Protein AF-A0A3C0QP33-F1 (afdb_monomer)

Solvent-accessible surface area (backbone atoms only — not comparable to full-atom values): 21274 Å² total; per-residue (Å²): 133,62,68,69,59,57,52,52,51,53,53,50,50,52,51,49,50,52,51,51,52,51,50,51,51,52,48,51,53,49,49,68,72,61,53,78,78,79,64,78,66,72,86,69,70,81,45,87,79,69,56,47,97,87,50,65,39,50,79,87,62,43,58,95,64,81,62,77,62,37,28,74,35,44,88,25,32,47,33,42,36,40,34,36,90,90,43,81,46,76,37,38,54,70,31,78,37,81,40,77,44,42,85,51,76,60,31,58,37,41,39,37,44,32,32,45,34,89,30,53,76,68,38,47,36,35,73,73,52,40,23,33,29,38,76,49,41,78,67,48,39,53,55,86,79,40,36,24,90,80,30,48,24,40,23,73,91,82,32,89,85,54,65,38,22,20,34,25,38,22,89,74,22,35,33,41,37,32,47,26,70,74,41,52,59,49,50,74,78,37,58,46,51,54,44,36,41,72,53,48,30,32,36,61,60,42,92,41,33,48,18,49,38,77,49,50,61,57,51,18,41,36,36,35,44,35,50,64,58,70,67,48,62,44,46,46,66,44,81,46,70,81,88,84,53,37,30,32,48,34,39,37,41,35,37,29,68,90,35,35,52,71,42,50,64,33,40,34,41,42,24,53,76,82,42,76,40,61,53,91,80,44,69,64,47,56,38,65,73,83,68,46,57,48,77,46,97,86,33,37,34,40,34,46,67,57,100,76,45,61,44,53,44,36,41,32,38,60,46,74,82,56,53,73,81,39,75,48,44,37,41,37,38,43,33,42,90,93,48,73,50,69,30,56,38,74,43,70,34,68,68,62,62,44,78,45,78,49,66,55,52,32,62,81,42,103,82,40,86,78,79,47,65,57,72,46,76,50,76,43,68,56,90,82,87,127

Nearest PDB structures (foldseek):
  3u82-assembly1_B  TM=3.230E-01  e=1.764E-03  Homo sapiens
  6arq-assembly1_D  TM=2.516E-01  e=4.995E-03  Homo sapiens
  3j8f-assembly1_7  TM=2.588E-01  e=1.762E-02  Homo sapiens
  5lgj-assembly2_B  TM=3.485E-01  e=1.016E+00  Homo sapiens
  7tv9-assembly1_B  TM=4.625E-01  e=6.199E+00  Homo sapiens

Sequence (386 aa):
MNVDKKIQEKLNERKWYHRVTAITLVFSLLCAFFVPLDLVIPGFALTNSDLGNGVPYMEEAPLASAPPGAADLTSHINSVTIVAGGQTYSGTSGSELTIEGGAADPLALSIAMTYEFSSKAALADVLNSGFSYYQMDEAIKPNNGYYGSTMVVTDAAWSTTKAAGYYSISETGLIVIHYTDDYIAYLNNSNGMVGTLNFQGRVARNQDEGGDKEFTFGTTEVTIEFDDTKPTISKSGTAQYDGTNRYIDWSITIKNPNGYVDMSQYTLTDTMNGDALDWSTINPTITPSEAVASYNSDGTITFTNPQNPPEYITITYRQNGVSIGNEYDNQVSLTKGDITIPASKKVEIENALDIKKSGTPDYELSEGINGKVQWTIEVSHKSGDS

pLDDT: mean 83.18, std 17.08, range [25.62, 97.94]

Secondary structure (DSSP, 8-state):
--HHHHHHHHHHHHHHHHHHHHHHHHHHHHHHH-S------------TTTS-TT--S--S---SSPPTTPEE-TTTEEEEEEEETTEEEEEETT-EEEEEEET-SSEEEEEEEEEEE-STTTTHHHHHHSEEEEE--TTEEEPS---STT-EEB-TTT-SSS-SEEEEE-TT-EEEEEE-HHHHHHHTT-S-EEEEEEEEEEEPPPSSSS--EEEEETTEEEEEEEPPP--EEEEEEEEEE-SS-EEEEEEEEEE-GGG-S-GGG-EEEEEETTEEP-HHHH--EEESTTTSEEE-TTSEEEE---SS--SEEEEEEEEE---TT-EEEEEEEEEETTEEEEEEEEEE---SEEEEEEEEEGGGSTT--S--EEEEEEEEE-TT--

Radius of gyration: 36.86 Å; Cα contacts (8 Å, |Δi|>4): 784; chains: 1; bounding box: 73×67×117 Å

Mean predicted aligned error: 13.82 Å

Structure (mmCIF, N/CA/C/O backbone):
data_AF-A0A3C0QP33-F1
#
_entry.id   AF-A0A3C0QP33-F1
#
loop_
_atom_site.group_PDB
_atom_site.id
_atom_site.type_symbol
_atom_site.label_atom_id
_atom_site.label_alt_id
_atom_site.label_comp_id
_atom_site.label_asym_id
_atom_site.label_entity_id
_atom_site.label_seq_id
_atom_site.pdbx_PDB_ins_code
_atom_site.Cartn_x
_atom_site.Cartn_y
_atom_site.Cartn_z
_atom_site.occupancy
_atom_site.B_iso_or_equiv
_atom_site.auth_seq_id
_atom_site.auth_comp_id
_atom_site.auth_asym_id
_atom_site.auth_atom_id
_atom_site.pdbx_PDB_model_num
ATOM 1 N N . MET A 1 1 ? -23.237 36.155 -50.251 1.00 54.28 1 MET A N 1
ATOM 2 C CA . MET A 1 1 ? -23.335 35.168 -49.151 1.00 54.28 1 MET A CA 1
ATOM 3 C C . MET A 1 1 ? -24.810 34.837 -48.960 1.00 54.28 1 MET A C 1
ATOM 5 O O . MET A 1 1 ? -25.588 35.764 -48.781 1.00 54.28 1 MET A O 1
ATOM 9 N N . ASN A 1 2 ? -25.196 33.572 -49.148 1.00 68.12 2 ASN A N 1
ATOM 10 C CA . ASN A 1 2 ? -26.582 33.148 -49.388 1.00 68.12 2 ASN A CA 1
ATOM 11 C C . ASN A 1 2 ? -27.461 33.297 -48.127 1.00 68.12 2 ASN A C 1
ATOM 13 O O . ASN A 1 2 ? -27.061 32.850 -47.050 1.00 68.12 2 ASN A O 1
ATOM 17 N N . VAL A 1 3 ? -28.628 33.937 -48.253 1.00 63.97 3 VAL A N 1
ATOM 18 C CA . VAL A 1 3 ? -29.559 34.225 -47.141 1.00 63.97 3 VAL A CA 1
ATOM 19 C C . VAL A 1 3 ? -30.013 32.931 -46.460 1.00 63.97 3 VAL A C 1
ATOM 21 O O . VAL A 1 3 ? -30.077 32.879 -45.232 1.00 63.97 3 VAL A O 1
ATOM 24 N N . ASP A 1 4 ? -30.171 31.855 -47.230 1.00 67.25 4 ASP A N 1
ATOM 25 C CA . ASP A 1 4 ? -30.518 30.528 -46.713 1.00 67.25 4 ASP A CA 1
ATOM 26 C C . ASP A 1 4 ? -29.454 29.966 -45.764 1.00 67.25 4 ASP A C 1
ATOM 28 O O . ASP A 1 4 ? -29.781 29.330 -44.763 1.00 67.25 4 ASP A O 1
ATOM 32 N N . LYS A 1 5 ? -28.171 30.265 -46.010 1.00 64.50 5 LYS A N 1
ATOM 33 C CA . LYS A 1 5 ? -27.072 29.820 -45.142 1.00 64.50 5 LYS A CA 1
ATOM 34 C C . LYS A 1 5 ? -27.115 30.527 -43.782 1.00 64.50 5 LYS A C 1
ATOM 36 O O . LYS A 1 5 ? -26.968 29.873 -42.756 1.00 64.50 5 LYS A O 1
ATOM 41 N N . LYS A 1 6 ? -27.433 31.829 -43.767 1.00 66.31 6 LYS A N 1
ATOM 42 C CA . LYS A 1 6 ? -27.636 32.602 -42.525 1.00 66.31 6 LYS A CA 1
ATOM 43 C C . LYS A 1 6 ? -28.853 32.126 -41.727 1.00 66.31 6 LYS A C 1
ATOM 45 O O . LYS A 1 6 ? -28.811 32.131 -40.499 1.00 66.31 6 LYS A O 1
ATOM 50 N N . ILE A 1 7 ? -29.931 31.719 -42.400 1.00 69.38 7 ILE A N 1
ATOM 51 C CA . ILE A 1 7 ? -31.134 31.191 -41.736 1.00 69.38 7 ILE A CA 1
ATOM 52 C C . ILE A 1 7 ? -30.839 29.828 -41.093 1.00 69.38 7 ILE A C 1
ATOM 54 O O . ILE A 1 7 ? -31.234 29.596 -39.950 1.00 69.38 7 ILE A O 1
ATOM 58 N N . GLN A 1 8 ? -30.097 28.952 -41.777 1.00 69.38 8 GLN A N 1
ATOM 59 C CA . GLN A 1 8 ? -29.698 27.650 -41.231 1.00 69.38 8 GLN A CA 1
ATOM 60 C C . GLN A 1 8 ? -28.713 27.778 -40.058 1.00 69.38 8 GLN A C 1
ATOM 62 O O . GLN A 1 8 ? -28.875 27.085 -39.054 1.00 69.38 8 GLN A O 1
ATOM 67 N N . GLU A 1 9 ? -27.754 28.707 -40.124 1.00 72.12 9 GLU A N 1
ATOM 68 C CA . GLU A 1 9 ? -26.852 29.016 -39.001 1.00 72.12 9 GLU A CA 1
ATOM 69 C C . GLU A 1 9 ? -27.635 29.520 -37.776 1.00 72.12 9 GLU A C 1
ATOM 71 O O . GLU A 1 9 ? -27.481 28.975 -36.683 1.00 72.12 9 GLU A O 1
ATOM 76 N N . LYS A 1 10 ? -28.578 30.456 -37.965 1.00 64.06 10 LYS A N 1
ATOM 77 C CA . LYS A 1 10 ? -29.458 30.960 -36.891 1.00 64.06 10 LYS A CA 1
ATOM 78 C C . LYS A 1 10 ? -30.344 29.871 -36.274 1.00 64.06 10 LYS A C 1
ATOM 80 O O . LYS A 1 10 ? -30.587 29.879 -35.067 1.00 64.06 10 LYS A O 1
ATOM 85 N N . LEU A 1 11 ? -30.847 28.935 -37.081 1.00 66.38 11 LEU A N 1
ATOM 86 C CA . LEU A 1 11 ? -31.654 27.809 -36.599 1.00 66.38 11 LEU A CA 1
ATOM 87 C C . LEU A 1 11 ? -30.816 26.802 -35.801 1.00 66.38 11 LEU A C 1
ATOM 89 O O . LEU A 1 11 ? -31.296 26.287 -34.789 1.00 66.38 11 LEU A O 1
ATOM 93 N N . ASN A 1 12 ? -29.574 26.544 -36.218 1.00 67.12 12 ASN A N 1
ATOM 94 C CA . ASN A 1 12 ? -28.663 25.663 -35.490 1.00 67.12 12 ASN A CA 1
ATOM 95 C C . ASN A 1 12 ? -28.180 26.284 -34.176 1.00 67.12 12 ASN A C 1
ATOM 97 O O . ASN A 1 12 ? -28.198 25.590 -33.161 1.00 67.12 12 ASN A O 1
ATOM 101 N N . GLU A 1 13 ? -27.865 27.583 -34.148 1.00 67.00 13 GLU A N 1
ATOM 102 C CA . GLU A 1 13 ? -27.586 28.307 -32.899 1.00 67.00 13 GLU A CA 1
ATOM 103 C C . GLU A 1 13 ? -28.772 28.206 -31.934 1.00 67.00 13 GLU A C 1
ATOM 105 O O . GLU A 1 13 ? -28.604 27.846 -30.771 1.00 67.00 13 GLU A O 1
ATOM 110 N N . ARG A 1 14 ? -30.004 28.426 -32.414 1.00 64.50 14 ARG A N 1
ATOM 111 C CA . ARG A 1 14 ? -31.208 28.344 -31.571 1.00 64.50 14 ARG A CA 1
ATOM 112 C C . ARG A 1 14 ? -31.441 26.941 -31.002 1.00 64.50 14 ARG A C 1
ATOM 114 O O . ARG A 1 14 ? -31.873 26.822 -29.853 1.00 64.50 14 ARG A O 1
ATOM 121 N N . LYS A 1 15 ? -31.160 25.888 -31.779 1.00 63.28 15 LYS A N 1
ATOM 122 C CA . LYS A 1 15 ? -31.228 24.488 -31.321 1.00 63.28 15 LYS A CA 1
ATOM 123 C C . LYS A 1 15 ? -30.132 24.168 -30.306 1.00 63.28 15 LYS A C 1
ATOM 125 O O . LYS A 1 15 ? -30.405 23.456 -29.343 1.00 63.28 15 LYS A O 1
ATOM 130 N N . TRP A 1 16 ? -28.925 24.699 -30.496 1.00 63.91 16 TRP A N 1
ATOM 131 C CA . TRP A 1 16 ? -27.828 24.553 -29.543 1.00 63.91 16 TRP A CA 1
ATOM 132 C C . TRP A 1 16 ? -28.153 25.248 -28.217 1.00 63.91 16 TRP A C 1
ATOM 134 O O . TRP A 1 16 ? -28.090 24.604 -27.175 1.00 63.91 16 TRP A O 1
ATOM 144 N N . TYR A 1 17 ? -28.655 26.488 -28.256 1.00 62.44 17 TYR A N 1
ATOM 145 C CA . TYR A 1 17 ? -29.122 27.194 -27.060 1.00 62.44 17 TYR A CA 1
ATOM 146 C C . TYR A 1 17 ? -30.247 26.446 -26.340 1.00 62.44 17 TYR A C 1
ATOM 148 O O . TYR A 1 17 ? -30.179 26.305 -25.129 1.00 62.44 17 TYR A O 1
ATOM 156 N N . HIS A 1 18 ? -31.233 25.881 -27.050 1.00 59.41 18 HIS A N 1
ATOM 157 C CA . HIS A 1 18 ? -32.276 25.072 -26.397 1.00 59.41 18 HIS A CA 1
ATOM 158 C C . HIS A 1 18 ? -31.714 23.819 -25.713 1.00 59.41 18 HIS A C 1
ATOM 160 O O . HIS A 1 18 ? -32.178 23.461 -24.634 1.00 59.41 18 HIS A O 1
ATOM 166 N N . ARG A 1 19 ? -30.714 23.158 -26.310 1.00 58.12 19 ARG A N 1
ATOM 167 C CA . ARG A 1 19 ? -30.055 21.993 -25.698 1.00 58.12 19 ARG A CA 1
ATOM 168 C C . ARG A 1 19 ? -29.242 22.388 -24.470 1.00 58.12 19 ARG A C 1
ATOM 170 O O . ARG A 1 19 ? -29.346 21.714 -23.455 1.00 58.12 19 ARG A O 1
ATOM 177 N N . VAL A 1 20 ? -28.499 23.492 -24.538 1.00 59.44 20 VAL A N 1
ATOM 178 C CA . VAL A 1 20 ? -27.739 24.015 -23.395 1.00 59.44 20 VAL A CA 1
ATOM 179 C C . VAL A 1 20 ? -28.685 24.443 -22.277 1.00 59.44 20 VAL A C 1
ATOM 181 O O . VAL A 1 20 ? -28.500 24.004 -21.155 1.00 59.44 20 VAL A O 1
ATOM 184 N N . THR A 1 21 ? -29.758 25.184 -22.567 1.00 58.41 21 THR A N 1
ATOM 185 C CA . THR A 1 21 ? -30.750 25.580 -21.554 1.00 58.41 21 THR A CA 1
ATOM 186 C C . THR A 1 21 ? -31.463 24.377 -20.935 1.00 58.41 21 THR A C 1
ATOM 188 O O . THR A 1 21 ? -31.689 24.375 -19.729 1.00 58.41 21 THR A O 1
ATOM 191 N N . ALA A 1 22 ? -31.776 23.333 -21.711 1.00 54.19 22 ALA A N 1
ATOM 192 C CA . ALA A 1 22 ? -32.343 22.096 -21.172 1.00 54.19 22 ALA A CA 1
ATOM 193 C C . ALA A 1 22 ? -31.350 21.361 -20.254 1.00 54.19 22 ALA A C 1
ATOM 195 O O . ALA A 1 22 ? -31.735 20.923 -19.174 1.00 54.19 22 ALA A O 1
ATOM 196 N N . ILE A 1 23 ? -30.069 21.285 -20.635 1.00 58.47 23 ILE A N 1
ATOM 197 C CA . ILE A 1 23 ? -29.010 20.697 -19.801 1.00 58.47 23 ILE A CA 1
ATOM 198 C C . ILE A 1 23 ? -28.800 21.526 -18.530 1.00 58.47 23 ILE A C 1
ATOM 200 O O . ILE A 1 23 ? -28.703 20.948 -17.455 1.00 58.47 23 ILE A O 1
ATOM 204 N N . THR A 1 24 ? -28.799 22.860 -18.611 1.00 56.72 24 THR A N 1
ATOM 205 C CA . THR A 1 24 ? -28.685 23.747 -17.444 1.00 56.72 24 THR A CA 1
ATOM 206 C C . THR A 1 24 ? -29.897 23.638 -16.520 1.00 56.72 24 THR A C 1
ATOM 208 O O . THR A 1 24 ? -29.725 23.658 -15.309 1.00 56.72 24 THR A O 1
ATOM 211 N N . LEU A 1 25 ? -31.111 23.465 -17.054 1.00 51.62 25 LEU A N 1
ATOM 212 C CA . LEU A 1 25 ? -32.311 23.223 -16.246 1.00 51.62 25 LEU A CA 1
ATOM 213 C C . LEU A 1 25 ? -32.243 21.876 -15.522 1.00 51.62 25 LEU A C 1
ATOM 215 O O . LEU A 1 25 ? -32.537 21.827 -14.331 1.00 51.62 25 LEU A O 1
ATOM 219 N N . VAL A 1 26 ? -31.794 20.816 -16.201 1.00 55.84 26 VAL A N 1
ATOM 220 C CA . VAL A 1 26 ? -31.575 19.494 -15.589 1.00 55.84 26 VAL A CA 1
ATOM 221 C C . VAL A 1 26 ? -30.461 19.555 -14.542 1.00 55.84 26 VAL A C 1
ATOM 223 O O . VAL A 1 26 ? -30.636 19.018 -13.453 1.00 55.84 26 VAL A O 1
ATOM 226 N N . PHE A 1 27 ? -29.367 20.277 -14.806 1.00 48.81 27 PHE A N 1
ATOM 227 C CA . PHE A 1 27 ? -28.312 20.521 -13.819 1.00 48.81 27 PHE A CA 1
ATOM 228 C C . PHE A 1 27 ? -28.804 21.366 -12.640 1.00 48.81 27 PHE A C 1
ATOM 230 O O . PHE A 1 27 ? -28.438 21.068 -11.515 1.00 48.81 27 PHE A O 1
ATOM 237 N N . SER A 1 28 ? -29.678 22.359 -12.842 1.00 53.59 28 SER A N 1
ATOM 238 C CA . SER A 1 28 ? -30.261 23.127 -11.729 1.00 53.59 28 SER A CA 1
ATOM 239 C C . SER A 1 28 ? -31.235 22.296 -10.891 1.00 53.59 28 SER A C 1
ATOM 241 O O . SER A 1 28 ? -31.303 22.482 -9.681 1.00 53.59 28 SER A O 1
ATOM 243 N N . LEU A 1 29 ? -31.939 21.342 -11.513 1.00 45.81 29 LEU A N 1
ATOM 244 C CA . LEU A 1 29 ? -32.794 20.380 -10.817 1.00 45.81 29 LEU A CA 1
ATOM 245 C C . LEU A 1 29 ? -31.950 19.370 -10.032 1.00 45.81 29 LEU A C 1
ATOM 247 O O . LEU A 1 29 ? -32.278 19.076 -8.891 1.00 45.81 29 LEU A O 1
ATOM 251 N N . LEU A 1 30 ? -30.826 18.908 -10.590 1.00 43.84 30 LEU A N 1
ATOM 252 C CA . LEU A 1 30 ? -29.861 18.058 -9.886 1.00 43.84 30 LEU A CA 1
ATOM 253 C C . LEU A 1 30 ? -29.164 18.810 -8.744 1.00 43.84 30 LEU A C 1
ATOM 255 O O . LEU A 1 30 ? -29.058 18.268 -7.654 1.00 43.84 30 LEU A O 1
ATOM 259 N N . CYS A 1 31 ? -28.781 20.074 -8.933 1.00 46.66 31 CYS A N 1
ATOM 260 C CA . CYS A 1 31 ? -28.235 20.915 -7.866 1.00 46.66 31 CYS A CA 1
ATOM 261 C C . CYS A 1 31 ? -29.270 21.232 -6.776 1.00 46.66 31 CYS A C 1
ATOM 263 O O . CYS A 1 31 ? -28.882 21.387 -5.628 1.00 46.66 31 CYS A O 1
ATOM 265 N N . ALA A 1 32 ? -30.572 21.268 -7.086 1.00 43.44 32 ALA A N 1
ATOM 266 C CA . ALA A 1 32 ? -31.629 21.391 -6.077 1.00 43.44 32 ALA A CA 1
ATOM 267 C C . ALA A 1 32 ? -31.853 20.094 -5.267 1.00 43.44 32 ALA A C 1
ATOM 269 O O . ALA A 1 32 ? -32.363 20.167 -4.154 1.00 43.44 32 ALA A O 1
ATOM 270 N N . PHE A 1 33 ? -31.428 18.933 -5.785 1.00 42.25 33 PHE A N 1
ATOM 271 C CA . PHE A 1 33 ? -31.332 17.667 -5.038 1.00 42.25 33 PHE A CA 1
ATOM 272 C C . PHE A 1 33 ? -29.954 17.448 -4.373 1.00 42.25 33 PHE A C 1
ATOM 274 O O . PHE A 1 33 ? -29.816 16.534 -3.568 1.00 42.25 33 PHE A O 1
ATOM 281 N N . PHE A 1 34 ? -28.961 18.292 -4.680 1.00 36.47 34 PHE A N 1
ATOM 282 C CA . PHE A 1 34 ? -27.593 18.278 -4.133 1.00 36.47 34 PHE A CA 1
ATOM 283 C C . PHE A 1 34 ? -27.249 19.544 -3.329 1.00 36.47 34 PHE A C 1
ATOM 285 O O . PHE A 1 34 ? -26.078 19.819 -3.069 1.00 36.47 34 PHE A O 1
ATOM 292 N N . VAL A 1 35 ? -28.250 20.315 -2.892 1.00 37.41 35 VAL A N 1
ATOM 293 C CA . VAL A 1 35 ? -28.062 21.116 -1.680 1.00 37.41 35 VAL A CA 1
ATOM 294 C C . VAL A 1 35 ? -27.921 20.080 -0.570 1.00 37.41 35 VAL A C 1
ATOM 296 O O . VAL A 1 35 ? -28.860 19.294 -0.405 1.00 37.41 35 VAL A O 1
ATOM 299 N N . PRO A 1 36 ? -26.789 20.006 0.156 1.00 36.72 36 PRO A N 1
ATOM 300 C CA . PRO A 1 36 ? -26.782 19.246 1.386 1.00 36.72 36 PRO A CA 1
ATOM 301 C C . PRO A 1 36 ? -27.918 19.844 2.201 1.00 36.72 36 PRO A C 1
ATOM 303 O O . PRO A 1 36 ? -27.917 21.029 2.536 1.00 36.72 36 PRO A O 1
ATOM 306 N N . LEU A 1 37 ? -28.940 19.037 2.460 1.00 32.34 37 LEU A N 1
ATOM 307 C CA . LEU A 1 37 ? -29.685 19.194 3.683 1.00 32.34 37 LEU A CA 1
ATOM 308 C C . LEU A 1 37 ? -28.629 19.071 4.792 1.00 32.34 37 LEU A C 1
ATOM 310 O O . LEU A 1 37 ? -28.486 18.019 5.401 1.00 32.34 37 LEU A O 1
ATOM 314 N N . ASP A 1 38 ? -27.954 20.183 5.096 1.00 32.84 38 ASP A N 1
ATOM 315 C CA . ASP A 1 38 ? -27.710 20.620 6.461 1.00 32.84 38 ASP A CA 1
ATOM 316 C C . ASP A 1 38 ? -29.098 20.817 7.086 1.00 32.84 38 ASP A C 1
ATOM 318 O O . ASP A 1 38 ? -29.536 21.907 7.457 1.00 32.84 38 ASP A O 1
ATOM 322 N N . LEU A 1 39 ? -29.842 19.712 7.168 1.00 31.17 39 LEU A N 1
ATOM 323 C CA . LEU A 1 39 ? -30.764 19.503 8.237 1.00 31.17 39 LEU A CA 1
ATOM 324 C C . LEU A 1 39 ? -29.822 19.480 9.434 1.00 31.17 39 LEU A C 1
ATOM 326 O O . LEU A 1 39 ? -29.194 18.473 9.748 1.00 31.17 39 LEU A O 1
ATOM 330 N N . VAL A 1 40 ? -29.684 20.644 10.065 1.00 32.31 40 VAL A N 1
ATOM 331 C CA . VAL A 1 40 ? -29.474 20.716 11.500 1.00 32.31 40 VAL A CA 1
ATOM 332 C C . VAL A 1 40 ? -30.618 19.890 12.074 1.00 32.31 40 VAL A C 1
ATOM 334 O O . VAL A 1 40 ? -31.697 20.408 12.348 1.00 32.31 40 VAL A O 1
ATOM 337 N N . ILE A 1 41 ? -30.425 18.572 12.131 1.00 33.56 41 ILE A N 1
ATOM 338 C CA . ILE A 1 41 ? -31.198 17.697 12.983 1.00 33.56 41 ILE A CA 1
ATOM 339 C C . ILE A 1 41 ? -30.823 18.238 14.359 1.00 33.56 41 ILE A C 1
ATOM 341 O O . ILE A 1 41 ? -29.646 18.170 14.727 1.00 33.56 41 ILE A O 1
ATOM 345 N N . PRO A 1 42 ? -31.744 18.886 15.096 1.00 25.62 42 PRO A N 1
ATOM 346 C CA . PRO A 1 42 ? -31.460 19.158 16.491 1.00 25.62 42 PRO A CA 1
ATOM 347 C C . PRO A 1 42 ? -31.091 17.807 17.089 1.00 25.62 42 PRO A C 1
ATOM 349 O O . PRO A 1 42 ? -31.808 16.848 16.831 1.00 25.62 42 PRO A O 1
ATOM 352 N N . GLY A 1 43 ? -29.951 17.716 17.778 1.00 28.83 43 GLY A N 1
ATOM 353 C CA . GLY A 1 43 ? -29.486 16.474 18.385 1.00 28.83 43 GLY A CA 1
ATOM 354 C C . GLY A 1 43 ? -30.589 15.884 19.254 1.00 28.83 43 GLY A C 1
ATOM 355 O O . GLY A 1 43 ? -30.746 16.263 20.413 1.00 28.83 43 GLY A O 1
ATOM 356 N N . PHE A 1 44 ? -31.392 15.001 18.671 1.00 34.28 44 PHE A N 1
ATOM 357 C CA . PHE A 1 44 ? -32.339 14.190 19.392 1.00 34.28 44 PHE A CA 1
ATOM 358 C C . PHE A 1 44 ? -31.475 13.116 20.026 1.00 34.28 44 PHE A C 1
ATOM 360 O O . PHE A 1 44 ? -30.844 12.313 19.339 1.00 34.28 44 PHE A O 1
ATOM 367 N N . ALA A 1 45 ? -31.360 13.187 21.348 1.00 34.44 45 ALA A N 1
ATOM 368 C CA . ALA A 1 45 ? -30.828 12.091 22.1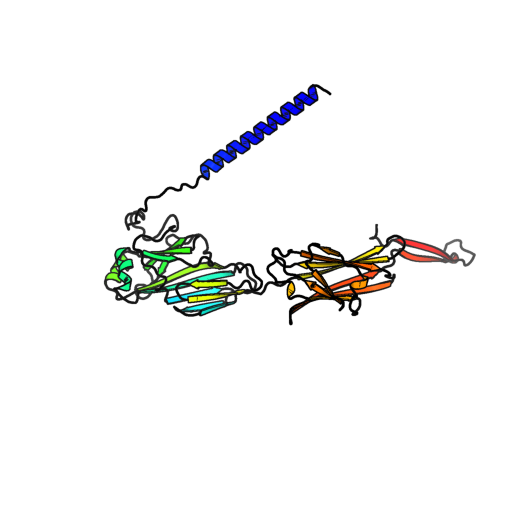26 1.00 34.44 45 ALA A CA 1
ATOM 369 C C . ALA A 1 45 ? -31.657 10.856 21.770 1.00 34.44 45 ALA A C 1
ATOM 371 O O . ALA A 1 45 ? -32.851 10.842 22.051 1.00 34.44 45 ALA A O 1
ATOM 372 N N . LEU A 1 46 ? -31.041 9.863 21.125 1.00 42.41 46 LEU A N 1
ATOM 373 C CA . LEU A 1 46 ? -31.657 8.552 20.985 1.00 42.41 46 LEU A CA 1
ATOM 374 C C . LEU A 1 46 ? -31.834 8.004 22.396 1.00 42.41 46 LEU A C 1
ATOM 376 O O . LEU A 1 46 ? -30.873 7.649 23.076 1.00 42.41 46 LEU A O 1
ATOM 380 N N . THR A 1 47 ? -33.074 8.009 22.853 1.00 43.12 47 THR A N 1
ATOM 381 C CA . THR A 1 47 ? -33.493 7.260 24.031 1.00 43.12 47 THR A CA 1
ATOM 382 C C . THR A 1 47 ? -33.942 5.872 23.574 1.00 43.12 47 THR A C 1
ATOM 384 O O . THR A 1 47 ? -34.288 5.691 22.407 1.00 43.12 47 THR A O 1
ATOM 387 N N . ASN A 1 48 ? -33.989 4.873 24.464 1.00 42.91 48 ASN A N 1
ATOM 388 C CA . ASN A 1 48 ? -34.504 3.530 24.128 1.00 42.91 48 ASN A CA 1
ATOM 389 C C . ASN A 1 48 ? -35.909 3.549 23.471 1.00 42.91 48 ASN A C 1
ATOM 391 O O . ASN A 1 48 ? -36.306 2.563 22.859 1.00 42.91 48 ASN A O 1
ATOM 395 N N . SER A 1 49 ? -36.666 4.651 23.570 1.00 42.47 49 SER A N 1
ATOM 396 C CA . SER A 1 49 ? -37.954 4.840 22.888 1.00 42.47 49 SER A CA 1
ATOM 397 C C . SER A 1 49 ? -37.875 5.242 21.408 1.00 42.47 49 SER A C 1
ATOM 399 O O . SER A 1 49 ? -38.882 5.113 20.715 1.00 42.47 49 SER A O 1
ATOM 401 N N . ASP A 1 50 ? -36.725 5.706 20.911 1.00 44.19 50 ASP A N 1
ATOM 402 C CA . ASP A 1 50 ? -36.578 6.235 19.546 1.00 44.19 50 ASP A CA 1
ATOM 403 C C . ASP A 1 50 ? -36.120 5.178 18.521 1.00 44.19 50 ASP A C 1
ATOM 405 O O . ASP A 1 50 ? -36.203 5.412 17.318 1.00 44.19 50 ASP A O 1
ATOM 409 N N . LEU A 1 51 ? -35.704 3.986 18.970 1.00 52.94 51 LEU A N 1
ATOM 410 C CA . LEU A 1 51 ? -35.266 2.861 18.121 1.00 52.94 51 LEU A CA 1
ATOM 411 C C . LEU A 1 51 ? -36.421 2.035 17.517 1.00 52.94 51 LEU A C 1
ATOM 413 O O . LEU A 1 51 ? -36.225 0.915 17.054 1.00 52.94 51 LEU A O 1
ATOM 417 N N . GLY A 1 52 ? -37.640 2.579 17.502 1.00 40.50 52 GLY A N 1
ATOM 418 C CA . GLY A 1 52 ? -38.842 1.815 17.179 1.00 40.50 52 GLY A CA 1
ATOM 419 C C . GLY A 1 52 ? -39.202 0.855 18.317 1.00 40.50 52 GLY A C 1
ATOM 420 O O . GLY A 1 52 ? -38.354 0.367 19.056 1.00 40.50 52 GLY A O 1
ATOM 421 N N . ASN A 1 53 ? -40.497 0.615 18.515 1.00 39.38 53 ASN A N 1
ATOM 422 C CA . ASN A 1 53 ? -41.011 -0.219 19.604 1.00 39.38 53 ASN A CA 1
ATOM 423 C C . ASN A 1 53 ? -40.308 -1.598 19.693 1.00 39.38 53 ASN A C 1
ATOM 425 O O . ASN A 1 53 ? -40.712 -2.542 19.017 1.00 39.38 53 ASN A O 1
ATOM 429 N N . GLY A 1 54 ? -39.336 -1.736 20.600 1.00 52.56 54 GLY A N 1
ATOM 430 C CA . GLY A 1 54 ? -38.885 -3.022 21.141 1.00 52.56 54 GLY A CA 1
ATOM 431 C C . GLY A 1 54 ? -37.783 -3.774 20.387 1.00 52.56 54 GLY A C 1
ATOM 432 O O . GLY A 1 54 ? -37.628 -4.968 20.646 1.00 52.56 54 GLY A O 1
ATOM 433 N N . VAL A 1 55 ? -37.019 -3.137 19.493 1.00 55.56 55 VAL A N 1
ATOM 434 C CA . VAL A 1 55 ? -35.884 -3.785 18.803 1.00 55.56 55 VAL A CA 1
ATOM 435 C C . VAL A 1 55 ? -34.534 -3.247 19.311 1.00 55.56 55 VAL A C 1
ATOM 437 O O . VAL A 1 55 ? -34.313 -2.042 19.274 1.00 55.56 55 VAL A O 1
ATOM 440 N N . PRO A 1 56 ? -33.616 -4.109 19.798 1.00 64.38 56 PRO A N 1
ATOM 441 C CA . PRO A 1 56 ? -32.353 -3.690 20.426 1.00 64.38 56 PRO A CA 1
ATOM 442 C C . PRO A 1 56 ? -31.220 -3.385 19.424 1.00 64.38 56 PRO A C 1
ATOM 444 O O . PRO A 1 56 ? -30.052 -3.395 19.801 1.00 64.38 56 PRO A O 1
ATOM 447 N N . TYR A 1 57 ? -31.527 -3.213 18.135 1.00 64.00 57 TYR A N 1
ATOM 448 C CA . TYR A 1 57 ? -30.531 -3.058 17.072 1.00 64.00 57 TYR A CA 1
ATOM 449 C C . TYR A 1 57 ? -30.886 -1.913 16.120 1.00 64.00 57 TYR A C 1
ATOM 451 O O . TYR A 1 57 ? -32.047 -1.549 15.970 1.00 64.00 57 TYR A O 1
ATOM 459 N N . MET A 1 58 ? -29.873 -1.349 15.455 1.00 76.25 58 MET A N 1
ATOM 460 C CA . MET A 1 58 ? -30.037 -0.212 14.540 1.00 76.25 58 MET A CA 1
ATOM 461 C C . MET A 1 58 ? -30.522 -0.699 13.165 1.00 76.25 58 MET A C 1
ATOM 463 O O . MET A 1 58 ? -29.774 -1.384 12.468 1.00 76.25 58 MET A O 1
ATOM 467 N N . GLU A 1 59 ? -31.767 -0.385 12.790 1.00 62.03 59 GLU A N 1
ATOM 468 C CA . GLU A 1 59 ? -32.427 -0.934 11.588 1.00 62.03 59 GLU A CA 1
ATOM 469 C C . GLU A 1 59 ? -32.069 -0.231 10.271 1.00 62.03 59 GLU A C 1
ATOM 471 O O . GLU A 1 59 ? -31.975 -0.897 9.241 1.00 62.03 59 GLU A O 1
ATOM 476 N N . GLU A 1 60 ? -31.882 1.091 10.277 1.00 66.19 60 GLU A N 1
ATOM 477 C CA . GLU A 1 60 ? -31.859 1.865 9.025 1.00 66.19 60 GLU A CA 1
ATOM 478 C C . GLU A 1 60 ? -30.452 2.219 8.535 1.00 66.19 60 GLU A C 1
ATOM 480 O O . GLU A 1 60 ? -30.145 2.045 7.355 1.00 66.19 60 GLU A O 1
ATOM 485 N N . ALA A 1 61 ? -29.593 2.729 9.420 1.00 74.19 61 ALA A N 1
ATOM 486 C CA . ALA A 1 61 ? -28.238 3.135 9.072 1.00 74.19 61 ALA A CA 1
ATOM 487 C C . ALA A 1 61 ? -27.347 3.254 10.320 1.00 74.19 61 ALA A C 1
ATOM 489 O O . ALA A 1 61 ? -27.858 3.481 11.422 1.00 74.19 61 ALA A O 1
ATOM 490 N N . PRO A 1 62 ? -26.015 3.151 10.160 1.00 81.94 62 PRO A N 1
ATOM 491 C CA . PRO A 1 62 ? -25.079 3.494 11.220 1.00 81.94 62 PRO A CA 1
ATOM 492 C C . PRO A 1 62 ? -25.226 4.956 11.645 1.00 81.94 62 PRO A C 1
ATOM 494 O O . PRO A 1 62 ? -25.511 5.835 10.829 1.00 81.94 62 PRO A O 1
ATOM 497 N N . LEU A 1 63 ? -24.978 5.224 12.923 1.00 82.75 63 LEU A N 1
ATOM 498 C CA . LEU A 1 63 ? -25.017 6.584 13.451 1.00 82.75 63 LEU A CA 1
ATOM 499 C C . LEU A 1 63 ? -23.825 7.407 12.947 1.00 82.75 63 LEU A C 1
ATOM 501 O O . LEU A 1 63 ? -22.703 6.915 12.858 1.00 82.75 63 LEU A O 1
ATOM 505 N N . ALA A 1 64 ? -24.070 8.685 12.655 1.00 83.31 64 ALA A N 1
ATOM 506 C CA . ALA A 1 64 ? -23.035 9.623 12.212 1.00 83.31 64 ALA A CA 1
ATOM 507 C C . ALA A 1 64 ? -22.214 10.219 13.373 1.00 83.31 64 ALA A C 1
ATOM 509 O O . ALA A 1 64 ? -21.159 10.806 13.149 1.00 83.31 64 ALA A O 1
ATOM 510 N N . SER A 1 65 ? -22.698 10.091 14.610 1.00 88.31 65 SER A N 1
ATOM 511 C CA . SER A 1 65 ? -22.057 10.621 15.814 1.00 88.31 65 SER A CA 1
ATOM 512 C C . SER A 1 65 ? -22.339 9.733 17.020 1.00 88.31 65 SER A C 1
ATOM 514 O O . SER A 1 65 ? -23.365 9.050 17.067 1.00 88.31 65 SER A O 1
ATOM 516 N N . ALA A 1 66 ? -21.455 9.778 18.017 1.00 90.69 66 ALA A N 1
ATOM 517 C CA . ALA A 1 66 ? -21.639 9.043 19.262 1.00 90.69 66 ALA A CA 1
ATOM 518 C C . ALA A 1 66 ? -22.939 9.478 19.977 1.00 90.69 66 ALA A C 1
ATOM 520 O O . ALA A 1 66 ? -23.214 10.683 20.054 1.00 90.69 66 ALA A O 1
ATOM 521 N N . PRO A 1 67 ? -23.739 8.536 20.515 1.00 90.62 67 PRO A N 1
ATOM 522 C CA . PRO A 1 67 ? -24.905 8.878 21.320 1.00 90.62 67 PRO A CA 1
ATOM 523 C C . PRO A 1 67 ? -24.517 9.688 22.568 1.00 90.62 67 PRO A C 1
ATOM 525 O O . PRO A 1 67 ? -23.465 9.436 23.164 1.00 90.62 67 PRO A O 1
ATOM 528 N N . PRO A 1 68 ? -25.356 10.638 23.018 1.00 87.94 68 PRO A N 1
ATOM 529 C CA . PRO A 1 68 ? -25.096 11.384 24.245 1.00 87.94 68 PRO A CA 1
ATOM 530 C C . PRO A 1 68 ? -24.909 10.461 25.456 1.00 87.94 68 PRO A C 1
ATOM 532 O O . PRO A 1 68 ? -25.752 9.613 25.736 1.00 87.94 68 PRO A O 1
ATOM 535 N N . GLY A 1 69 ? -23.811 10.648 26.191 1.00 91.06 69 GLY A N 1
ATOM 536 C CA . GLY A 1 69 ? -23.497 9.849 27.382 1.00 91.06 69 GLY A CA 1
ATOM 537 C C . GLY A 1 69 ? -23.020 8.421 27.098 1.00 91.06 69 GLY A C 1
ATOM 538 O O . GLY A 1 69 ? -22.868 7.656 28.046 1.00 91.06 69 GLY A O 1
ATOM 539 N N . ALA A 1 70 ? -22.786 8.053 25.832 1.00 93.88 70 ALA A N 1
ATOM 540 C CA . ALA A 1 70 ? -22.177 6.773 25.489 1.00 93.88 70 ALA A CA 1
ATOM 541 C C . ALA A 1 70 ? -20.751 6.678 26.051 1.00 93.88 70 ALA A C 1
ATOM 543 O O . ALA A 1 70 ? -19.985 7.642 25.995 1.00 93.88 70 ALA A O 1
ATOM 544 N N . ALA A 1 71 ? -20.384 5.498 26.549 1.00 96.94 71 ALA A N 1
ATOM 545 C CA . ALA A 1 71 ? -19.037 5.251 27.052 1.00 96.94 71 ALA A CA 1
ATOM 546 C C . ALA A 1 71 ? -18.022 5.155 25.900 1.00 96.94 71 ALA A C 1
ATOM 548 O O . ALA A 1 71 ? -18.229 4.383 24.961 1.00 96.94 71 ALA A O 1
ATOM 549 N N . ASP A 1 72 ? -16.923 5.901 25.986 1.00 97.06 72 ASP A N 1
ATOM 550 C CA . ASP A 1 72 ? -15.801 5.797 25.046 1.00 97.06 72 ASP A CA 1
ATOM 551 C C . ASP A 1 72 ? -15.006 4.513 25.313 1.00 97.06 72 ASP A C 1
ATOM 553 O O . ASP A 1 72 ? -14.574 4.264 26.437 1.00 97.06 72 ASP A O 1
ATOM 557 N N . LEU A 1 73 ? -14.820 3.686 24.286 1.00 97.62 73 LEU A N 1
ATOM 558 C CA . LEU A 1 73 ? -14.109 2.414 24.379 1.00 97.62 73 LEU A CA 1
ATOM 559 C C . LEU A 1 73 ? -12.596 2.533 24.178 1.00 97.62 73 LEU A C 1
ATOM 561 O O . LEU A 1 73 ? -11.906 1.537 24.367 1.00 97.62 73 LEU A O 1
ATOM 565 N N . THR A 1 74 ? -12.060 3.695 23.801 1.00 95.44 74 THR A N 1
ATOM 566 C CA . THR A 1 74 ? -10.660 3.840 23.359 1.00 95.44 74 THR A CA 1
ATOM 567 C C . THR A 1 74 ? -9.654 3.254 24.357 1.00 95.44 74 THR A C 1
ATOM 569 O O . THR A 1 74 ? -8.784 2.474 23.974 1.00 95.44 74 THR A O 1
ATOM 572 N N . SER A 1 75 ? -9.806 3.553 25.650 1.00 94.31 75 SER A N 1
ATOM 573 C CA . SER A 1 75 ? -8.965 3.016 26.735 1.00 94.31 75 SER A CA 1
ATOM 574 C C . SER A 1 75 ? -9.428 1.659 27.281 1.00 94.31 75 SER A C 1
ATOM 576 O O . SER A 1 75 ? -8.761 1.082 28.138 1.00 94.31 75 SER A O 1
ATOM 578 N N . HIS A 1 76 ? -10.569 1.159 26.807 1.00 96.44 76 HIS A N 1
ATOM 579 C CA . HIS A 1 76 ? -11.179 -0.103 27.219 1.00 96.44 76 HIS A CA 1
ATOM 580 C C . HIS A 1 76 ? -10.931 -1.237 26.225 1.00 96.44 76 HIS A C 1
ATOM 582 O O . HIS A 1 76 ? -11.192 -2.390 26.559 1.00 96.44 76 HIS A O 1
ATOM 588 N N . ILE A 1 77 ? -10.416 -0.957 25.025 1.00 97.06 77 ILE A N 1
ATOM 589 C CA . ILE A 1 77 ? -9.976 -1.995 24.089 1.00 97.06 77 ILE A CA 1
ATOM 590 C C . ILE A 1 77 ? -8.778 -2.727 24.708 1.00 97.06 77 ILE A C 1
ATOM 592 O O . ILE A 1 77 ? -7.695 -2.169 24.890 1.00 97.06 77 ILE A O 1
ATOM 596 N N . ASN A 1 78 ? -9.007 -3.989 25.064 1.00 94.81 78 ASN A N 1
ATOM 597 C CA . ASN A 1 78 ? -8.031 -4.845 25.729 1.00 94.81 78 ASN A CA 1
ATOM 598 C C . ASN A 1 78 ? -7.198 -5.622 24.706 1.00 94.81 78 ASN A C 1
ATOM 600 O O . ASN A 1 78 ? -5.993 -5.795 24.881 1.00 94.81 78 ASN A O 1
ATOM 604 N N . SER A 1 79 ? -7.828 -6.076 23.622 1.00 96.38 79 SER A N 1
ATOM 605 C CA . SER A 1 79 ? -7.126 -6.761 22.544 1.00 96.38 79 SER A CA 1
ATOM 606 C C . SER A 1 79 ? -7.786 -6.568 21.189 1.00 96.38 79 SER A C 1
ATOM 608 O O . SER A 1 79 ? -9.000 -6.369 21.064 1.00 96.38 79 SER A O 1
ATOM 610 N N . VAL A 1 80 ? -6.952 -6.670 20.160 1.00 96.75 80 VAL A N 1
ATOM 611 C CA . VAL A 1 80 ? -7.364 -6.706 18.764 1.00 96.75 80 VAL A CA 1
ATOM 612 C C . VAL A 1 80 ? -6.672 -7.878 18.079 1.00 96.75 80 VAL A C 1
ATOM 614 O O . VAL A 1 80 ? -5.466 -8.078 18.215 1.00 96.75 80 VAL A O 1
ATOM 617 N N . THR A 1 81 ? -7.442 -8.669 17.341 1.00 97.19 81 THR A N 1
ATOM 618 C CA . THR A 1 81 ? -6.924 -9.703 16.448 1.00 97.19 81 THR A CA 1
ATOM 619 C C . THR A 1 81 ? -7.244 -9.299 15.020 1.00 97.19 81 THR A C 1
ATOM 621 O O . THR A 1 81 ? -8.400 -9.038 14.691 1.00 97.19 81 THR A O 1
ATOM 624 N N . ILE A 1 82 ? -6.226 -9.253 14.169 1.00 96.69 82 ILE A N 1
ATOM 625 C CA . ILE A 1 82 ? -6.336 -8.858 12.768 1.00 96.69 82 ILE A CA 1
ATOM 626 C C . ILE A 1 82 ? -5.881 -10.033 11.912 1.00 96.69 82 ILE A C 1
ATOM 628 O O . ILE A 1 82 ? -4.789 -10.559 12.098 1.00 96.69 82 ILE A O 1
ATOM 632 N N . VAL A 1 83 ? -6.719 -10.451 10.971 1.00 96.56 83 VAL A N 1
ATOM 633 C CA . VAL A 1 83 ? -6.356 -11.413 9.931 1.00 96.56 83 VAL A CA 1
ATOM 634 C C . VAL A 1 83 ? -6.146 -10.655 8.629 1.00 96.56 83 VAL A C 1
ATOM 636 O O . VAL A 1 83 ? -7.069 -9.994 8.147 1.00 96.56 83 VAL A O 1
ATOM 639 N N . ALA A 1 84 ? -4.949 -10.773 8.064 1.00 94.19 84 ALA A N 1
ATOM 640 C CA . ALA A 1 84 ? -4.533 -10.132 6.821 1.00 94.19 84 ALA A CA 1
ATOM 641 C C . ALA A 1 84 ? -3.654 -11.103 6.022 1.00 94.19 84 ALA A C 1
ATOM 643 O O . ALA A 1 84 ? -2.886 -11.862 6.607 1.00 94.19 84 ALA A O 1
ATOM 644 N N . GLY A 1 85 ? -3.816 -11.167 4.696 1.00 87.94 85 GLY A N 1
ATOM 645 C CA . GLY A 1 85 ? -3.005 -12.062 3.850 1.00 87.94 85 GLY A CA 1
ATOM 646 C C . GLY A 1 85 ? -3.098 -13.562 4.194 1.00 87.94 85 GLY A C 1
ATOM 647 O O . GLY A 1 85 ? -2.243 -14.344 3.794 1.00 87.94 85 GLY A O 1
ATOM 648 N N . GLY A 1 86 ? -4.122 -13.983 4.949 1.00 88.06 86 GLY A N 1
ATOM 649 C CA . GLY A 1 86 ? -4.254 -15.352 5.463 1.00 88.06 86 GLY A CA 1
ATOM 650 C C . GLY A 1 86 ? -3.470 -15.643 6.750 1.00 88.06 86 GLY A C 1
ATOM 651 O O . GLY A 1 86 ? -3.511 -16.776 7.224 1.00 88.06 86 GLY A O 1
ATOM 652 N N . GLN A 1 87 ? -2.798 -14.645 7.326 1.00 93.56 87 GLN A N 1
ATOM 653 C CA . GLN A 1 87 ? -2.099 -14.722 8.608 1.00 93.56 87 GLN A CA 1
ATOM 654 C C . GLN A 1 87 ? -2.888 -14.009 9.707 1.00 93.56 87 GLN A C 1
ATOM 656 O O . GLN A 1 87 ? -3.645 -13.079 9.432 1.00 93.56 87 GLN A O 1
ATOM 661 N N . THR A 1 88 ? -2.706 -14.449 10.953 1.00 96.00 88 THR A N 1
ATOM 662 C CA . THR A 1 88 ? -3.370 -13.884 12.134 1.00 96.00 88 THR A CA 1
ATOM 663 C C . THR A 1 88 ? -2.358 -13.156 13.007 1.00 96.00 88 THR A C 1
ATOM 665 O O . THR A 1 88 ? -1.385 -13.748 13.466 1.00 96.00 88 THR A O 1
ATOM 668 N N . TYR A 1 89 ? -2.659 -11.901 13.308 1.00 96.00 89 TYR A N 1
ATOM 669 C CA . TYR A 1 89 ? -1.880 -10.994 14.139 1.00 96.00 89 TYR A CA 1
ATOM 670 C C . TYR A 1 89 ? -2.720 -10.634 15.365 1.00 96.00 89 TYR A C 1
ATOM 672 O O . TYR A 1 89 ? -3.938 -10.492 15.265 1.00 96.00 89 TYR A O 1
ATOM 680 N N . SER A 1 90 ? -2.126 -10.552 16.552 1.00 95.06 90 SER A N 1
ATOM 681 C CA . SER A 1 90 ? -2.863 -10.209 17.775 1.00 95.06 90 SER A CA 1
ATOM 682 C C . SER A 1 90 ? -2.059 -9.253 18.636 1.00 95.06 90 SER A C 1
ATOM 684 O O . SER A 1 90 ? -0.908 -9.534 18.953 1.00 95.06 90 SER A O 1
ATOM 686 N N . GLY A 1 91 ? -2.694 -8.148 19.010 1.00 92.81 91 GLY A N 1
ATOM 687 C CA . GLY A 1 91 ? -2.160 -7.136 19.909 1.00 92.81 91 GLY A CA 1
ATOM 688 C C . GLY A 1 91 ? -3.015 -7.016 21.165 1.00 92.81 91 GLY A C 1
ATOM 689 O O . GLY A 1 91 ? -4.209 -7.336 21.168 1.00 92.81 91 GLY A O 1
ATOM 690 N N . THR A 1 92 ? -2.393 -6.547 22.238 1.00 94.25 92 THR A N 1
ATOM 691 C CA . THR A 1 92 ? -3.070 -6.171 23.481 1.00 94.25 92 THR A CA 1
ATOM 692 C C . THR A 1 92 ? -2.948 -4.669 23.705 1.00 94.25 92 THR A C 1
ATOM 694 O O . THR A 1 92 ? -2.157 -3.991 23.050 1.00 94.25 92 THR A O 1
ATOM 697 N N . SER A 1 93 ? -3.722 -4.135 24.643 1.00 91.75 93 SER A N 1
ATOM 698 C CA . SER A 1 93 ? -3.667 -2.724 25.027 1.00 91.75 93 SER A CA 1
ATOM 699 C C . SER A 1 93 ? -2.221 -2.269 25.278 1.00 91.75 93 SER A C 1
ATOM 701 O O . SER A 1 93 ? -1.501 -2.891 26.063 1.00 91.75 93 SER A O 1
ATOM 703 N N . GLY A 1 94 ? -1.790 -1.210 24.586 1.00 91.38 94 GLY A N 1
ATOM 704 C CA . GLY A 1 94 ? -0.442 -0.645 24.694 1.00 91.38 94 GLY A CA 1
ATOM 705 C C . GLY A 1 94 ? 0.687 -1.455 24.043 1.00 91.38 94 GLY A C 1
ATOM 706 O O . GLY A 1 94 ? 1.848 -1.154 24.306 1.00 91.38 94 GLY A O 1
ATOM 707 N N . SER A 1 95 ? 0.388 -2.490 23.249 1.00 94.12 95 SER A N 1
ATOM 708 C CA . SER A 1 95 ? 1.403 -3.190 22.450 1.00 94.12 95 SER A CA 1
ATOM 709 C C . SER A 1 95 ? 1.597 -2.550 21.075 1.00 94.12 95 SER A C 1
ATOM 711 O O . SER A 1 95 ? 0.684 -1.920 20.546 1.00 94.12 95 SER A O 1
ATOM 713 N N . GLU A 1 96 ? 2.742 -2.830 20.461 1.00 96.19 96 GLU A N 1
ATOM 714 C CA . GLU A 1 96 ? 3.000 -2.610 19.036 1.00 96.19 96 GLU A CA 1
ATOM 715 C C . GLU A 1 96 ? 2.686 -3.895 18.252 1.00 96.19 96 GLU A C 1
ATOM 717 O O . GLU A 1 96 ? 2.971 -5.005 18.718 1.00 96.19 96 GLU A O 1
ATOM 722 N N . LEU A 1 97 ? 2.076 -3.760 17.075 1.00 95.81 97 LEU A N 1
ATOM 723 C CA . LEU A 1 97 ? 1.710 -4.865 16.195 1.00 95.81 97 LEU A CA 1
ATOM 724 C C . LEU A 1 97 ? 2.160 -4.582 14.759 1.00 95.81 97 LEU A C 1
ATOM 726 O O . LEU A 1 97 ? 1.614 -3.699 14.106 1.00 95.81 97 LEU A O 1
ATOM 730 N N . THR A 1 98 ? 3.083 -5.391 14.242 1.00 97.00 98 THR A N 1
ATOM 731 C CA . THR A 1 98 ? 3.496 -5.341 12.832 1.00 97.00 98 THR A CA 1
ATOM 732 C C . THR A 1 98 ? 2.756 -6.401 12.015 1.00 97.00 98 THR A C 1
ATOM 734 O O . THR A 1 98 ? 2.682 -7.565 12.418 1.00 97.00 98 THR A O 1
ATOM 737 N N . ILE A 1 99 ? 2.203 -6.003 10.870 1.00 96.50 99 ILE A N 1
ATOM 738 C CA . ILE A 1 99 ? 1.443 -6.846 9.942 1.00 96.50 99 ILE A CA 1
ATOM 739 C C . ILE A 1 99 ? 2.139 -6.832 8.583 1.00 96.50 99 ILE A C 1
ATOM 741 O O . ILE A 1 99 ? 2.371 -5.769 8.016 1.00 96.50 99 ILE A O 1
ATOM 745 N N . GLU A 1 100 ? 2.393 -8.012 8.022 1.00 95.00 100 GLU A N 1
ATOM 746 C CA . GLU A 1 100 ? 2.922 -8.140 6.661 1.00 95.00 100 GLU A CA 1
ATOM 747 C C . GLU A 1 100 ? 1.778 -7.934 5.649 1.00 95.00 100 GLU A C 1
ATOM 749 O O . GLU A 1 100 ? 0.903 -8.789 5.488 1.00 95.00 100 GLU A O 1
ATOM 754 N N . GLY A 1 101 ? 1.752 -6.778 4.984 1.00 91.81 101 GLY A N 1
ATOM 755 C CA . GLY A 1 101 ? 0.751 -6.420 3.975 1.00 91.81 101 GLY A CA 1
ATOM 756 C C . GLY A 1 101 ? 1.097 -6.876 2.556 1.00 91.81 101 GLY A C 1
ATOM 757 O O . GLY A 1 101 ? 0.198 -7.193 1.769 1.00 91.81 101 GLY A O 1
ATOM 758 N N . GLY A 1 102 ? 2.391 -6.963 2.234 1.00 92.00 102 GLY A N 1
ATOM 759 C CA . GLY A 1 102 ? 2.885 -7.380 0.919 1.00 92.00 102 GLY A CA 1
ATOM 760 C C . GLY A 1 102 ? 2.400 -6.476 -0.224 1.00 92.00 102 GLY A C 1
ATOM 761 O O . GLY A 1 102 ? 2.184 -5.278 -0.047 1.00 92.00 102 GLY A O 1
ATOM 762 N N . ALA A 1 103 ? 2.210 -7.042 -1.419 1.00 89.62 103 ALA A N 1
ATOM 763 C CA . ALA A 1 103 ? 1.813 -6.292 -2.618 1.00 89.62 103 ALA A CA 1
ATOM 764 C C . ALA A 1 103 ? 0.310 -5.946 -2.724 1.00 89.62 103 ALA A C 1
ATOM 766 O O . ALA A 1 103 ? -0.104 -5.332 -3.711 1.00 89.62 103 ALA A O 1
ATOM 767 N N . ALA A 1 104 ? -0.539 -6.391 -1.790 1.00 89.25 104 ALA A N 1
ATOM 768 C CA . ALA A 1 104 ? -1.985 -6.197 -1.895 1.00 89.25 104 ALA A CA 1
ATOM 769 C C . ALA A 1 104 ? -2.379 -4.759 -1.533 1.00 89.25 104 ALA A C 1
ATOM 771 O O . ALA A 1 104 ? -2.207 -4.347 -0.394 1.00 89.25 104 ALA A O 1
ATOM 772 N N . ASP A 1 105 ? -2.973 -4.020 -2.472 1.00 89.88 105 ASP A N 1
ATOM 773 C CA . ASP A 1 105 ? -3.431 -2.646 -2.242 1.00 89.88 105 ASP A CA 1
ATOM 774 C C . ASP A 1 105 ? -4.836 -2.417 -2.844 1.00 89.88 105 ASP A C 1
ATOM 776 O O . ASP A 1 105 ? -5.006 -2.533 -4.064 1.00 89.88 105 ASP A O 1
ATOM 780 N N . PRO A 1 106 ? -5.870 -2.125 -2.029 1.00 94.94 106 PRO A N 1
ATOM 781 C CA . PRO A 1 106 ? -5.843 -2.077 -0.565 1.00 94.94 106 PRO A CA 1
ATOM 782 C C . PRO A 1 106 ? -5.775 -3.481 0.066 1.00 94.94 106 PRO A C 1
ATOM 784 O O . PRO A 1 106 ? -6.353 -4.441 -0.453 1.00 94.94 106 PRO A O 1
ATOM 787 N N . LEU A 1 107 ? -5.137 -3.590 1.233 1.00 96.62 107 LEU A N 1
ATOM 788 C CA . LEU A 1 107 ? -5.075 -4.820 2.023 1.00 96.62 107 LEU A CA 1
ATOM 789 C C . LEU A 1 107 ? -6.403 -5.050 2.751 1.00 96.62 107 LEU A C 1
ATOM 791 O O . LEU A 1 107 ? -6.866 -4.194 3.505 1.00 96.62 107 LEU A O 1
ATOM 795 N N . ALA A 1 108 ? -7.013 -6.217 2.545 1.00 97.00 108 ALA A N 1
ATOM 796 C CA . ALA A 1 108 ? -8.229 -6.619 3.247 1.00 97.00 108 ALA A CA 1
ATOM 797 C C . ALA A 1 108 ? -7.913 -7.130 4.661 1.00 97.00 108 ALA A C 1
ATOM 799 O O . ALA A 1 108 ? -7.020 -7.959 4.841 1.00 97.00 108 ALA A O 1
ATOM 800 N N . LEU A 1 109 ? -8.699 -6.680 5.639 1.00 96.50 109 LEU A N 1
ATOM 801 C CA . LEU A 1 109 ? -8.563 -7.018 7.052 1.00 96.50 109 LEU A CA 1
ATOM 802 C C . LEU A 1 109 ? -9.846 -7.672 7.572 1.00 96.50 109 LEU A C 1
ATOM 804 O O . LEU A 1 109 ? -10.948 -7.177 7.323 1.00 96.50 109 LEU A O 1
ATOM 808 N N . SER A 1 110 ? -9.707 -8.735 8.360 1.00 97.31 110 SER A N 1
ATOM 809 C CA . SER A 1 110 ? -10.761 -9.218 9.259 1.00 97.31 110 SER A CA 1
ATOM 810 C C . SER A 1 110 ? -10.340 -8.939 10.694 1.00 97.31 110 SER A C 1
ATOM 812 O O . SER A 1 110 ? -9.300 -9.417 11.132 1.00 97.31 110 SER A O 1
ATOM 814 N N . ILE A 1 111 ? -11.138 -8.168 11.420 1.00 97.44 111 ILE A N 1
ATOM 815 C CA . ILE A 1 111 ? -10.798 -7.597 12.721 1.00 97.44 111 ILE A CA 1
ATOM 816 C C . ILE A 1 111 ? -11.749 -8.166 13.769 1.00 97.44 111 ILE A C 1
ATOM 818 O O . ILE A 1 111 ? -12.968 -8.086 13.618 1.00 97.44 111 ILE A O 1
ATOM 822 N N . ALA A 1 112 ? -11.188 -8.711 14.842 1.00 97.25 112 ALA A N 1
ATOM 823 C CA . ALA A 1 112 ? -11.891 -9.045 16.070 1.00 97.25 112 ALA A CA 1
ATOM 824 C C . ALA A 1 112 ? -11.413 -8.095 17.171 1.00 97.25 112 ALA A C 1
ATOM 826 O O . ALA A 1 112 ? -10.229 -8.064 17.500 1.00 97.25 112 ALA A O 1
ATOM 827 N N . MET A 1 113 ? -12.331 -7.317 17.733 1.00 96.81 113 MET A N 1
ATOM 828 C CA . MET A 1 113 ? -12.058 -6.383 18.824 1.00 96.81 113 MET A CA 1
ATOM 829 C C . MET A 1 113 ? -12.636 -6.945 20.116 1.00 96.81 113 MET A C 1
ATOM 831 O O . MET A 1 113 ? -13.810 -7.320 20.149 1.00 96.81 113 MET A O 1
ATOM 835 N N . THR A 1 114 ? -11.837 -6.951 21.181 1.00 97.75 114 THR A N 1
ATOM 836 C CA . THR A 1 114 ? -12.302 -7.245 22.539 1.00 97.75 114 THR A CA 1
ATOM 837 C C . THR A 1 114 ? -12.029 -6.058 23.449 1.00 97.75 114 THR A C 1
ATOM 839 O O . THR A 1 114 ? -10.913 -5.538 23.501 1.00 97.75 114 THR A O 1
ATOM 842 N N . TYR A 1 115 ? -13.048 -5.640 24.190 1.00 97.69 115 TYR A N 1
ATOM 843 C CA . TYR A 1 115 ? -12.966 -4.545 25.149 1.00 97.69 115 TYR A CA 1
ATOM 844 C C . TYR A 1 115 ? -13.434 -4.989 26.533 1.00 97.69 115 TYR A C 1
ATOM 846 O O . TYR A 1 115 ? -14.239 -5.912 26.666 1.00 97.69 115 TYR A O 1
ATOM 854 N N . GLU A 1 116 ? -12.931 -4.320 27.566 1.00 96.44 116 GLU A N 1
ATOM 855 C CA . GLU A 1 116 ? -13.200 -4.643 28.958 1.00 96.44 116 GLU A CA 1
ATOM 856 C C . GLU A 1 116 ? -13.425 -3.389 29.810 1.00 96.44 116 GLU A C 1
ATOM 858 O O . GLU A 1 116 ? -12.637 -2.441 29.815 1.00 96.44 116 GLU A O 1
ATOM 863 N N . PHE A 1 117 ? -14.480 -3.434 30.620 1.00 96.19 117 PHE A N 1
ATOM 864 C CA . PHE A 1 117 ? -14.668 -2.521 31.741 1.00 96.19 117 PHE A CA 1
ATOM 865 C C . PHE A 1 117 ? -14.444 -3.298 33.035 1.00 96.19 117 PHE A C 1
ATOM 867 O O . PHE A 1 117 ? -15.328 -4.017 33.494 1.00 96.19 117 PHE A O 1
ATOM 874 N N . SER A 1 118 ? -13.267 -3.150 33.642 1.00 93.06 118 SER A N 1
ATOM 875 C CA . SER A 1 118 ? -12.837 -3.988 34.774 1.00 93.06 118 SER A CA 1
ATOM 876 C C . SER A 1 118 ? -13.453 -3.612 36.131 1.00 93.06 118 SER A C 1
ATOM 878 O O . SER A 1 118 ? -13.075 -4.171 37.160 1.00 93.06 118 SER A O 1
ATOM 880 N N . SER A 1 119 ? -14.358 -2.629 36.181 1.00 93.56 119 SER A N 1
ATOM 881 C CA . SER A 1 119 ? -15.020 -2.229 37.425 1.00 93.56 119 SER A CA 1
ATOM 882 C C . SER A 1 119 ? -16.430 -1.695 37.199 1.00 93.56 119 SER A C 1
ATOM 884 O O . SER A 1 119 ? -16.745 -1.113 36.161 1.00 93.56 119 SER A O 1
ATOM 886 N N . LYS A 1 120 ? -17.258 -1.780 38.244 1.00 91.50 120 LYS A N 1
ATOM 887 C CA . LYS A 1 120 ? -18.588 -1.161 38.279 1.00 91.50 120 LYS A CA 1
ATOM 888 C C . LYS A 1 120 ? -18.553 0.350 38.025 1.00 91.50 120 LYS A C 1
ATOM 890 O O . LYS A 1 120 ? -19.464 0.883 37.404 1.00 91.50 120 LYS A O 1
ATOM 895 N N . ALA A 1 121 ? -17.512 1.029 38.506 1.00 91.88 121 ALA A N 1
ATOM 896 C CA . ALA A 1 121 ? -17.335 2.462 38.293 1.00 91.88 121 ALA A CA 1
ATOM 897 C C . ALA A 1 121 ? -17.075 2.782 36.815 1.00 91.88 121 ALA A C 1
ATOM 899 O O . ALA A 1 121 ? -17.642 3.735 36.294 1.00 91.88 121 ALA A O 1
ATOM 900 N N . ALA A 1 122 ? -16.285 1.949 36.130 1.00 93.25 122 ALA A N 1
ATOM 901 C CA . ALA A 1 122 ? -16.032 2.095 34.700 1.00 93.25 122 ALA A CA 1
ATOM 902 C C . ALA A 1 122 ? -17.306 1.868 33.858 1.00 93.25 122 ALA A C 1
ATOM 904 O O . ALA A 1 122 ? -17.459 2.460 32.799 1.00 93.25 122 ALA A O 1
ATOM 905 N N . LEU A 1 123 ? -18.257 1.070 34.354 1.00 94.06 123 LEU A N 1
ATOM 906 C CA . LEU A 1 123 ? -19.546 0.824 33.699 1.00 94.06 123 LEU A CA 1
ATOM 907 C C . LEU A 1 123 ? -20.563 1.972 33.829 1.00 94.06 123 LEU A C 1
ATOM 909 O O . LEU A 1 123 ? -21.658 1.843 33.289 1.00 94.06 123 LEU A O 1
ATOM 913 N N . ALA A 1 124 ? -20.272 3.053 34.561 1.00 93.88 124 ALA A N 1
ATOM 914 C CA . ALA A 1 124 ? -21.274 4.070 34.897 1.00 93.88 124 ALA A CA 1
ATOM 915 C C . ALA A 1 124 ? -21.987 4.643 33.659 1.00 93.88 124 ALA A C 1
ATOM 917 O O . ALA A 1 124 ? -23.216 4.658 33.612 1.00 93.88 124 ALA A O 1
ATOM 918 N N . ASP A 1 125 ? -21.229 5.036 32.637 1.00 93.94 125 ASP A N 1
ATOM 919 C CA . ASP A 1 125 ? -21.781 5.622 31.411 1.00 93.94 125 ASP A CA 1
ATOM 920 C C . ASP A 1 125 ? -22.566 4.596 30.587 1.00 93.94 125 ASP A C 1
ATOM 922 O O . ASP A 1 125 ? -23.637 4.904 30.065 1.00 93.94 125 ASP A O 1
ATOM 926 N N . VAL A 1 126 ? -22.104 3.342 30.558 1.00 94.44 126 VAL A N 1
ATOM 927 C CA . VAL A 1 126 ? -22.819 2.228 29.917 1.00 94.44 126 VAL A CA 1
ATOM 928 C C . VAL A 1 126 ? -24.155 1.961 30.604 1.00 94.44 126 VAL A C 1
ATOM 930 O O . VAL A 1 126 ? -25.167 1.803 29.933 1.00 94.44 126 VAL A O 1
ATOM 933 N N . LEU A 1 127 ? -24.184 1.929 31.937 1.00 93.62 127 LEU A N 1
ATOM 934 C CA . LEU A 1 127 ? -25.404 1.675 32.710 1.00 93.62 127 LEU A CA 1
ATOM 935 C C . LEU A 1 127 ? -26.409 2.827 32.611 1.00 93.62 127 LEU A C 1
ATOM 937 O O . LEU A 1 127 ? -27.611 2.590 32.709 1.00 93.62 127 LEU A O 1
ATOM 941 N N . ASN A 1 128 ? -25.922 4.055 32.431 1.00 91.50 128 ASN A N 1
ATOM 942 C CA . ASN A 1 128 ? -26.762 5.241 32.307 1.00 91.50 128 ASN A CA 1
ATOM 943 C C . ASN A 1 128 ? -27.336 5.410 30.897 1.00 91.50 128 ASN A C 1
ATOM 945 O O . ASN A 1 128 ? -28.500 5.779 30.760 1.00 91.50 128 ASN A O 1
ATOM 949 N N . SER A 1 129 ? -26.524 5.184 29.861 1.00 91.88 129 SER A N 1
ATOM 950 C CA . SER A 1 129 ? -26.921 5.423 28.468 1.00 91.88 129 SER A CA 1
ATOM 951 C C . SER A 1 129 ? -27.431 4.170 27.760 1.00 91.88 129 SER A C 1
ATOM 953 O O . SER A 1 129 ? -28.294 4.274 26.897 1.00 91.88 129 SER A O 1
ATOM 955 N N . GLY A 1 130 ? -26.909 2.990 28.100 1.00 92.88 130 GLY A N 1
ATOM 956 C CA . GLY A 1 130 ? -27.080 1.771 27.311 1.00 92.88 130 GLY A CA 1
ATOM 957 C C . GLY A 1 130 ? -26.177 1.704 26.073 1.00 92.88 130 GLY A C 1
ATOM 958 O O . GLY A 1 130 ? -26.334 0.783 25.271 1.00 92.88 130 GLY A O 1
ATOM 959 N N . PHE A 1 131 ? -25.231 2.640 25.910 1.00 94.38 131 PHE A N 1
ATOM 960 C CA . PHE A 1 131 ? -24.389 2.746 24.720 1.00 94.38 131 PHE A CA 1
ATOM 961 C C . PHE A 1 131 ? -22.887 2.798 25.028 1.00 94.38 131 PHE A C 1
ATOM 963 O O . PHE A 1 131 ? -22.433 3.297 26.061 1.00 94.38 131 PHE A O 1
ATOM 970 N N . SER A 1 132 ? -22.100 2.329 24.063 1.00 97.31 132 SER A N 1
ATOM 971 C CA . SER A 1 132 ? -20.661 2.588 23.968 1.00 97.31 132 SER A CA 1
ATOM 972 C C . SER A 1 132 ? -20.288 2.980 22.544 1.00 97.31 132 SER A C 1
ATOM 974 O O . SER A 1 132 ? -21.024 2.670 21.608 1.00 97.31 132 SER A O 1
ATOM 976 N N . TYR A 1 133 ? -19.144 3.631 22.362 1.00 97.69 133 TYR A N 1
ATOM 977 C CA . TYR A 1 133 ? -18.640 3.965 21.036 1.00 97.69 1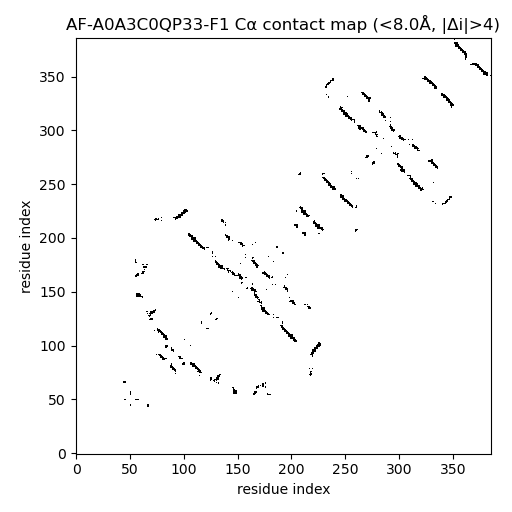33 TYR A CA 1
ATOM 978 C C . TYR A 1 133 ? -17.118 3.861 20.945 1.00 97.69 133 TYR A C 1
ATOM 980 O O . TYR A 1 133 ? -16.415 3.945 21.947 1.00 97.69 133 TYR A O 1
ATOM 988 N N . TYR A 1 134 ? -16.617 3.694 19.725 1.00 97.94 134 TYR A N 1
ATOM 989 C CA . TYR A 1 134 ? -15.201 3.794 19.394 1.00 97.94 134 TYR A CA 1
ATOM 990 C C . TYR A 1 134 ? -15.053 4.463 18.032 1.00 97.94 134 TYR A C 1
ATOM 992 O O . TYR A 1 134 ? -15.704 4.053 17.073 1.00 97.94 134 TYR A O 1
ATOM 1000 N N . GLN A 1 135 ? -14.198 5.475 17.931 1.00 97.00 135 GLN A N 1
ATOM 1001 C CA . GLN A 1 135 ? -13.824 6.052 16.645 1.00 97.00 135 GLN A CA 1
ATOM 1002 C C . GLN A 1 135 ? -12.539 5.376 16.166 1.00 97.00 135 GLN A C 1
ATOM 1004 O O . GLN A 1 135 ? -11.477 5.585 16.749 1.00 97.00 135 GLN A O 1
ATOM 1009 N N . MET A 1 136 ? -12.640 4.569 15.109 1.00 96.25 136 MET A N 1
ATOM 1010 C CA . MET A 1 136 ? -11.461 3.979 14.476 1.00 96.25 136 MET A CA 1
ATOM 1011 C C . MET A 1 136 ? -10.593 5.056 13.830 1.00 96.25 136 MET A C 1
ATOM 1013 O O . MET A 1 136 ? -11.097 6.101 13.400 1.00 96.25 136 MET A O 1
ATOM 1017 N N . ASP A 1 137 ? -9.304 4.752 13.706 1.00 96.06 137 ASP A N 1
ATOM 1018 C CA . ASP A 1 137 ? -8.392 5.532 12.883 1.00 96.06 137 ASP A CA 1
ATOM 1019 C C . ASP A 1 137 ? -8.877 5.582 11.425 1.00 96.06 137 ASP A C 1
ATOM 1021 O O . ASP A 1 137 ? -9.384 4.598 10.874 1.00 96.06 137 ASP A O 1
ATOM 1025 N N . GLU A 1 138 ? -8.717 6.739 10.784 1.00 95.06 138 GLU A N 1
ATOM 1026 C CA . GLU A 1 138 ? -9.166 6.963 9.414 1.00 95.06 138 GLU A CA 1
ATOM 1027 C C . GLU A 1 138 ? -8.433 6.101 8.380 1.00 95.06 138 GLU A C 1
ATOM 1029 O O . GLU A 1 138 ? -8.946 5.931 7.266 1.00 95.06 138 GLU A O 1
ATOM 1034 N N . ALA A 1 139 ? -7.265 5.551 8.727 1.00 95.19 139 ALA A N 1
ATOM 1035 C CA . ALA A 1 139 ? -6.537 4.595 7.905 1.00 95.19 139 ALA A CA 1
ATOM 1036 C C . ALA A 1 139 ? -7.380 3.349 7.593 1.00 95.19 139 ALA A C 1
ATOM 1038 O O . ALA A 1 139 ? -7.287 2.802 6.490 1.00 95.19 139 ALA A O 1
ATOM 1039 N N . ILE A 1 140 ? -8.236 2.927 8.529 1.00 95.62 140 ILE A N 1
ATOM 1040 C CA . ILE A 1 140 ? -9.104 1.763 8.367 1.00 95.62 140 ILE A CA 1
ATOM 1041 C C . ILE A 1 140 ? -10.403 2.197 7.700 1.00 95.62 140 ILE A C 1
ATOM 1043 O O . ILE A 1 140 ? -11.193 2.967 8.245 1.00 95.62 140 ILE A O 1
ATOM 1047 N N . LYS A 1 141 ? -10.677 1.641 6.520 1.00 95.75 141 LYS A N 1
ATOM 1048 C CA . LYS A 1 141 ? -11.970 1.798 5.850 1.00 95.75 141 LYS A CA 1
ATOM 1049 C C . LYS A 1 141 ? -12.814 0.544 6.074 1.00 95.75 141 LYS A C 1
ATOM 1051 O O . LYS A 1 141 ? -12.527 -0.479 5.444 1.00 95.75 141 LYS A O 1
ATOM 1056 N N . PRO A 1 142 ? -13.831 0.569 6.955 1.00 94.56 142 PRO A N 1
ATOM 1057 C CA . PRO A 1 142 ? -14.719 -0.575 7.120 1.00 94.56 142 PRO A CA 1
ATOM 1058 C C . PRO A 1 142 ? -15.466 -0.870 5.813 1.00 94.56 142 PRO A C 1
ATOM 1060 O O . PRO A 1 142 ? -15.655 -0.003 4.954 1.00 94.56 142 PRO A O 1
ATOM 1063 N N . ASN A 1 143 ? -15.891 -2.118 5.642 1.00 92.19 143 ASN A N 1
ATOM 1064 C CA . ASN A 1 143 ? -16.869 -2.445 4.607 1.00 92.19 143 ASN A CA 1
ATOM 1065 C C . ASN A 1 143 ? -18.235 -1.816 4.932 1.00 92.19 143 ASN A C 1
ATOM 1067 O O . ASN A 1 143 ? -18.529 -1.478 6.075 1.00 92.19 143 ASN A O 1
ATOM 1071 N N . ASN A 1 144 ? -19.089 -1.671 3.923 1.00 86.62 144 ASN A N 1
ATOM 1072 C CA . ASN A 1 144 ? -20.434 -1.142 4.135 1.00 86.62 144 ASN A CA 1
ATOM 1073 C C . ASN A 1 144 ? -21.351 -2.226 4.724 1.00 86.62 144 ASN A C 1
ATOM 1075 O O . ASN A 1 144 ? -21.133 -3.417 4.503 1.00 86.62 144 ASN A O 1
ATOM 1079 N N . GLY A 1 145 ? -22.420 -1.809 5.408 1.00 86.00 145 GLY A N 1
ATOM 1080 C CA . GLY A 1 145 ? -23.474 -2.722 5.868 1.00 86.00 145 GLY A CA 1
ATOM 1081 C C . GLY A 1 145 ? -23.335 -3.236 7.304 1.00 86.00 145 GLY A C 1
ATOM 1082 O O . GLY A 1 145 ? -24.024 -4.185 7.662 1.00 86.00 145 GLY A O 1
ATOM 1083 N N . TYR A 1 146 ? -22.489 -2.624 8.138 1.00 91.56 146 TYR A N 1
ATOM 1084 C CA . TYR A 1 146 ? -22.441 -2.925 9.574 1.00 91.56 146 TYR A CA 1
ATOM 1085 C C . TYR A 1 146 ? -23.573 -2.215 10.319 1.00 91.56 146 TYR A C 1
ATOM 1087 O O . TYR A 1 146 ? -23.370 -1.160 10.912 1.00 91.56 146 TYR A O 1
ATOM 1095 N N . TYR A 1 147 ? -24.774 -2.779 10.254 1.00 90.69 147 TYR A N 1
ATOM 1096 C CA . TYR A 1 147 ? -25.924 -2.450 11.098 1.00 90.69 147 TYR A CA 1
ATOM 1097 C C . TYR A 1 147 ? -26.922 -3.623 11.057 1.00 90.69 147 TYR A C 1
ATOM 1099 O O . TYR A 1 147 ? -26.717 -4.602 10.336 1.00 90.69 147 TYR A O 1
ATOM 1107 N N . GLY A 1 148 ? -27.997 -3.558 11.838 1.00 85.44 148 GLY A N 1
ATOM 1108 C CA . GLY A 1 148 ? -29.017 -4.603 11.875 1.00 85.44 148 GLY A CA 1
ATOM 1109 C C . GLY A 1 148 ? -28.726 -5.766 12.832 1.00 85.44 148 GLY A C 1
ATOM 1110 O O . GLY A 1 148 ? -27.724 -5.817 13.547 1.00 85.44 148 GLY A O 1
ATOM 1111 N N . SER A 1 149 ? -29.635 -6.741 12.838 1.00 85.56 149 SER A N 1
ATOM 1112 C CA . SER A 1 149 ? -29.711 -7.807 13.848 1.00 85.56 149 SER A CA 1
ATOM 1113 C C . SER A 1 149 ? -28.585 -8.847 13.804 1.00 85.56 149 SER A C 1
ATOM 1115 O O . SER A 1 149 ? -28.526 -9.726 14.659 1.00 85.56 149 SER A O 1
ATOM 1117 N N . THR A 1 150 ? -27.721 -8.816 12.791 1.00 89.81 150 THR A N 1
ATOM 1118 C CA . THR A 1 150 ? -26.588 -9.746 12.651 1.00 89.81 150 THR A CA 1
ATOM 1119 C C . THR A 1 150 ? -25.295 -9.203 13.253 1.00 89.81 150 THR A C 1
ATOM 1121 O O . THR A 1 150 ? -24.345 -9.960 13.436 1.00 89.81 150 THR A O 1
ATOM 1124 N N . MET A 1 151 ? -25.242 -7.904 13.547 1.00 94.06 151 MET A N 1
ATOM 1125 C CA . MET A 1 151 ? -24.055 -7.231 14.067 1.00 94.06 151 MET A CA 1
ATOM 1126 C C . MET A 1 151 ? -24.038 -7.327 15.585 1.00 94.06 151 MET A C 1
ATOM 1128 O O . MET A 1 151 ? -24.441 -6.408 16.288 1.00 94.06 151 MET A O 1
ATOM 1132 N N . VAL A 1 152 ? -23.649 -8.492 16.091 1.00 94.69 152 VAL A N 1
ATOM 1133 C CA . VAL A 1 152 ? -23.776 -8.836 17.510 1.00 94.69 152 VAL A CA 1
ATOM 1134 C C . VAL A 1 152 ? -22.499 -8.560 18.293 1.00 94.69 152 VAL A C 1
ATOM 1136 O O . VAL A 1 152 ? -21.388 -8.778 17.809 1.00 94.69 152 VAL A O 1
ATOM 1139 N N . VAL A 1 153 ? -22.682 -8.148 19.541 1.00 96.88 153 VAL A N 1
ATOM 1140 C CA . VAL A 1 153 ? -21.657 -8.158 20.582 1.00 96.88 153 VAL A CA 1
ATOM 1141 C C . VAL A 1 153 ? -21.898 -9.357 21.485 1.00 96.88 153 VAL A C 1
ATOM 1143 O O . VAL A 1 153 ? -23.033 -9.617 21.895 1.00 96.88 153 VAL A O 1
ATOM 1146 N N . THR A 1 154 ? -20.838 -10.082 21.823 1.00 96.38 154 THR A N 1
ATOM 1147 C CA . THR A 1 154 ? -20.905 -11.242 22.720 1.00 96.38 154 THR A CA 1
ATOM 1148 C C . THR A 1 154 ? -20.141 -10.996 24.012 1.00 96.38 154 THR A C 1
ATOM 1150 O O . THR A 1 154 ? -19.041 -10.451 23.968 1.00 96.38 154 THR A O 1
ATOM 1153 N N . ASP A 1 155 ? -20.686 -11.486 25.125 1.00 95.69 155 ASP A N 1
ATOM 1154 C CA . ASP A 1 155 ? -20.005 -11.618 26.416 1.00 95.69 155 ASP A CA 1
ATOM 1155 C C . ASP A 1 155 ? -20.207 -13.053 26.918 1.00 95.69 155 ASP A C 1
ATOM 1157 O O . ASP A 1 155 ? -21.288 -13.418 27.392 1.00 95.69 155 ASP A O 1
ATOM 1161 N N . ALA A 1 156 ? -19.167 -13.879 26.803 1.00 91.44 156 ALA A N 1
ATOM 1162 C CA . ALA A 1 156 ? -19.238 -15.295 27.152 1.00 91.44 156 ALA A CA 1
ATOM 1163 C C . ALA A 1 156 ? -19.436 -15.550 28.658 1.00 91.44 156 ALA A C 1
ATOM 1165 O O . ALA A 1 156 ? -19.915 -16.625 29.023 1.00 91.44 156 ALA A O 1
ATOM 1166 N N . ALA A 1 157 ? -19.087 -14.592 29.528 1.00 91.12 157 ALA A N 1
ATOM 1167 C CA . ALA A 1 157 ? -19.308 -14.711 30.969 1.00 91.12 157 ALA A CA 1
ATOM 1168 C C . ALA A 1 157 ? -20.791 -14.533 31.334 1.00 91.12 157 ALA A C 1
ATOM 1170 O O . ALA A 1 157 ? -21.254 -15.083 32.335 1.00 91.12 157 ALA A O 1
ATOM 1171 N N . TRP A 1 158 ? -21.542 -13.804 30.506 1.00 93.88 158 TRP A N 1
ATOM 1172 C CA . TRP A 1 158 ? -22.986 -13.655 30.640 1.00 93.88 158 TRP A CA 1
ATOM 1173 C C . TRP A 1 158 ? -23.766 -14.733 29.882 1.00 93.88 158 TRP A C 1
ATOM 1175 O O . TRP A 1 158 ? -24.651 -15.380 30.448 1.00 93.88 158 TRP A O 1
ATOM 1185 N N . SER A 1 159 ? -23.470 -14.928 28.594 1.00 92.56 159 SER A N 1
ATOM 1186 C CA . SER A 1 159 ? -24.171 -15.894 27.752 1.00 92.56 159 SER A CA 1
ATOM 1187 C C . SER A 1 159 ? -23.348 -16.320 26.543 1.00 92.56 159 SER A C 1
ATOM 1189 O O . SER A 1 159 ? -22.728 -15.512 25.865 1.00 92.56 159 SER A O 1
ATOM 1191 N N . THR A 1 160 ? -23.434 -17.602 26.195 1.00 90.12 160 THR A N 1
ATOM 1192 C CA . THR A 1 160 ? -22.871 -18.148 24.950 1.00 90.12 160 THR A CA 1
ATOM 1193 C C . THR A 1 160 ? -23.887 -18.223 23.807 1.00 90.12 160 THR A C 1
ATOM 1195 O O . THR A 1 160 ? -23.549 -18.678 22.718 1.00 90.12 160 THR A O 1
ATOM 1198 N N . THR A 1 161 ? -25.143 -17.826 24.045 1.00 88.62 161 THR A N 1
ATOM 1199 C CA . THR A 1 161 ? -26.250 -17.990 23.077 1.00 88.62 161 THR A CA 1
ATOM 1200 C C . THR A 1 161 ? -27.061 -16.721 22.836 1.00 88.62 161 THR A C 1
ATOM 1202 O O . THR A 1 161 ? -27.772 -16.645 21.836 1.00 88.62 161 THR A O 1
ATOM 1205 N N . LYS A 1 162 ? -26.968 -15.727 23.725 1.00 91.62 162 LYS A N 1
ATOM 1206 C CA . LYS A 1 162 ? -27.616 -14.421 23.572 1.00 91.62 162 LYS A CA 1
ATOM 1207 C C . LYS A 1 162 ? -26.591 -13.351 23.196 1.00 91.62 162 LYS A C 1
ATOM 1209 O O . LYS A 1 162 ? -25.462 -13.384 23.677 1.00 91.62 162 LYS A O 1
ATOM 1214 N N . ALA A 1 163 ? -27.011 -12.386 22.381 1.00 94.00 163 ALA A N 1
ATOM 1215 C CA . ALA A 1 163 ? -26.231 -11.184 22.099 1.00 94.00 163 ALA A CA 1
ATOM 1216 C C . ALA A 1 163 ? -26.296 -10.222 23.294 1.00 94.00 163 ALA A C 1
ATOM 1218 O O . ALA A 1 163 ? -27.380 -9.952 23.811 1.00 94.00 163 ALA A O 1
ATOM 1219 N N . ALA A 1 164 ? -25.142 -9.733 23.746 1.00 95.25 164 ALA A N 1
ATOM 1220 C CA . ALA A 1 164 ? -25.034 -8.746 24.822 1.00 95.25 164 ALA A CA 1
ATOM 1221 C C . ALA A 1 164 ? -25.506 -7.364 24.345 1.00 95.25 164 ALA A C 1
ATOM 1223 O O . ALA A 1 164 ? -26.150 -6.610 25.077 1.00 95.25 164 ALA A O 1
ATOM 1224 N N . GLY A 1 165 ? -25.249 -7.073 23.075 1.00 95.19 165 GLY A N 1
ATOM 1225 C CA . GLY A 1 165 ? -25.678 -5.875 22.378 1.00 95.19 165 GLY A CA 1
ATOM 1226 C C . GLY A 1 165 ? -25.541 -6.045 20.875 1.00 95.19 165 GLY A C 1
ATOM 1227 O O . GLY A 1 165 ? -25.169 -7.116 20.386 1.00 95.19 165 GLY A O 1
ATOM 1228 N N . TYR A 1 166 ? -25.820 -4.968 20.160 1.00 95.06 166 TYR A N 1
ATOM 1229 C CA . TYR A 1 166 ? -25.688 -4.879 18.718 1.00 95.06 166 TYR A CA 1
ATOM 1230 C C . TYR A 1 166 ? -24.855 -3.659 18.366 1.00 95.06 166 TYR A C 1
ATOM 1232 O O . TYR A 1 166 ? -24.973 -2.621 19.016 1.00 95.06 166 TYR A O 1
ATOM 1240 N N . TYR A 1 167 ? -24.002 -3.782 17.357 1.00 95.81 167 TYR A N 1
ATOM 1241 C CA . TYR A 1 167 ? -23.134 -2.695 16.934 1.00 95.81 167 TYR A CA 1
ATOM 1242 C C . TYR A 1 167 ? -23.481 -2.209 15.527 1.00 95.81 167 TYR A C 1
ATOM 1244 O O . TYR A 1 167 ? -24.029 -2.942 14.705 1.00 95.81 167 TYR A O 1
ATOM 1252 N N . SER A 1 168 ? -23.139 -0.959 15.240 1.00 95.25 168 SER A N 1
ATOM 1253 C CA . SER A 1 168 ? -23.059 -0.440 13.879 1.00 95.25 168 SER A CA 1
ATOM 1254 C C . SER A 1 168 ? -21.696 0.187 13.628 1.00 95.25 168 SER A C 1
ATOM 1256 O O . SER A 1 168 ? -21.011 0.557 14.581 1.00 95.25 168 SER A O 1
ATOM 1258 N N . ILE A 1 169 ? -21.295 0.279 12.358 1.00 95.75 169 ILE A N 1
ATOM 1259 C CA . ILE A 1 169 ? -20.067 0.965 11.943 1.00 95.75 169 ILE A CA 1
ATOM 1260 C C . ILE A 1 169 ? -20.393 1.911 10.791 1.00 95.75 169 ILE A C 1
ATOM 1262 O O . ILE A 1 169 ? -20.881 1.476 9.746 1.00 95.75 169 ILE A O 1
ATOM 1266 N N . SER A 1 170 ? -20.134 3.203 10.986 1.00 93.12 170 SER A N 1
ATOM 1267 C CA . SER A 1 170 ? -20.308 4.223 9.950 1.00 93.12 170 SER A CA 1
ATOM 1268 C C . SER A 1 170 ? -19.205 4.168 8.888 1.00 93.12 170 SER A C 1
ATOM 1270 O O . SER A 1 170 ? -18.137 3.588 9.091 1.00 93.12 170 SER A O 1
ATOM 1272 N N . GLU A 1 171 ? -19.418 4.853 7.761 1.00 88.81 171 GLU A N 1
ATOM 1273 C CA . GLU A 1 171 ? -18.387 5.018 6.722 1.00 88.81 171 GLU A CA 1
ATOM 1274 C C . GLU A 1 171 ? -17.143 5.771 7.227 1.00 88.81 171 GLU A C 1
ATOM 1276 O O . GLU A 1 171 ? -16.046 5.586 6.702 1.00 88.81 171 GLU A O 1
ATOM 1281 N N . THR A 1 172 ? -17.300 6.598 8.268 1.00 89.94 172 THR A N 1
ATOM 1282 C CA . THR A 1 172 ? -16.199 7.320 8.923 1.00 89.94 172 THR A CA 1
ATOM 1283 C C . THR A 1 172 ? -15.465 6.470 9.959 1.00 89.94 172 THR A C 1
ATOM 1285 O O . THR A 1 172 ? -14.523 6.955 10.574 1.00 89.94 172 THR A O 1
ATOM 1288 N N . GLY A 1 173 ? -15.886 5.222 10.181 1.00 94.50 173 GLY A N 1
ATOM 1289 C CA . GLY A 1 173 ? -15.270 4.323 11.151 1.00 94.50 173 GLY A CA 1
ATOM 1290 C C . GLY A 1 173 ? -15.752 4.500 12.592 1.00 94.50 173 GLY A C 1
ATOM 1291 O O . GLY A 1 173 ? -15.104 3.999 13.509 1.00 94.50 173 GLY A O 1
ATOM 1292 N N . LEU A 1 174 ? -16.883 5.178 12.809 1.00 96.31 174 LEU A N 1
ATOM 1293 C CA . LEU A 1 174 ? -17.505 5.241 14.128 1.00 96.31 174 LEU A CA 1
ATOM 1294 C C . LEU A 1 174 ? -18.227 3.924 14.410 1.00 96.31 174 LEU A C 1
ATOM 1296 O O . LEU A 1 174 ? -19.231 3.615 13.767 1.00 96.31 174 LEU A O 1
ATOM 1300 N N . ILE A 1 175 ? -17.737 3.177 15.392 1.00 97.44 175 ILE A N 1
ATOM 1301 C CA . ILE A 1 175 ? -18.419 2.024 15.969 1.00 97.44 175 ILE A CA 1
ATOM 1302 C C . ILE A 1 175 ? -19.335 2.523 17.084 1.00 97.44 175 ILE A C 1
ATOM 1304 O O . ILE A 1 175 ? -18.869 3.196 18.001 1.00 97.44 175 ILE A O 1
ATOM 1308 N N . VAL A 1 176 ? -20.615 2.158 17.052 1.00 96.31 176 VAL A N 1
ATOM 1309 C CA . VAL A 1 176 ? -21.539 2.383 18.174 1.00 96.31 176 VAL A CA 1
ATOM 1310 C C . VAL A 1 176 ? -22.177 1.068 18.575 1.00 96.31 176 VAL A C 1
ATOM 1312 O O . VAL A 1 176 ? -22.700 0.354 17.726 1.00 96.31 176 VAL A O 1
ATOM 1315 N N . ILE A 1 177 ? -22.165 0.771 19.870 1.00 96.50 177 ILE A N 1
ATOM 1316 C CA . ILE A 1 177 ? -22.759 -0.418 20.474 1.00 96.50 177 ILE A CA 1
ATOM 1317 C C . ILE A 1 177 ? -23.983 0.002 21.281 1.00 96.50 177 ILE A C 1
ATOM 1319 O O . ILE A 1 177 ? -23.879 0.884 22.132 1.00 96.50 177 ILE A O 1
ATOM 1323 N N . HIS A 1 178 ? -25.116 -0.655 21.046 1.00 94.19 178 HIS A N 1
ATOM 1324 C CA . HIS A 1 178 ? -26.321 -0.583 21.870 1.00 94.19 178 HIS A CA 1
ATOM 1325 C C . HIS A 1 178 ? -26.511 -1.906 22.607 1.00 94.19 178 HIS A C 1
ATOM 1327 O O . HIS A 1 178 ? -26.595 -2.965 21.985 1.00 94.19 178 HIS A O 1
ATOM 1333 N N . TYR A 1 179 ? -26.539 -1.868 23.935 1.00 94.62 179 TYR A N 1
ATOM 1334 C CA . TYR A 1 179 ? -26.699 -3.072 24.747 1.00 94.62 179 TYR A CA 1
ATOM 1335 C C . TYR A 1 179 ? -28.167 -3.439 24.937 1.00 94.62 179 TYR A C 1
ATOM 1337 O O . TYR A 1 179 ? -29.039 -2.580 25.032 1.00 94.62 179 TYR A O 1
ATOM 1345 N N . THR A 1 180 ? -28.437 -4.739 25.043 1.00 93.62 180 THR A N 1
ATOM 1346 C CA . THR A 1 180 ? -29.791 -5.229 25.324 1.00 93.62 180 THR A CA 1
ATOM 1347 C C . THR A 1 180 ? -30.200 -4.931 26.768 1.00 93.62 180 THR A C 1
ATOM 1349 O O . THR A 1 180 ? -29.367 -4.971 27.675 1.00 93.62 180 THR A O 1
ATOM 1352 N N . ASP A 1 181 ? -31.496 -4.723 27.010 1.00 92.06 181 ASP A N 1
ATOM 1353 C CA . ASP A 1 181 ? -32.025 -4.506 28.366 1.00 92.06 181 ASP A CA 1
ATOM 1354 C C . ASP A 1 181 ? -31.708 -5.681 29.312 1.00 92.06 181 ASP A C 1
ATOM 1356 O O . ASP A 1 181 ? -31.327 -5.469 30.465 1.00 92.06 181 ASP A O 1
ATOM 1360 N N . ASP A 1 182 ? -31.799 -6.923 28.813 1.00 92.81 182 ASP A N 1
ATOM 1361 C CA . ASP A 1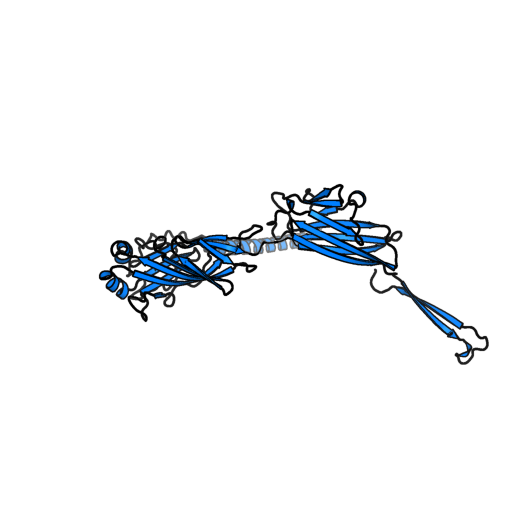 182 ? -31.421 -8.139 29.550 1.00 92.81 182 ASP A CA 1
ATOM 1362 C C . ASP A 1 182 ? -29.954 -8.075 30.017 1.00 92.81 182 ASP A C 1
ATOM 1364 O O . ASP A 1 182 ? -29.631 -8.455 31.149 1.00 92.81 182 ASP A O 1
ATOM 1368 N N . TYR A 1 183 ? -29.057 -7.597 29.151 1.00 95.44 183 TYR A N 1
ATOM 1369 C CA . TYR A 1 183 ? -27.641 -7.469 29.473 1.00 95.44 183 TYR A CA 1
ATOM 1370 C C . TYR A 1 183 ? -27.380 -6.308 30.435 1.00 95.44 183 TYR A C 1
ATOM 1372 O O . TYR A 1 183 ? -26.668 -6.488 31.420 1.00 95.44 183 TYR A O 1
ATOM 1380 N N . ILE A 1 184 ? -28.027 -5.153 30.253 1.00 94.75 184 ILE A N 1
ATOM 1381 C CA . ILE A 1 184 ? -27.950 -4.030 31.203 1.00 94.75 184 ILE A CA 1
ATOM 1382 C C . ILE A 1 184 ? -28.446 -4.446 32.600 1.00 94.75 184 ILE A C 1
ATOM 1384 O O . ILE A 1 184 ? -27.831 -4.109 33.618 1.00 94.75 184 ILE A O 1
ATOM 1388 N N . ALA A 1 185 ? -29.519 -5.237 32.687 1.00 93.81 185 ALA A N 1
ATOM 1389 C CA . ALA A 1 185 ? -30.007 -5.790 33.950 1.00 93.81 185 ALA A CA 1
ATOM 1390 C C . ALA A 1 185 ? -28.984 -6.736 34.611 1.00 93.81 185 ALA A C 1
ATOM 1392 O O . ALA A 1 185 ? -28.806 -6.705 35.833 1.00 93.81 185 ALA A O 1
ATOM 1393 N N . TYR A 1 186 ? -28.267 -7.538 33.819 1.00 94.00 186 TYR A N 1
ATOM 1394 C CA . TYR A 1 186 ? -27.146 -8.343 34.306 1.00 94.00 186 TYR A CA 1
ATOM 1395 C C . TYR A 1 186 ? -25.989 -7.468 34.812 1.00 94.00 186 TYR A C 1
ATOM 1397 O O . TYR A 1 186 ? -25.532 -7.650 35.945 1.00 94.00 186 TYR A O 1
ATOM 1405 N N . LEU A 1 187 ? -25.568 -6.464 34.035 1.00 94.56 187 LEU A N 1
ATOM 1406 C CA . LEU A 1 187 ? -24.479 -5.553 34.396 1.00 94.56 187 LEU A CA 1
ATOM 1407 C C . LEU A 1 187 ? -24.768 -4.764 35.675 1.00 94.56 187 LEU A C 1
ATOM 1409 O O . LEU A 1 187 ? -23.837 -4.402 36.399 1.00 94.56 187 LEU A O 1
ATOM 1413 N N . ASN A 1 188 ? -26.042 -4.547 36.022 1.00 91.69 188 ASN A N 1
ATOM 1414 C CA . ASN A 1 188 ? -26.428 -3.962 37.305 1.00 91.69 188 ASN A CA 1
ATOM 1415 C C . ASN A 1 188 ? -25.884 -4.741 38.518 1.00 91.69 188 ASN A C 1
ATOM 1417 O O . ASN A 1 188 ? -25.546 -4.117 39.524 1.00 91.69 188 ASN A O 1
ATOM 1421 N N . ASN A 1 189 ? -25.674 -6.051 38.381 1.00 91.12 189 ASN A N 1
ATOM 1422 C CA . ASN A 1 189 ? -25.137 -6.926 39.424 1.00 91.12 189 ASN A CA 1
ATOM 1423 C C . ASN A 1 189 ? -23.720 -7.449 39.124 1.00 91.12 189 ASN A C 1
ATOM 1425 O O . ASN A 1 189 ? -23.195 -8.249 39.896 1.00 91.12 189 ASN A O 1
ATOM 1429 N N . SER A 1 190 ? -23.101 -7.012 38.024 1.00 90.06 190 SER A N 1
ATOM 1430 C CA . SER A 1 190 ? -21.738 -7.399 37.653 1.00 90.06 190 SER A CA 1
ATOM 1431 C C . SER A 1 190 ? -20.696 -6.398 38.160 1.00 90.06 190 SER A C 1
ATOM 1433 O O . SER A 1 190 ? -20.973 -5.206 38.314 1.00 90.06 190 SER A O 1
ATOM 1435 N N . ASN A 1 191 ? -19.473 -6.885 38.376 1.00 88.38 191 ASN A N 1
ATOM 1436 C CA . ASN A 1 191 ? -18.306 -6.058 38.695 1.00 88.38 191 ASN A CA 1
ATOM 1437 C C . ASN A 1 191 ? -17.548 -5.574 37.454 1.00 88.38 191 ASN A C 1
ATOM 1439 O O . ASN A 1 191 ? -16.600 -4.815 37.606 1.00 88.38 191 ASN A O 1
ATOM 1443 N N . GLY A 1 192 ? -17.952 -5.979 36.255 1.00 91.25 192 GLY A N 1
ATOM 1444 C CA . GLY A 1 192 ? -17.307 -5.586 35.010 1.00 91.25 192 GLY A CA 1
ATOM 1445 C C . GLY A 1 192 ? -17.971 -6.234 33.804 1.00 91.25 192 GLY A C 1
ATOM 1446 O O . GLY A 1 192 ? -18.993 -6.912 33.948 1.00 91.25 192 GLY A O 1
ATOM 1447 N N . MET A 1 193 ? -17.401 -6.024 32.624 1.00 94.50 193 MET A N 1
ATOM 1448 C CA . MET A 1 193 ? -17.870 -6.674 31.403 1.00 94.50 193 MET A CA 1
ATOM 1449 C C . MET A 1 193 ? -16.753 -6.880 30.396 1.00 94.50 193 MET A C 1
ATOM 1451 O O . MET A 1 193 ? -15.813 -6.086 30.368 1.00 94.50 193 MET A O 1
ATOM 1455 N N . VAL A 1 194 ? -16.907 -7.900 29.551 1.00 95.94 194 VAL A N 1
ATOM 1456 C CA . VAL A 1 194 ? -16.046 -8.151 28.393 1.00 95.94 194 VAL A CA 1
ATOM 1457 C C . VAL A 1 194 ? -16.932 -8.283 27.166 1.00 95.94 194 VAL A C 1
ATOM 1459 O O . VAL A 1 194 ? -17.778 -9.171 27.109 1.00 95.94 194 VAL A O 1
ATOM 1462 N N . GLY A 1 195 ? -16.740 -7.407 26.185 1.00 96.81 195 GLY A N 1
ATOM 1463 C CA . GLY A 1 195 ? -17.460 -7.465 24.919 1.00 96.81 195 GLY A CA 1
ATOM 1464 C C . GLY A 1 195 ? -16.528 -7.800 23.766 1.00 96.81 195 GLY A C 1
ATOM 1465 O O . GLY A 1 1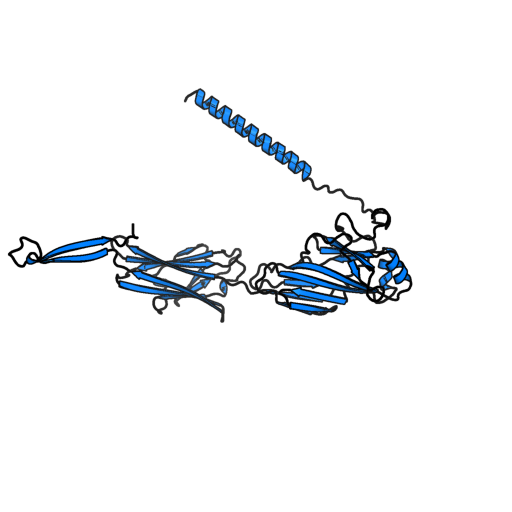95 ? -15.419 -7.275 23.683 1.00 96.81 195 GLY A O 1
ATOM 1466 N N . THR A 1 196 ? -16.998 -8.649 22.856 1.00 97.19 196 THR A N 1
ATOM 1467 C CA . THR A 1 196 ? -16.302 -8.971 21.604 1.00 97.19 196 THR A CA 1
ATOM 1468 C C . THR A 1 196 ? -17.201 -8.683 20.408 1.00 97.19 196 THR A C 1
ATOM 1470 O O . THR A 1 196 ? -18.380 -9.043 20.417 1.00 97.19 196 THR A O 1
ATOM 1473 N N . LEU A 1 197 ? -16.633 -8.072 19.366 1.00 97.06 197 LEU A N 1
ATOM 1474 C CA . LEU A 1 197 ? -17.265 -7.890 18.057 1.00 97.06 197 LEU A CA 1
ATOM 1475 C C . LEU A 1 197 ? -16.271 -8.159 16.927 1.00 97.06 197 LEU A C 1
ATOM 1477 O O . LEU A 1 197 ? -15.059 -8.104 17.126 1.00 97.06 197 LEU A O 1
ATOM 1481 N N . ASN A 1 198 ? -16.793 -8.453 15.736 1.00 96.56 198 ASN A N 1
ATOM 1482 C CA . ASN A 1 198 ? -15.987 -8.785 14.563 1.00 96.56 198 ASN A CA 1
ATOM 1483 C C . ASN A 1 198 ? -16.491 -8.026 13.349 1.00 96.56 198 ASN A C 1
ATOM 1485 O O . ASN A 1 198 ? -17.693 -8.033 13.106 1.00 96.56 198 ASN A O 1
ATOM 1489 N N . PHE A 1 199 ? -15.592 -7.459 12.559 1.00 96.81 199 PHE A N 1
ATOM 1490 C CA . PHE A 1 199 ? -15.918 -6.784 11.311 1.00 96.81 199 PHE A CA 1
ATOM 1491 C C . PHE A 1 199 ? -14.759 -6.913 10.322 1.00 96.81 199 PHE A C 1
ATOM 1493 O O . PHE A 1 199 ? -13.675 -7.385 10.641 1.00 96.81 199 PHE A O 1
ATOM 1500 N N . GLN A 1 200 ? -14.999 -6.512 9.088 1.00 96.88 200 GLN A N 1
ATOM 1501 C CA . GLN A 1 200 ? -14.023 -6.471 8.009 1.00 96.88 200 GLN A CA 1
ATOM 1502 C C . GLN A 1 200 ? -13.839 -5.041 7.521 1.00 96.88 200 GLN A C 1
ATOM 1504 O O . GLN A 1 200 ? -14.798 -4.263 7.434 1.00 96.88 200 GLN A O 1
ATOM 1509 N N . GLY A 1 201 ? -12.614 -4.737 7.124 1.00 95.62 201 GLY A N 1
ATOM 1510 C CA . GLY A 1 201 ? -12.245 -3.466 6.532 1.00 95.62 201 GLY A CA 1
ATOM 1511 C C . GLY A 1 201 ? -11.079 -3.623 5.575 1.00 95.62 201 GLY A C 1
ATOM 1512 O O . GLY A 1 201 ? -10.704 -4.730 5.186 1.00 95.62 201 GLY A O 1
ATOM 1513 N N . ARG A 1 202 ? -10.517 -2.491 5.179 1.00 96.81 202 ARG A N 1
ATOM 1514 C CA . ARG A 1 202 ? -9.350 -2.426 4.311 1.00 96.81 202 ARG A CA 1
ATOM 1515 C C . ARG A 1 202 ? -8.468 -1.244 4.674 1.00 96.81 202 ARG A C 1
ATOM 1517 O O . ARG A 1 202 ? -8.980 -0.220 5.128 1.00 96.81 202 ARG A O 1
ATOM 1524 N N . VAL A 1 203 ? -7.173 -1.385 4.429 1.00 97.00 203 VAL A N 1
ATOM 1525 C CA . VAL A 1 203 ? -6.177 -0.320 4.580 1.00 97.00 203 VAL A CA 1
ATOM 1526 C C . VAL A 1 203 ? -5.442 -0.175 3.255 1.00 97.00 203 VAL A C 1
ATOM 1528 O O . VAL A 1 203 ? -5.009 -1.165 2.673 1.00 97.00 203 VAL A O 1
ATOM 1531 N N . ALA A 1 204 ? -5.361 1.053 2.752 1.00 95.12 204 ALA A N 1
ATOM 1532 C CA . ALA A 1 204 ? -4.574 1.371 1.566 1.00 95.12 204 ALA A CA 1
ATOM 1533 C C . ALA A 1 204 ? -3.161 1.781 1.979 1.00 95.12 204 ALA A C 1
ATOM 1535 O O . ALA A 1 204 ? -2.980 2.384 3.045 1.00 95.12 204 ALA A O 1
ATOM 1536 N N . ARG A 1 205 ? -2.190 1.491 1.115 1.00 93.75 205 ARG A N 1
ATOM 1537 C CA . ARG A 1 205 ? -0.802 1.914 1.321 1.00 93.75 205 ARG A CA 1
ATOM 1538 C C . ARG A 1 205 ? -0.670 3.442 1.339 1.00 93.75 205 ARG A C 1
ATOM 1540 O O . ARG A 1 205 ? -1.494 4.161 0.761 1.00 93.75 205 ARG A O 1
ATOM 1547 N N . ASN A 1 206 ? 0.375 3.953 1.982 1.00 92.50 206 ASN A N 1
ATOM 1548 C CA . ASN A 1 206 ? 0.777 5.350 1.842 1.00 92.50 206 ASN A CA 1
ATOM 1549 C C . ASN A 1 206 ? 1.300 5.649 0.423 1.00 92.50 206 ASN A C 1
ATOM 1551 O O . ASN A 1 206 ? 1.693 4.760 -0.335 1.00 92.50 206 ASN A O 1
ATOM 1555 N N . GLN A 1 207 ? 1.262 6.929 0.051 1.00 87.69 207 GLN A N 1
ATOM 1556 C CA . GLN A 1 207 ? 1.689 7.427 -1.262 1.00 87.69 207 GLN A CA 1
ATOM 1557 C C . GLN A 1 207 ? 3.196 7.736 -1.282 1.00 87.69 207 GLN A C 1
ATOM 1559 O O . GLN A 1 207 ? 3.609 8.850 -1.601 1.00 87.69 207 GLN A O 1
ATOM 1564 N N . ASP A 1 208 ? 4.004 6.755 -0.892 1.00 88.00 208 ASP A N 1
ATOM 1565 C CA . ASP A 1 208 ? 5.466 6.815 -0.842 1.00 88.00 208 ASP A CA 1
ATOM 1566 C C . ASP A 1 208 ? 6.091 5.462 -1.251 1.00 88.00 208 ASP A C 1
ATOM 1568 O O . ASP A 1 208 ? 5.382 4.514 -1.609 1.00 88.00 208 ASP A O 1
ATOM 1572 N N . GLU A 1 209 ? 7.429 5.402 -1.292 1.00 88.50 209 GLU A N 1
ATOM 1573 C CA . GLU A 1 209 ? 8.183 4.221 -1.738 1.00 88.50 209 GLU A CA 1
ATOM 1574 C C . GLU A 1 209 ? 7.828 2.971 -0.920 1.00 88.50 209 GLU A C 1
ATOM 1576 O O . GLU A 1 209 ? 7.488 1.953 -1.521 1.00 88.50 209 GLU A O 1
ATOM 1581 N N . GLY A 1 210 ? 7.825 3.058 0.415 1.00 91.25 210 GLY A N 1
ATOM 1582 C CA . GLY A 1 210 ? 7.500 1.920 1.285 1.00 91.25 210 GLY A CA 1
ATOM 1583 C C . GLY A 1 210 ? 6.022 1.548 1.223 1.00 91.25 210 GLY A C 1
ATOM 1584 O O . GLY A 1 210 ? 5.644 0.397 1.040 1.00 91.25 210 GLY A O 1
ATOM 1585 N N . GLY A 1 211 ? 5.146 2.550 1.235 1.00 93.12 211 GLY A N 1
ATOM 1586 C CA . GLY A 1 211 ? 3.704 2.366 1.326 1.00 93.12 211 GLY A CA 1
ATOM 1587 C C . GLY A 1 211 ? 3.220 1.970 2.718 1.00 93.12 211 GLY A C 1
ATOM 1588 O O . GLY A 1 211 ? 2.011 1.815 2.895 1.00 93.12 211 GLY A O 1
ATOM 1589 N N . ASP A 1 212 ? 4.120 1.835 3.688 1.00 96.38 212 ASP A N 1
ATOM 1590 C CA . ASP A 1 212 ? 3.809 1.411 5.047 1.00 96.38 212 ASP A CA 1
ATOM 1591 C C . ASP A 1 212 ? 2.770 2.315 5.691 1.00 96.38 212 ASP A C 1
ATOM 1593 O O . ASP A 1 212 ? 2.750 3.532 5.485 1.00 96.38 212 ASP A O 1
ATOM 1597 N N . LYS A 1 213 ? 1.877 1.708 6.471 1.00 96.44 213 LYS A N 1
ATOM 1598 C CA . LYS A 1 213 ? 0.800 2.423 7.149 1.00 96.44 213 LYS A CA 1
ATOM 1599 C C . LYS A 1 213 ? 0.897 2.226 8.646 1.00 96.44 213 LYS A C 1
ATOM 1601 O O . LYS A 1 213 ? 0.831 1.099 9.122 1.00 96.44 213 LYS A O 1
ATOM 1606 N N . GLU A 1 214 ? 0.939 3.333 9.369 1.00 96.56 214 GLU A N 1
ATOM 1607 C CA . GLU A 1 214 ? 0.851 3.354 10.825 1.00 96.56 214 GLU A CA 1
ATOM 1608 C C . GLU A 1 214 ? -0.497 3.934 11.253 1.00 96.56 214 GLU A C 1
ATOM 1610 O O . GLU A 1 214 ? -0.984 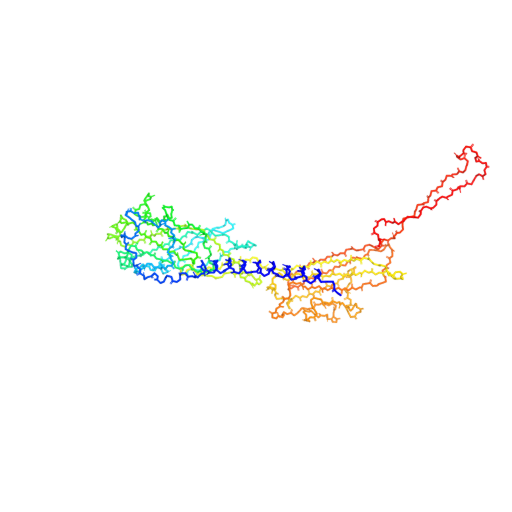4.901 10.658 1.00 96.56 214 GLU A O 1
ATOM 1615 N N . PHE A 1 215 ? -1.115 3.324 12.259 1.00 96.06 215 PHE A N 1
ATOM 1616 C CA . PHE A 1 215 ? -2.335 3.812 12.897 1.00 96.06 215 PHE A CA 1
ATOM 1617 C C . PHE A 1 215 ? -2.492 3.219 14.298 1.00 96.06 215 PHE A C 1
ATOM 1619 O O . PHE A 1 215 ? -1.756 2.319 14.703 1.00 96.06 215 PHE A O 1
ATOM 1626 N N . THR A 1 216 ? -3.490 3.697 15.039 1.00 95.06 216 THR A N 1
ATOM 1627 C CA . THR A 1 216 ? -3.839 3.129 16.348 1.00 95.06 216 THR A CA 1
ATOM 1628 C C . THR A 1 216 ? -5.172 2.392 16.302 1.00 95.06 216 THR A C 1
ATOM 1630 O O . THR A 1 216 ? -6.106 2.787 15.603 1.00 95.06 216 THR A O 1
ATOM 1633 N N . PHE A 1 217 ? -5.277 1.305 17.065 1.00 93.94 217 PHE A N 1
ATOM 1634 C CA . PHE A 1 217 ? -6.540 0.626 17.333 1.00 93.94 217 PHE A CA 1
ATOM 1635 C C . PHE A 1 217 ? -6.736 0.508 18.848 1.00 93.94 217 PHE A C 1
ATOM 1637 O O . PHE A 1 217 ? -6.080 -0.290 19.518 1.00 93.94 217 PHE A O 1
ATOM 1644 N N . GLY A 1 218 ? -7.604 1.349 19.411 1.00 93.25 218 GLY A N 1
ATOM 1645 C CA . GLY A 1 218 ? -7.622 1.629 20.846 1.00 93.25 218 GLY A CA 1
ATOM 1646 C C . GLY A 1 218 ? -6.304 2.268 21.282 1.00 93.25 218 GLY A C 1
ATOM 1647 O O . GLY A 1 218 ? -5.992 3.384 20.883 1.00 93.25 218 GLY A O 1
ATOM 1648 N N . THR A 1 219 ? -5.524 1.541 22.078 1.00 93.56 219 THR A N 1
ATOM 1649 C CA . THR A 1 219 ? -4.172 1.937 22.513 1.00 93.56 219 THR A CA 1
ATOM 1650 C C . THR A 1 219 ? -3.069 1.070 21.901 1.00 93.56 219 THR A C 1
ATOM 1652 O O . THR A 1 219 ? -1.909 1.212 22.278 1.00 93.56 219 THR A O 1
ATOM 1655 N N . THR A 1 220 ? -3.414 0.136 21.011 1.00 95.38 220 THR A N 1
ATOM 1656 C CA . THR A 1 220 ? -2.445 -0.678 20.270 1.00 95.38 220 THR A CA 1
ATOM 1657 C C . THR A 1 220 ? -1.949 0.120 19.068 1.00 95.38 220 THR A C 1
ATOM 1659 O O . THR A 1 220 ? -2.761 0.590 18.268 1.00 95.38 220 THR A O 1
ATOM 1662 N N . GLU A 1 221 ? -0.634 0.254 18.927 1.00 96.88 221 GLU A N 1
ATOM 1663 C CA . GLU A 1 221 ? -0.006 0.812 17.727 1.00 96.88 221 GLU A CA 1
ATOM 1664 C C . GLU A 1 221 ? 0.117 -0.294 16.678 1.00 96.88 221 GLU A C 1
ATOM 1666 O O . GLU A 1 221 ? 0.543 -1.409 16.986 1.00 96.88 221 GLU A O 1
ATOM 1671 N N . VAL A 1 222 ? -0.314 -0.017 15.450 1.00 97.44 222 VAL A N 1
ATOM 1672 C CA . VAL A 1 222 ? -0.325 -0.987 14.355 1.00 97.44 222 VAL A CA 1
ATOM 1673 C C . VAL A 1 222 ? 0.457 -0.423 13.180 1.00 97.44 222 VAL A C 1
ATOM 1675 O O . VAL A 1 222 ? 0.120 0.644 12.668 1.00 97.44 222 VAL A O 1
ATOM 1678 N N . THR A 1 223 ? 1.437 -1.191 12.714 1.00 97.62 223 THR A N 1
ATOM 1679 C CA . THR A 1 223 ? 2.199 -0.922 11.493 1.00 97.62 223 THR A CA 1
ATOM 1680 C C . THR A 1 223 ? 1.898 -2.015 10.477 1.00 97.62 223 THR A C 1
ATOM 1682 O O . THR A 1 223 ? 2.065 -3.200 10.758 1.00 97.62 223 THR A O 1
ATOM 1685 N N . ILE A 1 224 ? 1.436 -1.637 9.289 1.00 97.62 224 ILE A N 1
ATOM 1686 C CA . ILE A 1 224 ? 1.297 -2.539 8.144 1.00 97.62 224 ILE A CA 1
ATOM 1687 C C . ILE A 1 224 ? 2.448 -2.257 7.187 1.00 97.62 224 ILE A C 1
ATOM 1689 O O . ILE A 1 224 ? 2.515 -1.159 6.635 1.00 97.62 224 ILE A O 1
ATOM 1693 N N . GLU A 1 225 ? 3.307 -3.252 6.987 1.00 96.75 225 GLU A N 1
ATOM 1694 C CA . GLU A 1 225 ? 4.452 -3.189 6.078 1.00 96.75 225 GLU A CA 1
ATOM 1695 C C . GLU A 1 225 ? 4.031 -3.667 4.683 1.00 96.75 225 GLU A C 1
ATOM 1697 O O . GLU A 1 225 ? 3.612 -4.817 4.505 1.00 96.75 225 GLU A O 1
ATOM 1702 N N . PHE A 1 226 ? 4.096 -2.784 3.690 1.00 95.69 226 PHE A N 1
ATOM 1703 C CA . PHE A 1 226 ? 3.776 -3.115 2.302 1.00 95.69 226 PHE A CA 1
ATOM 1704 C C . PHE A 1 226 ? 5.049 -3.416 1.512 1.00 95.69 226 PHE A C 1
ATOM 1706 O O . PHE A 1 226 ? 6.156 -3.052 1.894 1.00 95.69 226 PHE A O 1
ATOM 1713 N N . ASP A 1 227 ? 4.897 -4.080 0.366 1.00 92.00 227 ASP A N 1
ATOM 1714 C CA . ASP A 1 227 ? 6.028 -4.223 -0.546 1.00 92.00 227 ASP A CA 1
ATOM 1715 C C . ASP A 1 227 ? 6.428 -2.843 -1.103 1.00 92.00 227 ASP A C 1
ATOM 1717 O O . ASP A 1 227 ? 5.599 -2.120 -1.689 1.00 92.00 227 ASP A O 1
ATOM 1721 N N . ASP A 1 228 ? 7.722 -2.529 -0.983 1.00 90.19 228 ASP A N 1
ATOM 1722 C CA . ASP A 1 228 ? 8.337 -1.347 -1.582 1.00 90.19 228 ASP A CA 1
ATOM 1723 C C . ASP A 1 228 ? 7.973 -1.237 -3.064 1.00 90.19 228 ASP A C 1
ATOM 1725 O O . ASP A 1 228 ? 8.208 -2.138 -3.885 1.00 90.19 228 ASP A O 1
ATOM 1729 N N . THR A 1 229 ? 7.460 -0.072 -3.429 1.00 88.94 229 THR A N 1
ATOM 1730 C CA . THR A 1 229 ? 7.245 0.295 -4.816 1.00 88.94 229 THR A CA 1
ATOM 1731 C C . THR A 1 229 ? 8.592 0.548 -5.488 1.00 88.94 229 THR A C 1
ATOM 1733 O O . THR A 1 229 ? 9.407 1.334 -5.017 1.00 88.94 229 THR A O 1
ATOM 1736 N N . LYS A 1 230 ? 8.820 -0.086 -6.641 1.00 89.56 230 LYS A N 1
ATOM 1737 C CA . LYS A 1 230 ? 10.067 0.044 -7.407 1.00 89.56 230 LYS A CA 1
ATOM 1738 C C . LYS A 1 230 ? 9.792 0.618 -8.793 1.00 89.56 230 LYS A C 1
ATOM 1740 O O . LYS A 1 230 ? 8.741 0.328 -9.377 1.00 89.56 230 LYS A O 1
ATOM 1745 N N . PRO A 1 231 ? 10.724 1.402 -9.362 1.00 92.88 231 PRO A N 1
ATOM 1746 C CA . PRO A 1 231 ? 10.615 1.811 -10.747 1.00 92.88 231 PRO A CA 1
ATOM 1747 C C . PRO A 1 231 ? 10.726 0.582 -11.652 1.00 92.88 231 PRO A C 1
ATOM 1749 O O . PRO A 1 231 ? 11.271 -0.457 -11.279 1.00 92.88 231 PRO A O 1
ATOM 1752 N N . THR A 1 232 ? 10.219 0.695 -12.872 1.00 94.69 232 THR A N 1
ATOM 1753 C CA . THR A 1 232 ? 10.424 -0.329 -13.905 1.00 94.69 232 THR A CA 1
ATOM 1754 C C . THR A 1 232 ? 11.160 0.278 -15.080 1.00 94.69 232 THR A C 1
ATOM 1756 O O . THR A 1 232 ? 11.023 1.469 -15.357 1.00 94.69 232 THR A O 1
ATOM 1759 N N . ILE A 1 233 ? 11.954 -0.533 -15.771 1.00 97.25 233 ILE A N 1
ATOM 1760 C CA . ILE A 1 233 ? 12.718 -0.110 -16.940 1.00 97.25 233 ILE A CA 1
ATOM 1761 C C . ILE A 1 233 ? 12.415 -1.033 -18.111 1.00 97.25 233 ILE A C 1
ATOM 1763 O O . ILE A 1 233 ? 12.255 -2.243 -17.961 1.00 97.25 233 ILE A O 1
ATOM 1767 N N . SER A 1 234 ? 12.322 -0.445 -19.292 1.00 97.38 234 SER A N 1
ATOM 1768 C CA . SER A 1 234 ? 12.167 -1.161 -20.549 1.00 97.38 234 SER A CA 1
ATOM 1769 C C . SER A 1 234 ? 13.111 -0.573 -21.583 1.00 97.38 234 SER A C 1
ATOM 1771 O O . SER A 1 234 ? 13.444 0.614 -21.537 1.00 97.38 234 SER A O 1
ATOM 1773 N N . LYS A 1 235 ? 13.555 -1.417 -22.512 1.00 97.00 235 LYS A N 1
ATOM 1774 C CA . LYS A 1 235 ? 14.476 -1.032 -23.574 1.00 97.00 235 LYS A CA 1
ATOM 1775 C C . LYS A 1 235 ? 13.968 -1.536 -24.914 1.00 97.00 235 LYS A C 1
ATOM 1777 O O . LYS A 1 235 ? 13.493 -2.662 -25.037 1.00 97.00 235 LYS A O 1
ATOM 1782 N N . SER A 1 236 ? 14.088 -0.693 -25.926 1.00 96.94 236 SER A N 1
ATOM 1783 C CA . SER A 1 236 ? 13.730 -0.998 -27.305 1.00 96.94 236 SER A CA 1
ATOM 1784 C C . SER A 1 236 ? 14.778 -0.433 -28.255 1.00 96.94 236 SER A C 1
ATOM 1786 O O . SER A 1 236 ? 15.499 0.502 -27.910 1.00 96.94 236 SER A O 1
ATOM 1788 N N . GLY A 1 237 ? 14.866 -1.020 -29.442 1.00 95.50 237 GLY A N 1
ATOM 1789 C CA . GLY A 1 237 ? 15.770 -0.606 -30.502 1.00 95.50 237 GLY A CA 1
ATOM 1790 C C . GLY A 1 237 ? 15.138 -0.931 -31.841 1.00 95.50 237 GLY A C 1
ATOM 1791 O O . GLY A 1 237 ? 14.582 -2.022 -32.005 1.00 95.50 237 GLY A O 1
ATOM 1792 N N . THR A 1 238 ? 15.203 0.018 -32.768 1.00 93.38 238 THR A N 1
ATOM 1793 C CA . THR A 1 238 ? 14.657 -0.131 -34.119 1.00 93.38 238 THR A CA 1
ATOM 1794 C C . THR A 1 238 ? 15.754 0.150 -35.130 1.00 93.38 238 THR A C 1
ATOM 1796 O O . THR A 1 238 ? 16.306 1.251 -35.151 1.00 93.38 238 THR A O 1
ATOM 1799 N N . ALA A 1 239 ? 16.080 -0.847 -35.953 1.00 90.94 239 ALA A N 1
ATOM 1800 C CA . ALA A 1 239 ? 16.986 -0.673 -37.078 1.00 90.94 239 ALA A CA 1
ATOM 1801 C C . ALA A 1 239 ? 16.331 0.212 -38.143 1.00 90.94 239 ALA A C 1
ATOM 1803 O O . ALA A 1 239 ? 15.142 0.086 -38.423 1.00 90.94 239 ALA A O 1
ATOM 1804 N N . GLN A 1 240 ? 17.110 1.116 -38.719 1.00 87.94 240 GLN A N 1
ATOM 1805 C CA . GLN A 1 240 ? 16.647 2.118 -39.668 1.00 87.94 240 GLN A CA 1
ATOM 1806 C C . GLN A 1 240 ? 17.678 2.310 -40.783 1.00 87.94 240 GLN A C 1
ATOM 1808 O O . GLN A 1 240 ? 18.874 2.042 -40.617 1.00 87.94 240 GLN A O 1
ATOM 1813 N N . TYR A 1 241 ? 17.212 2.807 -41.928 1.00 84.44 241 TYR A N 1
ATOM 1814 C CA . TYR A 1 241 ? 18.042 3.141 -43.081 1.00 84.44 241 TYR A CA 1
ATOM 1815 C C . TYR A 1 241 ? 17.557 4.447 -43.714 1.00 84.44 241 TYR A C 1
ATOM 1817 O O . TYR A 1 241 ? 16.409 4.547 -44.131 1.00 84.44 241 TYR A O 1
ATOM 1825 N N . ASP A 1 242 ? 18.431 5.451 -43.811 1.00 81.81 242 ASP A N 1
ATOM 1826 C CA . ASP A 1 242 ? 18.091 6.763 -44.394 1.00 81.81 242 ASP A CA 1
ATOM 1827 C C . ASP A 1 242 ? 18.420 6.882 -45.897 1.00 81.81 242 ASP A C 1
ATOM 1829 O O . ASP A 1 242 ? 18.427 7.978 -46.457 1.00 81.81 242 ASP A O 1
ATOM 1833 N N . GLY A 1 243 ? 18.732 5.766 -46.563 1.00 77.56 243 GLY A N 1
ATOM 1834 C CA . GLY A 1 243 ? 19.198 5.754 -47.953 1.00 77.56 243 GLY A CA 1
ATOM 1835 C C . GLY A 1 243 ? 20.719 5.867 -48.106 1.00 77.56 243 GLY A C 1
ATOM 1836 O O . GLY A 1 243 ? 21.248 5.532 -49.164 1.00 77.56 243 GLY A O 1
ATOM 1837 N N . THR A 1 244 ? 21.447 6.255 -47.056 1.00 80.94 244 THR A N 1
ATOM 1838 C CA . THR A 1 244 ? 22.918 6.351 -47.064 1.00 80.94 244 THR A CA 1
ATOM 1839 C C . THR A 1 244 ? 23.538 5.492 -45.967 1.00 80.94 244 THR A C 1
ATOM 1841 O O . THR A 1 244 ? 24.412 4.672 -46.243 1.00 80.94 244 THR A O 1
ATOM 1844 N N . ASN A 1 245 ? 23.049 5.626 -44.737 1.00 83.88 245 ASN A N 1
ATOM 1845 C CA . ASN A 1 245 ? 23.567 4.972 -43.548 1.00 83.88 245 ASN A CA 1
ATOM 1846 C C . ASN A 1 245 ? 22.487 4.124 -42.884 1.00 83.88 245 ASN A C 1
ATOM 1848 O O . ASN A 1 245 ? 21.306 4.475 -42.859 1.00 83.88 245 ASN A O 1
ATOM 1852 N N . ARG A 1 246 ? 22.918 3.002 -42.307 1.00 87.56 246 ARG A N 1
ATOM 1853 C CA . ARG A 1 246 ? 22.106 2.243 -41.358 1.00 87.56 246 ARG A CA 1
ATOM 1854 C C . ARG A 1 246 ? 22.427 2.708 -39.948 1.00 87.56 246 ARG A C 1
ATOM 1856 O O . ARG A 1 246 ? 23.584 3.004 -39.632 1.00 87.56 246 ARG A O 1
ATOM 1863 N N . TYR A 1 247 ? 21.408 2.737 -39.109 1.00 91.06 247 TYR A N 1
ATOM 1864 C CA . TYR A 1 247 ? 21.524 3.083 -37.699 1.00 91.06 247 TYR A CA 1
ATOM 1865 C C . TYR A 1 247 ? 20.464 2.341 -36.888 1.00 91.06 247 TYR A C 1
ATOM 1867 O O . TYR A 1 247 ? 19.541 1.753 -37.449 1.00 91.06 247 TYR A O 1
ATOM 1875 N N . ILE A 1 248 ? 20.610 2.351 -35.567 1.00 92.81 248 ILE A N 1
ATOM 1876 C CA . ILE A 1 248 ? 19.583 1.880 -34.638 1.00 92.81 248 ILE A CA 1
ATOM 1877 C C . ILE A 1 248 ? 19.165 3.064 -33.774 1.00 92.81 248 ILE A C 1
ATOM 1879 O O . ILE A 1 248 ? 20.016 3.693 -33.143 1.00 92.81 248 ILE A O 1
ATOM 1883 N N . ASP A 1 249 ? 17.869 3.360 -33.743 1.00 94.56 249 ASP A N 1
ATOM 1884 C CA . ASP A 1 249 ? 17.300 4.281 -32.761 1.00 94.56 249 ASP A CA 1
ATOM 1885 C C . ASP A 1 249 ? 16.897 3.468 -31.524 1.00 94.56 249 ASP A C 1
ATOM 1887 O O . ASP A 1 249 ? 16.036 2.582 -31.588 1.00 94.56 249 ASP A O 1
ATOM 1891 N N . TRP A 1 250 ? 17.570 3.740 -30.408 1.00 96.00 250 TRP A N 1
ATOM 1892 C CA . TRP A 1 250 ? 17.342 3.114 -29.112 1.00 96.00 250 TRP A CA 1
ATOM 1893 C C . TRP A 1 250 ? 16.439 3.992 -28.249 1.00 96.00 250 TRP A C 1
ATOM 1895 O O . TRP A 1 250 ? 16.540 5.220 -28.263 1.00 96.00 250 TRP A O 1
ATOM 1905 N N . SER A 1 251 ? 15.582 3.352 -27.458 1.00 96.75 251 SER A N 1
ATOM 1906 C CA . SER A 1 251 ? 14.751 4.013 -26.453 1.00 96.75 251 SER A CA 1
ATOM 1907 C C . SER A 1 251 ? 14.757 3.213 -25.161 1.00 96.75 251 SER A C 1
ATOM 1909 O O . SER A 1 251 ? 14.475 2.012 -25.165 1.00 96.75 251 SER A O 1
ATOM 1911 N N . ILE A 1 252 ? 15.049 3.894 -24.059 1.00 96.44 252 ILE A N 1
ATOM 1912 C CA . ILE A 1 252 ? 14.911 3.399 -22.695 1.00 96.44 252 ILE A CA 1
ATOM 1913 C C . ILE A 1 252 ? 13.763 4.160 -22.050 1.00 96.44 252 ILE A C 1
ATOM 1915 O O . ILE A 1 252 ? 13.774 5.389 -22.029 1.00 96.44 252 ILE A O 1
ATOM 1919 N N . THR A 1 253 ? 12.799 3.440 -21.494 1.00 96.56 253 THR A N 1
ATOM 1920 C CA . THR A 1 253 ? 11.685 4.036 -20.758 1.00 96.56 253 THR A CA 1
ATOM 1921 C C . THR A 1 253 ? 11.709 3.531 -19.329 1.00 96.56 253 THR A C 1
ATOM 1923 O O . THR A 1 253 ? 11.614 2.326 -19.089 1.00 96.56 253 THR A O 1
ATOM 1926 N N . ILE A 1 254 ? 11.823 4.470 -18.398 1.00 95.62 254 ILE A N 1
ATOM 1927 C CA . ILE A 1 254 ? 11.721 4.254 -16.961 1.00 95.62 254 ILE A CA 1
ATOM 1928 C C . ILE A 1 254 ? 10.338 4.721 -16.535 1.00 95.62 254 ILE A C 1
ATOM 1930 O O . ILE A 1 254 ? 9.954 5.854 -16.825 1.00 95.62 254 ILE A O 1
ATOM 1934 N N . LYS A 1 255 ? 9.603 3.860 -15.841 1.00 94.31 255 LYS A N 1
ATOM 1935 C CA . LYS A 1 255 ? 8.352 4.214 -15.180 1.00 94.31 255 LYS A CA 1
ATOM 1936 C C . LYS A 1 255 ? 8.605 4.326 -13.680 1.00 94.31 255 LYS A C 1
ATOM 1938 O O . LYS A 1 255 ? 8.913 3.315 -13.049 1.00 94.31 255 LYS A O 1
ATOM 1943 N N . ASN A 1 256 ? 8.452 5.529 -13.135 1.00 90.12 256 ASN A N 1
ATOM 1944 C CA . ASN A 1 256 ? 8.369 5.796 -11.704 1.00 90.12 256 ASN A CA 1
ATOM 1945 C C . ASN A 1 256 ? 6.880 5.773 -11.305 1.00 90.12 256 ASN A C 1
ATOM 1947 O O . ASN A 1 256 ? 6.176 6.758 -11.539 1.00 90.12 256 ASN A O 1
ATOM 1951 N N . PRO A 1 257 ? 6.358 4.647 -10.794 1.00 81.25 257 PRO A N 1
ATOM 1952 C CA . PRO A 1 257 ? 4.934 4.500 -10.492 1.00 81.25 257 PRO A CA 1
ATOM 1953 C C . PRO A 1 257 ? 4.440 5.619 -9.564 1.00 81.25 257 PRO A C 1
ATOM 1955 O O . PRO A 1 257 ? 4.874 5.740 -8.422 1.00 81.25 257 PRO A O 1
ATOM 1958 N N . ASN A 1 258 ? 3.532 6.444 -10.094 1.00 73.81 258 ASN A N 1
ATOM 1959 C CA . ASN A 1 258 ? 2.920 7.598 -9.425 1.00 73.81 258 ASN A CA 1
ATOM 1960 C C . ASN A 1 258 ? 3.905 8.650 -8.874 1.00 73.81 258 ASN A C 1
ATOM 1962 O O . ASN A 1 258 ? 3.494 9.527 -8.120 1.00 73.81 258 ASN A O 1
ATOM 1966 N N . GLY A 1 259 ? 5.187 8.592 -9.251 1.00 77.88 259 GLY A N 1
ATOM 1967 C CA . GLY A 1 259 ? 6.198 9.532 -8.769 1.00 77.88 259 GLY A CA 1
ATOM 1968 C C . GLY A 1 259 ? 6.623 9.336 -7.306 1.00 77.88 259 GLY A C 1
ATOM 1969 O O . GLY A 1 259 ? 7.254 10.224 -6.744 1.00 77.88 259 GLY A O 1
ATOM 1970 N N . TYR A 1 260 ? 6.281 8.207 -6.676 1.00 82.00 260 TYR A N 1
ATOM 1971 C CA . TYR A 1 260 ? 6.530 7.976 -5.244 1.00 82.00 260 TYR A CA 1
ATOM 1972 C C . TYR A 1 260 ? 7.979 7.611 -4.913 1.00 82.00 260 TYR A C 1
ATOM 1974 O O . TYR A 1 260 ? 8.406 7.759 -3.769 1.00 82.00 260 TYR A O 1
ATOM 1982 N N . VAL A 1 261 ? 8.742 7.140 -5.902 1.00 88.56 261 VAL A N 1
ATOM 1983 C CA . VAL A 1 261 ? 10.131 6.728 -5.701 1.00 88.56 261 VAL A CA 1
ATOM 1984 C C . VAL A 1 261 ? 11.069 7.914 -5.902 1.00 88.56 261 VAL A C 1
ATOM 1986 O O . VAL A 1 261 ? 11.016 8.591 -6.933 1.00 88.56 261 VAL A O 1
ATOM 1989 N N . ASP A 1 262 ? 11.986 8.116 -4.955 1.00 89.25 262 ASP A N 1
ATOM 1990 C CA . ASP A 1 262 ? 13.090 9.063 -5.101 1.00 89.25 262 ASP A CA 1
ATOM 1991 C C . ASP A 1 262 ? 14.115 8.544 -6.121 1.00 89.25 262 ASP A C 1
ATOM 1993 O O . ASP A 1 262 ? 15.022 7.763 -5.815 1.00 89.25 262 ASP A O 1
ATOM 1997 N N . MET A 1 263 ? 13.977 9.006 -7.364 1.00 91.12 263 MET A N 1
ATOM 1998 C CA . MET A 1 263 ? 14.865 8.620 -8.459 1.00 91.12 263 MET A CA 1
ATOM 1999 C C . MET A 1 263 ? 16.306 9.110 -8.263 1.00 91.12 263 MET A C 1
ATOM 2001 O O . MET A 1 263 ? 17.205 8.543 -8.877 1.00 91.12 263 MET A O 1
ATOM 2005 N N . SER A 1 264 ? 16.565 10.112 -7.408 1.00 91.25 264 SER A N 1
ATOM 2006 C CA . SER A 1 264 ? 17.916 10.674 -7.222 1.00 91.25 264 SER A CA 1
ATOM 2007 C C . SER A 1 264 ? 18.917 9.692 -6.605 1.00 91.25 264 SER A C 1
ATOM 2009 O O . SER A 1 264 ? 20.128 9.876 -6.716 1.00 91.25 264 SER A O 1
ATOM 2011 N N . GLN A 1 265 ? 18.408 8.617 -6.005 1.00 91.62 265 GLN A N 1
ATOM 2012 C CA . GLN A 1 265 ? 19.197 7.520 -5.451 1.00 91.62 265 GLN A CA 1
ATOM 2013 C C . GLN A 1 265 ? 19.517 6.434 -6.484 1.00 91.62 265 GLN A C 1
ATOM 2015 O O . GLN A 1 265 ? 20.261 5.500 -6.180 1.00 91.62 265 GLN A O 1
ATOM 2020 N N . TYR A 1 266 ? 18.952 6.541 -7.690 1.00 94.00 266 TYR A N 1
ATOM 2021 C CA . TYR A 1 266 ? 19.186 5.602 -8.771 1.00 94.00 266 TYR A CA 1
ATOM 2022 C C . TYR A 1 266 ? 20.256 6.102 -9.746 1.00 94.00 266 TYR A C 1
ATOM 2024 O O .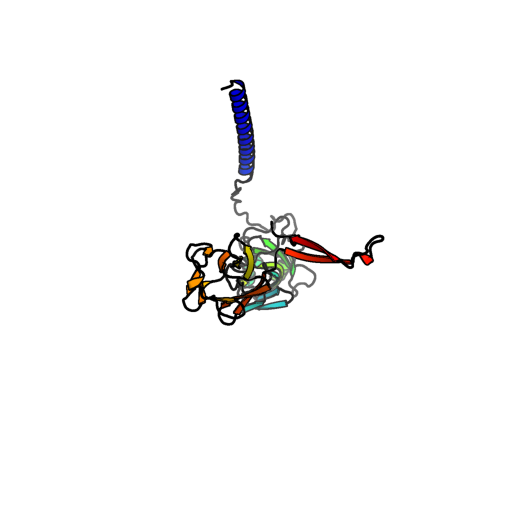 TYR A 1 266 ? 20.356 7.289 -10.056 1.00 94.00 266 TYR A O 1
ATOM 2032 N N . THR A 1 267 ? 21.031 5.163 -10.281 1.00 95.00 267 THR A N 1
ATOM 2033 C CA . THR A 1 267 ? 21.969 5.381 -11.388 1.00 95.00 267 THR A CA 1
ATOM 2034 C C . THR A 1 267 ? 21.609 4.460 -12.545 1.00 95.00 267 THR A C 1
ATOM 2036 O O . THR A 1 267 ? 21.296 3.291 -12.335 1.00 95.00 267 THR A O 1
ATOM 2039 N N . LEU A 1 268 ? 21.647 4.968 -13.774 1.00 94.81 268 LEU A N 1
ATOM 2040 C CA . LEU A 1 268 ? 21.457 4.179 -14.983 1.00 94.81 268 LEU A CA 1
ATOM 2041 C C . LEU A 1 268 ? 22.790 3.968 -15.698 1.00 94.81 268 LEU A C 1
ATOM 2043 O O . LEU A 1 268 ? 23.518 4.920 -15.979 1.00 94.81 268 LEU A O 1
ATOM 2047 N N . THR A 1 269 ? 23.080 2.716 -16.032 1.00 93.62 269 THR A N 1
ATOM 2048 C CA . THR A 1 269 ? 24.201 2.310 -16.885 1.00 93.62 269 THR A CA 1
ATOM 2049 C C . THR A 1 269 ? 23.675 1.626 -18.134 1.00 93.62 269 THR A C 1
ATOM 2051 O O . THR A 1 269 ? 22.696 0.884 -18.076 1.00 93.62 269 THR A O 1
ATOM 2054 N N . ASP A 1 270 ? 24.312 1.879 -19.273 1.00 93.25 270 ASP A N 1
ATOM 2055 C CA . ASP A 1 270 ? 23.939 1.272 -20.549 1.00 93.25 270 ASP A CA 1
ATOM 2056 C C . ASP A 1 270 ? 25.185 0.712 -21.236 1.00 93.25 270 ASP A C 1
ATOM 2058 O O . ASP A 1 270 ? 26.236 1.358 -21.274 1.00 93.25 270 ASP A O 1
ATOM 2062 N N . THR A 1 271 ? 25.080 -0.515 -21.735 1.00 92.25 271 THR A N 1
ATOM 2063 C CA . THR A 1 271 ? 26.200 -1.273 -22.294 1.00 92.25 271 THR A CA 1
ATOM 2064 C C . THR A 1 271 ? 25.829 -1.858 -23.644 1.00 92.25 271 THR A C 1
ATOM 2066 O O . THR A 1 271 ? 24.770 -2.459 -23.822 1.00 92.25 271 THR A O 1
ATOM 2069 N N . MET A 1 272 ? 26.732 -1.706 -24.603 1.00 89.31 272 MET A N 1
ATOM 2070 C CA . MET A 1 272 ? 26.588 -2.210 -25.955 1.00 89.31 272 MET A CA 1
ATOM 2071 C C . MET A 1 272 ? 27.573 -3.353 -26.168 1.00 89.31 272 MET A C 1
ATOM 2073 O O . MET A 1 272 ? 28.780 -3.147 -26.121 1.00 89.31 272 MET A O 1
ATOM 2077 N N . ASN A 1 273 ? 27.062 -4.565 -26.395 1.00 86.50 273 ASN A N 1
ATOM 2078 C CA . ASN A 1 273 ? 27.857 -5.792 -26.511 1.00 86.50 273 ASN A CA 1
ATOM 2079 C C . ASN A 1 273 ? 28.807 -6.021 -25.313 1.00 86.50 273 ASN A C 1
ATOM 2081 O O . ASN A 1 273 ? 29.865 -6.627 -25.461 1.00 86.50 273 ASN A O 1
ATOM 2085 N N . GLY A 1 274 ? 28.416 -5.539 -24.127 1.00 81.50 274 GLY A N 1
ATOM 2086 C CA . GLY A 1 274 ? 29.193 -5.630 -22.887 1.00 81.50 274 GLY A CA 1
ATOM 2087 C C . GLY A 1 274 ? 30.099 -4.429 -22.590 1.00 81.50 274 GLY A C 1
ATOM 2088 O O . GLY A 1 274 ? 30.573 -4.319 -21.462 1.00 81.50 274 GLY A O 1
ATOM 2089 N N . ASP A 1 275 ? 30.292 -3.508 -23.537 1.00 84.25 275 ASP A N 1
ATOM 2090 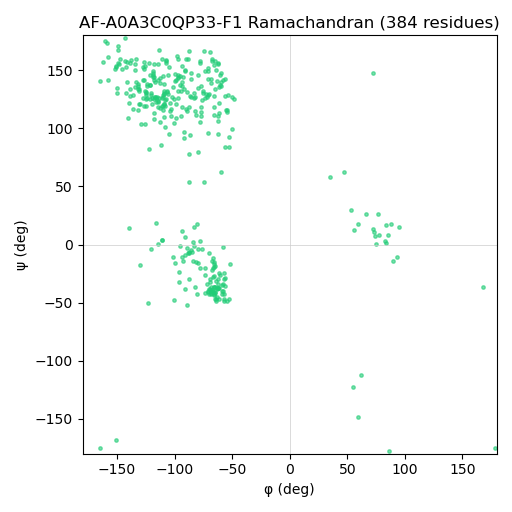C CA . ASP A 1 275 ? 31.095 -2.299 -23.334 1.00 84.25 275 ASP A CA 1
ATOM 2091 C C . ASP A 1 275 ? 30.216 -1.117 -22.906 1.00 84.25 275 ASP A C 1
ATOM 2093 O O . ASP A 1 275 ? 29.141 -0.896 -23.466 1.00 84.25 275 ASP A O 1
ATOM 2097 N N . ALA A 1 276 ? 30.663 -0.334 -21.922 1.00 81.75 276 ALA A N 1
ATOM 2098 C CA . ALA A 1 276 ? 29.938 0.855 -21.470 1.00 81.75 276 ALA A CA 1
ATOM 2099 C C . ALA A 1 276 ? 29.794 1.890 -22.597 1.00 81.75 276 ALA A C 1
ATOM 2101 O O . ALA A 1 276 ? 30.751 2.185 -23.316 1.00 81.75 276 ALA A O 1
ATOM 2102 N N . LEU A 1 277 ? 28.595 2.458 -22.737 1.00 80.06 277 LEU A N 1
ATOM 2103 C CA . LEU A 1 277 ? 28.339 3.516 -23.708 1.00 80.06 277 LEU A CA 1
ATOM 2104 C C . LEU A 1 277 ? 28.927 4.850 -23.236 1.00 80.06 277 LEU A C 1
ATOM 2106 O O . LEU A 1 277 ? 28.695 5.297 -22.114 1.00 80.06 277 LEU A O 1
ATOM 2110 N N . ASP A 1 278 ? 29.641 5.524 -24.135 1.00 74.75 278 ASP A N 1
ATOM 2111 C CA . ASP A 1 278 ? 30.098 6.894 -23.916 1.00 74.75 278 ASP A CA 1
ATOM 2112 C C . ASP A 1 278 ? 29.015 7.893 -24.348 1.00 74.75 278 ASP A C 1
ATOM 2114 O O . ASP A 1 278 ? 28.923 8.296 -25.515 1.00 74.75 278 ASP A O 1
ATOM 2118 N N . TRP A 1 279 ? 28.199 8.320 -23.382 1.00 73.25 279 TRP A N 1
ATOM 2119 C CA . TRP A 1 279 ? 27.121 9.289 -23.595 1.00 73.25 279 TRP A CA 1
ATOM 2120 C C . TRP A 1 279 ? 27.587 10.625 -24.182 1.00 73.25 279 TRP A C 1
ATOM 2122 O O . TRP A 1 279 ? 26.793 11.287 -24.856 1.00 73.25 279 TRP A O 1
ATOM 2132 N N . SER A 1 280 ? 28.857 11.010 -23.994 1.00 67.94 280 SER A N 1
ATOM 2133 C CA . SER A 1 280 ? 29.392 12.282 -24.500 1.00 67.94 280 SER A CA 1
ATOM 2134 C C . SER A 1 280 ? 29.459 12.343 -26.030 1.00 67.94 280 SER A C 1
ATOM 2136 O O . SER A 1 280 ? 29.472 13.429 -26.610 1.00 67.94 280 SER A O 1
ATOM 2138 N N . THR A 1 281 ? 29.452 11.182 -26.690 1.00 73.56 281 THR A N 1
ATOM 2139 C CA . THR A 1 281 ? 29.479 11.065 -28.157 1.00 73.56 281 THR A CA 1
ATOM 2140 C C . THR A 1 281 ? 28.102 10.806 -28.771 1.00 73.56 281 THR A C 1
ATOM 2142 O O . THR A 1 281 ? 27.912 10.989 -29.974 1.00 73.56 281 THR A O 1
ATOM 2145 N N . ILE A 1 282 ? 27.135 10.395 -27.948 1.00 77.31 282 ILE A N 1
ATOM 2146 C CA . ILE A 1 282 ? 25.832 9.874 -28.376 1.00 77.31 282 ILE A CA 1
ATOM 2147 C C . ILE A 1 282 ? 24.742 10.957 -28.361 1.00 77.31 282 ILE A C 1
ATOM 2149 O O . ILE A 1 282 ? 23.774 10.849 -29.113 1.00 77.31 282 ILE A O 1
ATOM 2153 N N . ASN A 1 283 ? 24.914 12.015 -27.555 1.00 78.31 283 ASN A N 1
ATOM 2154 C CA . ASN A 1 283 ? 23.967 13.130 -27.404 1.00 78.31 283 ASN A CA 1
ATOM 2155 C C . ASN A 1 283 ? 22.508 12.655 -27.213 1.00 78.31 283 ASN A C 1
ATOM 2157 O O . ASN A 1 283 ? 21.654 12.923 -28.066 1.00 78.31 283 ASN A O 1
ATOM 2161 N N . PRO A 1 284 ? 22.204 11.923 -26.124 1.00 87.31 284 PRO A N 1
ATOM 2162 C CA . PRO A 1 284 ? 20.866 11.394 -25.892 1.00 87.31 284 PRO A CA 1
ATOM 2163 C C . PRO A 1 284 ? 19.835 12.512 -25.700 1.00 87.31 284 PRO A C 1
ATOM 2165 O O . PRO A 1 284 ? 20.132 13.581 -25.167 1.00 87.31 284 PRO A O 1
ATOM 2168 N N . THR A 1 285 ? 18.591 12.237 -26.079 1.00 90.12 285 THR A N 1
ATOM 2169 C CA . THR A 1 285 ? 17.440 13.086 -25.760 1.00 90.12 285 THR A CA 1
ATOM 2170 C C . THR A 1 285 ? 16.681 12.494 -24.581 1.00 90.12 285 THR A C 1
ATOM 2172 O O . THR A 1 285 ? 16.261 11.337 -24.634 1.00 90.12 285 THR A O 1
ATOM 2175 N N . ILE A 1 286 ? 16.477 13.297 -23.537 1.00 89.19 286 ILE A N 1
ATOM 2176 C CA . ILE A 1 286 ? 15.755 12.914 -22.319 1.00 89.19 286 ILE A CA 1
ATOM 2177 C C . ILE A 1 286 ? 14.419 13.656 -22.279 1.00 89.19 286 ILE A C 1
ATOM 2179 O O . ILE A 1 286 ? 14.369 14.872 -22.460 1.00 89.19 286 ILE A O 1
ATOM 2183 N N . THR A 1 287 ? 13.333 12.918 -22.058 1.00 88.75 287 THR A N 1
ATOM 2184 C CA . THR A 1 287 ? 11.969 13.451 -21.958 1.00 88.75 287 THR A CA 1
ATOM 2185 C C . THR A 1 287 ? 11.337 13.022 -20.632 1.00 88.75 287 THR A C 1
ATOM 2187 O O . THR A 1 287 ? 11.355 11.823 -20.345 1.00 88.75 287 THR A O 1
ATOM 2190 N N . PRO A 1 288 ? 10.740 13.945 -19.851 1.00 85.81 288 PRO A N 1
ATOM 2191 C CA . PRO A 1 288 ? 10.637 15.391 -20.099 1.00 85.81 288 PRO A CA 1
ATOM 2192 C C . PRO A 1 288 ? 11.977 16.136 -19.945 1.00 85.81 288 PRO A C 1
ATOM 2194 O O . PRO A 1 288 ? 12.854 15.716 -19.198 1.00 85.81 288 PRO A O 1
ATOM 2197 N N . SER A 1 289 ? 12.133 17.253 -20.665 1.00 73.19 289 SER A N 1
ATOM 2198 C CA . SER A 1 289 ? 13.402 17.995 -20.775 1.00 73.19 289 SER A CA 1
ATOM 2199 C C . SER A 1 289 ? 13.671 18.984 -19.632 1.00 73.19 289 SER A C 1
ATOM 2201 O O . SER A 1 289 ? 14.680 19.687 -19.666 1.00 73.19 289 SER A O 1
ATOM 2203 N N . GLU A 1 290 ? 12.796 19.067 -18.624 1.00 61.72 290 GLU A N 1
ATOM 2204 C CA . GLU A 1 290 ? 12.979 19.879 -17.407 1.00 61.72 290 GLU A CA 1
ATOM 2205 C C . GLU A 1 290 ? 14.008 19.216 -16.461 1.00 61.72 290 GLU A C 1
ATOM 2207 O O . GLU A 1 290 ? 13.710 18.899 -15.320 1.00 61.72 290 GLU A O 1
ATOM 2212 N N . ALA A 1 291 ? 15.205 18.916 -16.981 1.00 65.81 291 ALA A N 1
ATOM 2213 C CA . ALA A 1 291 ? 16.380 18.353 -16.298 1.00 65.81 291 ALA A CA 1
ATOM 2214 C C . ALA A 1 291 ? 16.093 17.341 -15.161 1.00 65.81 291 ALA A C 1
ATOM 2216 O O . ALA A 1 291 ? 16.533 17.509 -14.022 1.00 65.81 291 ALA A O 1
ATOM 2217 N N . VAL A 1 292 ? 15.394 16.255 -15.499 1.00 83.19 292 VAL A N 1
ATOM 2218 C CA . VAL A 1 292 ? 15.102 15.121 -14.596 1.00 83.19 292 VAL A CA 1
ATOM 2219 C C . VAL A 1 292 ? 16.234 14.094 -14.520 1.00 83.19 292 VAL A C 1
ATOM 2221 O O . VAL A 1 292 ? 16.250 13.238 -13.641 1.00 83.19 292 VAL A O 1
ATOM 2224 N N . ALA A 1 293 ? 17.185 14.169 -15.452 1.00 86.44 293 ALA A N 1
ATOM 2225 C CA . ALA A 1 293 ? 18.351 13.305 -15.501 1.00 86.44 293 ALA A CA 1
ATOM 2226 C C . ALA A 1 293 ? 19.534 14.015 -16.162 1.00 86.44 293 ALA A C 1
ATOM 2228 O O . ALA A 1 293 ? 19.349 14.897 -17.002 1.00 86.44 293 ALA A O 1
ATOM 2229 N N . SER A 1 294 ? 20.746 13.632 -15.772 1.00 85.44 294 SER A N 1
ATOM 2230 C CA . SER A 1 294 ? 22.006 14.160 -16.296 1.00 85.44 294 SER A CA 1
ATOM 2231 C C . SER A 1 294 ? 22.956 13.015 -16.604 1.00 85.44 294 SER A C 1
ATOM 2233 O O . SER A 1 294 ? 23.039 12.054 -15.843 1.00 85.44 294 SER A O 1
ATOM 2235 N N . TYR A 1 295 ? 23.674 13.116 -17.719 1.00 84.12 295 TYR A N 1
ATOM 2236 C CA . TYR A 1 295 ? 24.743 12.180 -18.040 1.00 84.12 295 TYR A CA 1
ATOM 2237 C C . TYR A 1 295 ? 26.043 12.636 -17.379 1.00 84.12 295 TYR A C 1
ATOM 2239 O O . TYR A 1 295 ? 26.349 13.830 -17.321 1.00 84.12 295 TYR A O 1
ATOM 2247 N N . ASN A 1 296 ? 26.821 11.673 -16.913 1.00 82.56 296 ASN A N 1
ATOM 2248 C CA . ASN A 1 296 ? 28.106 11.894 -16.275 1.00 82.56 296 ASN A CA 1
ATOM 2249 C C . ASN A 1 296 ? 29.235 11.452 -17.211 1.00 82.56 296 ASN A C 1
ATOM 2251 O O . ASN A 1 296 ? 29.051 10.644 -18.123 1.00 82.56 296 ASN A O 1
ATOM 2255 N N . SER A 1 297 ? 30.439 11.973 -16.976 1.00 77.75 297 SER A N 1
ATOM 2256 C CA . SER A 1 297 ? 31.630 11.634 -17.768 1.00 77.75 297 SER A CA 1
ATOM 2257 C C . SER A 1 297 ? 32.094 10.182 -17.608 1.00 77.75 297 SER A C 1
ATOM 2259 O O . SER A 1 297 ? 32.971 9.742 -18.341 1.00 77.75 297 SER A O 1
ATOM 2261 N N . ASP A 1 298 ? 31.554 9.455 -16.630 1.00 79.69 298 ASP A N 1
ATOM 2262 C CA . ASP A 1 298 ? 31.863 8.051 -16.347 1.00 79.69 298 ASP A CA 1
ATOM 2263 C C . ASP A 1 298 ? 30.940 7.060 -17.083 1.00 79.69 298 ASP A C 1
ATOM 2265 O O . ASP A 1 298 ? 31.019 5.857 -16.844 1.00 79.69 298 ASP A O 1
ATOM 2269 N N . GLY A 1 299 ? 30.073 7.545 -17.981 1.00 78.81 299 GLY A N 1
ATOM 2270 C CA . GLY A 1 299 ? 29.151 6.698 -18.742 1.00 78.81 299 GLY A CA 1
ATOM 2271 C C . GLY A 1 299 ? 27.841 6.380 -18.011 1.00 78.81 299 GLY A C 1
ATOM 2272 O O . GLY A 1 299 ? 27.044 5.576 -18.497 1.00 78.81 299 GLY A O 1
ATOM 2273 N N . THR A 1 300 ? 27.580 7.013 -16.865 1.00 89.56 300 THR A N 1
ATOM 2274 C CA . THR A 1 300 ? 26.322 6.858 -16.123 1.00 89.56 300 THR A CA 1
ATOM 2275 C C . THR A 1 300 ? 25.324 7.978 -16.416 1.00 89.56 300 THR A C 1
ATOM 2277 O O . THR A 1 300 ? 25.690 9.072 -16.852 1.00 89.56 300 THR A O 1
ATOM 2280 N N . ILE A 1 301 ? 24.047 7.716 -16.142 1.00 90.50 301 ILE A N 1
ATOM 2281 C CA . ILE A 1 301 ? 22.998 8.732 -16.046 1.00 90.50 301 ILE A CA 1
ATOM 2282 C C . ILE A 1 301 ? 22.476 8.741 -14.609 1.00 90.50 301 ILE A C 1
ATOM 2284 O O . ILE A 1 301 ? 22.067 7.707 -14.088 1.00 90.50 301 ILE A O 1
ATOM 2288 N N . THR A 1 302 ? 22.471 9.907 -13.973 1.00 92.25 302 THR A N 1
ATOM 2289 C CA . THR A 1 302 ? 21.867 10.127 -12.652 1.00 92.25 302 THR A CA 1
ATOM 2290 C C . THR A 1 302 ? 20.589 10.938 -12.786 1.00 92.25 302 THR A C 1
ATOM 2292 O O . THR A 1 302 ? 20.402 11.666 -13.764 1.00 92.25 302 THR A O 1
ATOM 2295 N N . PHE A 1 303 ? 19.697 10.817 -11.808 1.00 92.44 303 PHE A N 1
ATOM 2296 C CA . PHE A 1 303 ? 18.403 11.495 -11.818 1.00 92.44 303 PHE A CA 1
ATOM 2297 C C . PHE A 1 303 ? 18.335 12.582 -10.747 1.00 92.44 303 PHE A C 1
ATOM 2299 O O . PHE A 1 303 ? 19.084 12.581 -9.772 1.00 92.44 303 PHE A O 1
ATOM 2306 N N . THR A 1 304 ? 17.413 13.517 -10.930 1.00 89.25 304 THR A N 1
ATOM 2307 C CA . THR A 1 304 ? 16.981 14.448 -9.887 1.00 89.25 304 THR A CA 1
ATOM 2308 C C . THR A 1 304 ? 15.576 14.060 -9.435 1.00 89.25 304 THR A C 1
ATOM 2310 O O . THR A 1 304 ? 14.843 13.398 -10.172 1.00 89.25 304 THR A O 1
ATOM 2313 N N . ASN A 1 305 ? 15.188 14.465 -8.224 1.00 84.38 305 ASN A N 1
ATOM 2314 C CA . ASN A 1 305 ? 13.829 14.262 -7.727 1.00 84.38 305 ASN A CA 1
ATOM 2315 C C . ASN A 1 305 ? 13.113 15.617 -7.599 1.00 84.38 305 ASN A C 1
ATOM 2317 O O . ASN A 1 305 ? 13.199 16.267 -6.553 1.00 84.38 305 ASN A O 1
ATOM 2321 N N . PRO A 1 306 ? 12.505 16.128 -8.685 1.00 82.50 306 PRO A N 1
ATOM 2322 C CA . PRO A 1 306 ? 11.796 17.402 -8.647 1.00 82.50 306 PRO A CA 1
ATOM 2323 C C . PRO A 1 306 ? 10.510 17.290 -7.811 1.00 82.50 306 PRO A C 1
ATOM 2325 O O . PRO A 1 306 ? 10.025 16.198 -7.551 1.00 82.50 306 PRO A O 1
ATOM 2328 N N . GLN A 1 307 ? 9.915 18.430 -7.433 1.00 79.56 307 GLN A N 1
ATOM 2329 C CA . GLN A 1 307 ? 8.667 18.480 -6.641 1.00 79.56 307 GLN A CA 1
ATOM 2330 C C . GLN A 1 307 ? 7.488 17.736 -7.290 1.00 79.56 307 GLN A C 1
ATOM 2332 O O . GLN A 1 307 ? 6.624 17.231 -6.586 1.00 79.56 307 GLN A O 1
ATOM 2337 N N . ASN A 1 308 ? 7.461 17.668 -8.624 1.00 79.50 308 ASN A N 1
ATOM 2338 C CA . ASN A 1 308 ? 6.497 16.881 -9.390 1.00 79.50 308 ASN A CA 1
ATOM 2339 C C . ASN A 1 308 ? 7.277 15.901 -10.276 1.00 79.50 308 ASN A C 1
ATOM 2341 O O . ASN A 1 308 ? 7.557 16.223 -11.437 1.00 79.50 308 ASN A O 1
ATOM 2345 N N . PRO A 1 309 ? 7.706 14.752 -9.733 1.00 83.56 309 PRO A N 1
ATOM 2346 C CA . PRO A 1 309 ? 8.462 13.776 -10.501 1.00 83.56 309 PRO A CA 1
ATOM 2347 C C . PRO A 1 309 ? 7.585 13.203 -11.622 1.00 83.56 309 PRO A C 1
ATOM 2349 O O . PRO A 1 309 ? 6.423 12.862 -11.389 1.00 83.56 309 PRO A O 1
ATOM 2352 N N . PRO A 1 310 ? 8.099 13.108 -12.861 1.00 86.44 310 PRO A N 1
ATOM 2353 C CA . PRO A 1 310 ? 7.328 12.533 -13.950 1.00 86.44 310 PRO A CA 1
ATOM 2354 C C . PRO A 1 310 ? 7.126 11.031 -13.734 1.00 86.44 310 PRO A C 1
ATOM 2356 O O . PRO A 1 310 ? 8.046 10.324 -13.324 1.00 86.44 310 PRO A O 1
ATOM 2359 N N . GLU A 1 311 ? 5.946 10.523 -14.100 1.00 89.06 311 GLU A N 1
ATOM 2360 C CA . GLU A 1 311 ? 5.685 9.076 -14.079 1.00 89.06 311 GLU A CA 1
ATOM 2361 C C . GLU A 1 311 ? 6.591 8.331 -15.074 1.00 89.06 311 GLU A C 1
ATOM 2363 O O . GLU A 1 311 ? 6.987 7.196 -14.826 1.00 89.06 311 GLU A O 1
ATOM 2368 N N . TYR A 1 312 ? 6.954 8.974 -16.189 1.00 91.50 312 TYR A N 1
ATOM 2369 C CA . TYR A 1 312 ? 7.809 8.391 -17.220 1.00 91.50 312 TYR A CA 1
ATOM 2370 C C . TYR A 1 312 ? 9.015 9.276 -17.519 1.00 91.50 312 TYR A C 1
ATOM 2372 O O . TYR A 1 312 ? 8.874 10.466 -17.802 1.00 91.50 312 TYR A O 1
ATOM 2380 N N . ILE A 1 313 ? 10.191 8.654 -17.549 1.00 92.75 313 ILE A N 1
ATOM 2381 C CA . ILE A 1 313 ? 11.425 9.238 -18.073 1.00 92.75 313 ILE A CA 1
ATOM 2382 C C . ILE A 1 313 ? 11.838 8.402 -19.277 1.00 92.75 313 ILE A C 1
ATOM 2384 O O . ILE A 1 313 ? 12.015 7.189 -19.172 1.00 92.75 313 ILE A O 1
ATOM 2388 N N . THR A 1 314 ? 11.970 9.038 -20.436 1.00 94.31 314 THR A N 1
ATOM 2389 C CA . THR A 1 314 ? 12.383 8.372 -21.675 1.00 94.31 314 THR A CA 1
ATOM 2390 C C . THR A 1 314 ? 13.705 8.938 -22.158 1.00 94.31 314 THR A C 1
ATOM 2392 O O . THR A 1 314 ? 13.841 10.149 -22.318 1.00 94.31 314 THR A O 1
ATOM 2395 N N . ILE A 1 315 ? 14.668 8.055 -22.406 1.00 93.50 315 ILE A N 1
ATOM 2396 C CA . ILE A 1 315 ? 15.992 8.377 -22.931 1.00 93.50 315 ILE A CA 1
ATOM 2397 C C . ILE A 1 315 ? 16.087 7.745 -24.314 1.00 93.50 315 ILE A C 1
ATOM 2399 O O . ILE A 1 315 ? 15.994 6.527 -24.453 1.00 93.50 315 ILE A O 1
ATOM 2403 N N . THR A 1 316 ? 16.267 8.570 -25.338 1.00 93.94 316 THR A N 1
ATOM 2404 C CA . THR A 1 316 ? 16.422 8.118 -26.725 1.00 93.94 316 THR A CA 1
ATOM 2405 C C . THR A 1 316 ? 17.780 8.508 -27.262 1.00 93.94 316 THR A C 1
ATOM 2407 O O . THR A 1 316 ? 18.304 9.574 -26.937 1.00 93.94 316 THR A O 1
ATOM 2410 N N . TYR A 1 317 ? 18.359 7.647 -28.087 1.00 92.81 317 TYR A N 1
ATOM 2411 C CA . TYR A 1 317 ? 19.615 7.943 -28.755 1.00 92.81 317 TYR A CA 1
ATOM 2412 C C . TYR A 1 317 ? 19.808 7.107 -30.013 1.00 92.81 317 TYR A C 1
ATOM 2414 O O . TYR A 1 317 ? 19.187 6.060 -30.189 1.00 92.81 317 TYR A O 1
ATOM 2422 N N . ARG A 1 318 ? 20.710 7.571 -30.879 1.00 91.94 318 ARG A N 1
ATOM 2423 C CA . ARG A 1 318 ? 21.015 6.929 -32.154 1.00 91.94 318 ARG A CA 1
ATOM 2424 C C . ARG A 1 318 ? 22.392 6.290 -32.139 1.00 91.94 318 ARG A C 1
ATOM 2426 O O . ARG A 1 318 ? 23.385 6.942 -31.827 1.00 91.94 318 ARG A O 1
ATOM 2433 N N . GLN A 1 319 ? 22.459 5.045 -32.588 1.00 90.75 319 GLN A N 1
ATOM 2434 C CA . GLN A 1 319 ? 23.702 4.349 -32.888 1.00 90.75 319 GLN A CA 1
ATOM 2435 C C . GLN A 1 319 ? 23.924 4.300 -34.400 1.00 90.75 319 GLN A C 1
ATOM 2437 O O . GLN A 1 319 ? 23.217 3.595 -35.118 1.00 90.75 319 GLN A O 1
ATOM 2442 N N . ASN A 1 320 ? 24.920 5.037 -34.886 1.00 88.69 320 ASN A N 1
ATOM 2443 C CA . ASN A 1 320 ? 25.301 5.051 -36.300 1.00 88.69 320 ASN A CA 1
ATOM 2444 C C . ASN A 1 320 ? 26.313 3.944 -36.636 1.00 88.69 320 ASN A C 1
ATOM 2446 O O . ASN A 1 320 ? 26.949 3.376 -35.752 1.00 88.69 320 ASN A O 1
ATOM 2450 N N . GLY A 1 321 ? 26.508 3.685 -37.933 1.00 83.06 321 GLY A N 1
ATOM 2451 C CA . GLY A 1 321 ? 27.582 2.809 -38.415 1.00 83.06 321 GLY A CA 1
ATOM 2452 C C . GLY A 1 321 ? 27.304 1.319 -38.221 1.00 83.06 321 GLY A C 1
ATOM 2453 O O . GLY A 1 321 ? 28.239 0.526 -38.110 1.00 83.06 321 GLY A O 1
ATOM 2454 N N . VAL A 1 322 ? 26.028 0.925 -38.174 1.00 88.44 322 VAL A N 1
ATOM 2455 C CA . VAL A 1 322 ? 25.657 -0.485 -38.027 1.00 88.44 322 VAL A CA 1
ATOM 2456 C C . VAL A 1 322 ? 25.745 -1.228 -39.361 1.00 88.44 322 VAL A C 1
ATOM 2458 O O . VAL A 1 322 ? 25.502 -0.655 -40.426 1.00 88.44 322 VAL A O 1
ATOM 2461 N N . SER A 1 323 ? 26.120 -2.506 -39.319 1.00 87.00 323 SER A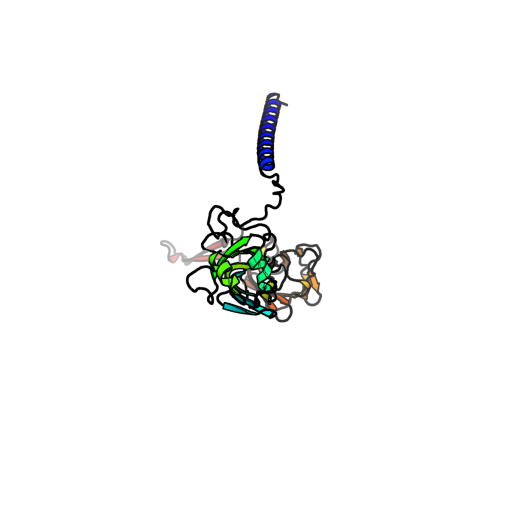 N 1
ATOM 2462 C CA . SER A 1 323 ? 26.426 -3.307 -40.512 1.00 87.00 323 SER A CA 1
ATOM 2463 C C . SER A 1 323 ? 25.501 -4.509 -40.650 1.00 87.00 323 SER A C 1
ATOM 2465 O O . SER A 1 323 ? 25.139 -5.128 -39.655 1.00 87.00 323 SER A O 1
ATOM 2467 N N . ILE A 1 324 ? 25.146 -4.848 -41.895 1.00 85.69 324 ILE A N 1
ATOM 2468 C CA . ILE A 1 324 ? 24.341 -6.036 -42.211 1.00 85.69 324 ILE A CA 1
ATOM 2469 C C . ILE A 1 324 ? 25.055 -7.302 -41.732 1.00 85.69 324 ILE A C 1
ATOM 2471 O O . ILE A 1 324 ? 26.261 -7.441 -41.927 1.00 85.69 324 ILE A O 1
ATOM 2475 N N . GLY A 1 325 ? 24.288 -8.236 -41.173 1.00 83.69 325 GLY A N 1
ATOM 2476 C CA . GLY A 1 325 ? 24.774 -9.519 -40.671 1.00 83.69 325 GLY A CA 1
ATOM 2477 C C . GLY A 1 325 ? 25.333 -9.459 -39.252 1.00 83.69 325 GLY A C 1
ATOM 2478 O O . GLY A 1 325 ? 25.783 -10.485 -38.750 1.00 83.69 325 GLY A O 1
ATOM 2479 N N . ASN A 1 326 ? 25.296 -8.288 -38.607 1.00 88.88 326 ASN A N 1
ATOM 2480 C CA . ASN A 1 326 ? 25.671 -8.132 -37.207 1.00 88.88 326 ASN A CA 1
ATOM 2481 C C . ASN A 1 326 ? 24.434 -8.082 -36.299 1.00 88.88 326 ASN A C 1
ATOM 2483 O O . ASN A 1 326 ? 23.399 -7.511 -36.657 1.00 88.88 326 ASN A O 1
ATOM 2487 N N . GLU A 1 327 ? 24.598 -8.614 -35.088 1.00 91.75 327 GLU A N 1
ATOM 2488 C CA . GLU A 1 327 ? 23.687 -8.436 -33.957 1.00 91.75 327 GLU A CA 1
ATOM 2489 C C . GLU A 1 327 ? 24.247 -7.365 -33.011 1.00 91.75 327 GLU A C 1
ATOM 2491 O O . GLU A 1 327 ? 25.454 -7.295 -32.766 1.00 91.75 327 GLU A O 1
ATOM 2496 N N . TYR A 1 328 ? 23.355 -6.537 -32.477 1.00 92.06 328 TYR A N 1
ATOM 2497 C CA . TYR A 1 328 ? 23.654 -5.524 -31.473 1.00 92.06 328 TYR A CA 1
ATOM 2498 C C . TYR A 1 328 ? 22.860 -5.846 -30.207 1.00 92.06 328 TYR A C 1
ATOM 2500 O O . TYR A 1 328 ? 21.636 -5.694 -30.194 1.00 92.06 328 TYR A O 1
ATOM 2508 N N . ASP A 1 329 ? 23.548 -6.307 -29.159 1.00 93.88 329 ASP A N 1
ATOM 2509 C CA . ASP A 1 329 ? 22.965 -6.625 -27.851 1.00 93.88 329 ASP A CA 1
ATOM 2510 C C . ASP A 1 329 ? 23.184 -5.474 -26.877 1.00 93.88 329 ASP A C 1
ATOM 2512 O O . ASP A 1 329 ? 24.311 -5.195 -26.463 1.00 93.88 329 ASP A O 1
ATOM 2516 N N . ASN A 1 330 ? 22.104 -4.776 -26.548 1.00 94.88 330 ASN A N 1
ATOM 2517 C CA . ASN A 1 330 ? 22.155 -3.569 -25.749 1.00 94.88 330 ASN A CA 1
ATOM 2518 C C . ASN A 1 330 ? 21.453 -3.788 -24.409 1.00 94.88 330 ASN A C 1
ATOM 2520 O O . ASN A 1 330 ? 20.266 -4.129 -24.379 1.00 94.88 330 ASN A O 1
ATOM 2524 N N . GLN A 1 331 ? 22.173 -3.574 -23.313 1.00 95.81 331 GLN A N 1
ATOM 2525 C CA . GLN A 1 331 ? 21.733 -3.880 -21.956 1.00 95.81 331 GLN A CA 1
ATOM 2526 C C . GLN A 1 331 ? 21.818 -2.635 -21.082 1.00 95.81 331 GLN A C 1
ATOM 2528 O O . GLN A 1 331 ? 22.887 -2.050 -20.929 1.00 95.81 331 GLN A O 1
ATOM 2533 N N . VAL A 1 332 ? 20.696 -2.285 -20.459 1.00 96.06 332 VAL A N 1
ATOM 2534 C CA . VAL A 1 332 ? 20.575 -1.176 -19.517 1.00 96.06 332 VAL A CA 1
ATOM 2535 C C . VAL A 1 332 ? 20.293 -1.711 -18.118 1.00 96.06 332 VAL A C 1
ATOM 2537 O O . VAL A 1 332 ? 19.564 -2.690 -17.950 1.00 96.06 332 VAL A O 1
ATOM 2540 N N . SER A 1 333 ? 20.855 -1.065 -17.105 1.00 96.06 333 SER A N 1
ATOM 2541 C CA . SER A 1 333 ? 20.594 -1.365 -15.699 1.00 96.06 333 SER A CA 1
ATOM 2542 C C . SER A 1 333 ? 20.290 -0.086 -14.934 1.00 96.06 333 SER A C 1
ATOM 2544 O O . SER A 1 333 ? 20.974 0.918 -15.110 1.00 96.06 333 SER A O 1
ATOM 2546 N N . LEU A 1 334 ? 19.269 -0.134 -14.082 1.00 96.94 334 LEU A N 1
ATOM 2547 C CA . LEU A 1 334 ? 18.919 0.923 -13.136 1.00 96.94 334 LEU A CA 1
ATOM 2548 C C . LEU A 1 334 ? 19.223 0.424 -11.717 1.00 96.94 334 LEU A C 1
ATOM 2550 O O . LEU A 1 334 ? 18.671 -0.596 -11.302 1.00 96.94 334 LEU A O 1
ATOM 2554 N N . THR A 1 335 ? 20.114 1.100 -10.993 1.00 95.62 335 THR A N 1
ATOM 2555 C CA . THR A 1 335 ? 20.679 0.607 -9.727 1.00 95.62 335 THR A CA 1
ATOM 2556 C C . THR A 1 335 ? 20.478 1.579 -8.567 1.00 95.62 335 THR A C 1
ATOM 2558 O O . THR A 1 335 ? 20.667 2.778 -8.738 1.00 95.62 335 THR A O 1
ATOM 2561 N N . LYS A 1 336 ? 20.121 1.060 -7.384 1.00 94.00 336 LYS A N 1
ATOM 2562 C CA . LYS A 1 336 ? 20.041 1.780 -6.094 1.00 94.00 336 LYS A CA 1
ATOM 2563 C C . LYS A 1 336 ? 20.573 0.855 -4.999 1.00 94.00 336 LYS A C 1
ATOM 2565 O O . LYS A 1 336 ? 19.924 -0.134 -4.663 1.00 94.00 336 LYS A O 1
ATOM 2570 N N . GLY A 1 337 ? 21.754 1.152 -4.452 1.00 91.06 337 GLY A N 1
ATOM 2571 C CA . GLY A 1 337 ? 22.427 0.250 -3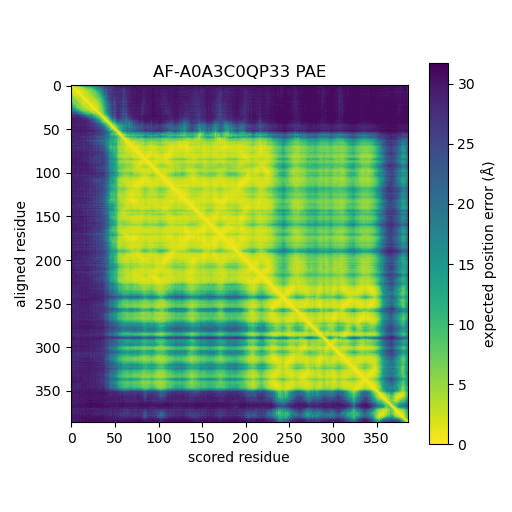.508 1.00 91.06 337 GLY A CA 1
ATOM 2572 C C . GLY A 1 337 ? 22.609 -1.150 -4.109 1.00 91.06 337 GLY A C 1
ATOM 2573 O O . GLY A 1 337 ? 23.171 -1.281 -5.194 1.00 91.06 337 GLY A O 1
ATOM 2574 N N . ASP A 1 338 ? 22.080 -2.172 -3.436 1.00 89.62 338 ASP A N 1
ATOM 2575 C CA . ASP A 1 338 ? 22.130 -3.572 -3.889 1.00 89.62 338 ASP A CA 1
ATOM 2576 C C . ASP A 1 338 ? 21.001 -3.949 -4.875 1.00 89.62 338 ASP A C 1
ATOM 2578 O O . ASP A 1 338 ? 20.988 -5.050 -5.429 1.00 89.62 338 ASP A O 1
ATOM 2582 N N . ILE A 1 339 ? 20.041 -3.050 -5.124 1.00 90.50 339 ILE A N 1
ATOM 2583 C CA . ILE A 1 339 ? 18.939 -3.282 -6.065 1.00 90.50 339 ILE A CA 1
ATOM 2584 C C . ILE A 1 339 ? 19.418 -2.965 -7.481 1.00 90.50 339 ILE A C 1
ATOM 2586 O O . ILE A 1 339 ? 19.882 -1.861 -7.756 1.00 90.50 339 ILE A O 1
ATOM 2590 N N . THR A 1 340 ? 19.251 -3.919 -8.400 1.00 95.38 340 THR A N 1
ATOM 2591 C CA . THR A 1 340 ? 19.499 -3.742 -9.839 1.00 95.38 340 THR A CA 1
ATOM 2592 C C . THR A 1 340 ? 18.280 -4.179 -10.638 1.00 95.38 340 THR A C 1
ATOM 2594 O O . THR A 1 340 ? 17.815 -5.310 -10.501 1.00 95.38 340 THR A O 1
ATOM 2597 N N . ILE A 1 341 ? 17.784 -3.293 -11.500 1.00 96.44 341 ILE A N 1
ATOM 2598 C CA . ILE A 1 341 ? 16.644 -3.540 -12.383 1.00 96.44 341 ILE A CA 1
ATOM 2599 C C . ILE A 1 341 ? 17.169 -3.553 -13.830 1.00 96.44 341 ILE A C 1
ATOM 2601 O O . ILE A 1 341 ? 17.507 -2.490 -14.359 1.00 96.44 341 ILE A O 1
ATOM 2605 N N . PRO A 1 342 ? 17.289 -4.730 -14.470 1.00 96.75 342 PRO A N 1
ATOM 2606 C CA . PRO A 1 342 ? 17.840 -4.845 -15.815 1.00 96.75 342 PRO A CA 1
ATOM 2607 C C . PRO A 1 342 ? 16.761 -4.745 -16.903 1.00 96.75 342 PRO A C 1
ATOM 2609 O O . PRO A 1 342 ? 15.632 -5.205 -16.731 1.00 96.75 342 PRO A O 1
ATOM 2612 N N . ALA A 1 343 ? 17.140 -4.238 -18.073 1.00 97.69 343 ALA A N 1
ATOM 2613 C CA . ALA A 1 343 ? 16.420 -4.445 -19.326 1.00 97.69 343 ALA A CA 1
ATOM 2614 C C . ALA A 1 343 ? 17.409 -4.599 -20.484 1.00 97.69 343 ALA A C 1
ATOM 2616 O O . ALA A 1 343 ? 18.517 -4.070 -20.455 1.00 97.69 343 ALA A O 1
ATOM 2617 N N . SER A 1 344 ? 17.018 -5.308 -21.535 1.00 96.38 344 SER A N 1
ATOM 2618 C CA . SER A 1 344 ? 17.876 -5.489 -22.701 1.00 96.38 344 SER A CA 1
ATOM 2619 C C . SER A 1 344 ? 17.076 -5.592 -23.984 1.00 96.38 344 SER A C 1
ATOM 2621 O O . SER A 1 344 ? 15.876 -5.884 -23.984 1.00 96.38 344 SER A O 1
ATOM 2623 N N . LYS A 1 345 ? 17.752 -5.335 -25.100 1.00 97.06 345 LYS A N 1
ATOM 2624 C CA . LYS A 1 345 ? 17.201 -5.558 -26.426 1.00 97.06 345 LYS A CA 1
ATOM 2625 C C . LYS A 1 345 ? 18.316 -5.900 -27.406 1.00 97.06 345 LYS A C 1
ATOM 2627 O O . LYS A 1 345 ? 19.293 -5.169 -27.531 1.00 97.06 345 LYS A O 1
ATOM 2632 N N . LYS A 1 346 ? 18.089 -6.985 -28.146 1.00 95.31 346 LYS A N 1
ATOM 2633 C CA . LYS A 1 346 ? 18.881 -7.385 -29.307 1.00 95.31 346 LYS A CA 1
ATOM 2634 C C . LYS A 1 346 ? 18.231 -6.890 -30.590 1.00 95.31 346 LYS A C 1
ATOM 2636 O O . LYS A 1 346 ? 17.006 -6.984 -30.740 1.00 95.31 346 LYS A O 1
ATOM 2641 N N . VAL A 1 347 ? 19.050 -6.368 -31.494 1.00 93.06 347 VAL A N 1
ATOM 2642 C CA . VAL A 1 347 ? 18.651 -5.946 -32.839 1.00 93.06 347 VAL A CA 1
ATOM 2643 C C . VAL A 1 347 ? 19.614 -6.566 -33.843 1.00 93.06 347 VAL A C 1
ATOM 2645 O O . VAL A 1 347 ? 20.817 -6.320 -33.784 1.00 93.06 347 VAL A O 1
ATOM 2648 N N . GLU A 1 348 ? 19.082 -7.361 -34.765 1.00 90.19 348 GLU A N 1
ATOM 2649 C CA . GLU A 1 348 ? 19.831 -7.905 -35.895 1.00 90.19 348 GLU A CA 1
ATOM 2650 C C . GLU A 1 348 ? 19.637 -7.001 -37.115 1.00 90.19 348 GLU A C 1
ATOM 2652 O O . GLU A 1 348 ? 18.516 -6.607 -37.443 1.00 90.19 348 GLU A O 1
ATOM 2657 N N . ILE A 1 349 ? 20.734 -6.649 -37.786 1.00 87.00 349 ILE A N 1
ATOM 2658 C CA . ILE A 1 349 ? 20.672 -5.892 -39.037 1.00 87.00 349 ILE A CA 1
ATOM 2659 C C . ILE A 1 349 ? 20.632 -6.887 -40.187 1.00 87.00 349 ILE A C 1
ATOM 2661 O O . ILE A 1 349 ? 21.662 -7.325 -40.704 1.00 87.00 349 ILE A O 1
ATOM 2665 N N . GLU A 1 350 ? 19.427 -7.253 -40.600 1.00 78.25 350 GLU A N 1
ATOM 2666 C CA . GLU A 1 350 ? 19.251 -8.171 -41.714 1.00 78.25 350 GLU A CA 1
ATOM 2667 C C . GLU A 1 350 ? 19.441 -7.487 -43.073 1.00 78.25 350 GLU A C 1
ATOM 2669 O O . GLU A 1 350 ? 19.300 -6.273 -43.250 1.00 78.25 350 GLU A O 1
ATOM 2674 N N . ASN A 1 351 ? 19.758 -8.302 -44.079 1.00 70.69 351 ASN A N 1
ATOM 2675 C CA . ASN A 1 351 ? 19.668 -7.855 -45.457 1.00 70.69 351 ASN A CA 1
ATOM 2676 C C . ASN A 1 351 ? 18.187 -7.735 -45.843 1.00 70.69 351 ASN A C 1
ATOM 2678 O O . ASN A 1 351 ? 17.437 -8.702 -45.717 1.00 70.69 351 ASN A O 1
ATOM 2682 N N . ALA A 1 352 ? 17.788 -6.573 -46.361 1.00 66.25 352 ALA A N 1
ATOM 2683 C CA . ALA A 1 352 ? 16.421 -6.328 -46.828 1.00 66.25 352 ALA A CA 1
ATOM 2684 C C . ALA A 1 352 ? 16.047 -7.187 -48.052 1.00 66.25 352 ALA A C 1
ATOM 2686 O O . ALA A 1 352 ? 14.870 -7.298 -48.395 1.00 66.25 352 ALA A O 1
ATOM 2687 N N . LEU A 1 353 ? 17.042 -7.789 -48.713 1.00 69.25 353 LEU A N 1
ATOM 2688 C CA . LEU A 1 353 ? 16.873 -8.615 -49.903 1.00 69.25 353 LEU A CA 1
ATOM 2689 C C . LEU A 1 353 ? 17.060 -10.102 -49.589 1.00 69.25 353 LEU A C 1
ATOM 2691 O O . LEU A 1 353 ? 18.062 -10.505 -48.997 1.00 69.25 353 LEU A O 1
ATOM 2695 N N . ASP A 1 354 ? 16.128 -10.914 -50.074 1.00 71.31 354 ASP A N 1
ATOM 2696 C CA . ASP A 1 354 ? 16.284 -12.352 -50.255 1.00 71.31 354 ASP A CA 1
ATOM 2697 C C . ASP A 1 354 ? 16.680 -12.630 -51.715 1.00 71.31 354 ASP A C 1
ATOM 2699 O O . ASP A 1 354 ? 16.024 -12.156 -52.651 1.00 71.31 354 ASP A O 1
ATOM 2703 N N . ILE A 1 355 ? 17.779 -13.364 -51.912 1.00 77.62 355 ILE A N 1
ATOM 2704 C CA . ILE A 1 355 ? 18.338 -13.677 -53.233 1.00 77.62 355 ILE A CA 1
ATOM 2705 C C . ILE A 1 355 ? 18.299 -15.189 -53.430 1.00 77.62 355 ILE A C 1
ATOM 2707 O O . ILE A 1 355 ? 19.053 -15.930 -52.797 1.00 77.62 355 ILE A O 1
ATOM 2711 N N . LYS A 1 356 ? 17.475 -15.646 -54.374 1.00 81.06 356 LYS A N 1
ATOM 2712 C CA . LYS A 1 356 ? 17.403 -17.051 -54.787 1.00 81.06 356 LYS A CA 1
ATOM 2713 C C . LYS A 1 356 ? 17.993 -17.209 -56.177 1.00 81.06 356 LYS A C 1
ATOM 2715 O O . LYS A 1 356 ? 17.635 -16.493 -57.107 1.00 81.06 356 LYS A O 1
ATOM 2720 N N . LYS A 1 357 ? 18.899 -18.172 -56.327 1.00 85.44 357 LYS A N 1
ATOM 2721 C CA . LYS A 1 357 ? 19.465 -18.555 -57.621 1.00 85.44 357 LYS A CA 1
ATOM 2722 C C . LYS A 1 357 ? 18.991 -19.955 -57.972 1.00 85.44 357 LYS A C 1
ATOM 2724 O O . LYS A 1 357 ? 19.325 -20.910 -57.278 1.00 85.44 357 LYS A O 1
ATOM 2729 N N . SER A 1 358 ? 18.252 -20.071 -59.064 1.00 85.94 358 SER A N 1
ATOM 2730 C CA . SER A 1 358 ? 17.820 -21.344 -59.633 1.00 85.94 358 SER A CA 1
ATOM 2731 C C . SER A 1 358 ? 18.307 -21.450 -61.073 1.00 85.94 358 SER A C 1
ATOM 2733 O O . SER A 1 358 ? 18.621 -20.454 -61.722 1.00 85.94 358 SER A O 1
ATOM 2735 N N . GLY A 1 359 ? 18.447 -22.665 -61.579 1.00 80.81 359 GLY A N 1
ATOM 2736 C CA . GLY A 1 359 ? 18.817 -22.890 -62.966 1.00 80.81 359 GLY A CA 1
ATOM 2737 C C . GLY A 1 359 ? 18.536 -24.325 -63.348 1.00 80.81 359 GLY A C 1
ATOM 2738 O O . GLY A 1 359 ? 18.737 -25.227 -62.540 1.00 80.81 359 GLY A O 1
ATOM 2739 N N . THR A 1 360 ? 18.037 -24.522 -64.562 1.00 76.12 360 THR A N 1
ATOM 2740 C CA . THR A 1 360 ? 17.837 -25.853 -65.142 1.00 76.12 360 THR A CA 1
ATOM 2741 C C . THR A 1 360 ? 18.768 -25.977 -66.347 1.00 76.12 360 THR A C 1
ATOM 2743 O O . THR A 1 360 ? 18.780 -25.070 -67.190 1.00 76.12 360 THR A O 1
ATOM 2746 N N . PRO A 1 361 ? 19.607 -27.023 -66.423 1.00 72.50 361 PRO A N 1
ATOM 2747 C CA . PRO A 1 361 ? 20.410 -27.287 -67.608 1.00 72.50 361 PRO A CA 1
ATOM 2748 C C . PRO A 1 361 ? 19.527 -27.526 -68.839 1.00 72.50 361 PRO A C 1
ATOM 2750 O O . PRO A 1 361 ? 18.522 -28.226 -68.764 1.00 72.50 361 PRO A O 1
ATOM 2753 N N . ASP A 1 362 ? 19.901 -26.955 -69.984 1.00 71.62 362 ASP A N 1
ATOM 2754 C CA . ASP A 1 362 ? 19.097 -27.012 -71.207 1.00 71.62 362 ASP A CA 1
ATOM 2755 C C . ASP A 1 362 ? 18.895 -28.440 -71.732 1.00 71.62 362 ASP A C 1
ATOM 2757 O O . ASP A 1 362 ? 17.840 -28.727 -72.286 1.00 71.62 362 ASP A O 1
ATOM 2761 N N . TYR A 1 363 ? 19.839 -29.353 -71.493 1.00 65.81 363 TYR A N 1
ATOM 2762 C CA . TYR A 1 363 ? 19.724 -30.767 -71.871 1.00 65.81 363 TYR A CA 1
ATOM 2763 C C . TYR A 1 363 ? 18.647 -31.547 -71.096 1.00 65.81 363 TYR A C 1
ATOM 2765 O O . TYR A 1 363 ? 18.302 -32.656 -71.498 1.00 65.81 363 TYR A O 1
ATOM 2773 N N . GLU A 1 364 ? 18.119 -31.003 -69.992 1.00 63.22 364 GLU A N 1
ATOM 2774 C CA . GLU A 1 364 ? 16.986 -31.585 -69.253 1.00 63.22 364 GLU A CA 1
ATOM 2775 C C . GLU A 1 364 ? 15.626 -31.092 -69.783 1.00 63.22 364 GLU A C 1
ATOM 2777 O O . GLU A 1 364 ? 14.577 -31.606 -69.393 1.00 63.22 364 GLU A O 1
ATOM 2782 N N . LEU A 1 365 ? 15.627 -30.120 -70.701 1.00 61.25 365 LEU A N 1
ATOM 2783 C CA . LEU A 1 365 ? 14.445 -29.638 -71.411 1.00 61.25 365 LEU A CA 1
ATOM 2784 C C . LEU A 1 365 ? 14.366 -30.334 -72.776 1.00 61.25 365 LEU A C 1
ATOM 2786 O O . LEU A 1 365 ? 15.383 -30.572 -73.422 1.00 61.25 365 LEU A O 1
ATOM 2790 N N . SER A 1 366 ? 13.153 -30.652 -73.233 1.00 57.59 366 SER A N 1
ATOM 2791 C CA . SER A 1 366 ? 12.862 -31.577 -74.346 1.00 57.59 366 SER A CA 1
ATOM 2792 C C . SER A 1 366 ? 13.482 -31.242 -75.719 1.00 57.59 366 SER A C 1
ATOM 2794 O O . SER A 1 366 ? 13.313 -32.026 -76.649 1.00 57.59 366 SER A O 1
ATOM 2796 N N . GLU A 1 367 ? 14.209 -30.128 -75.858 1.00 60.25 367 GLU A N 1
ATOM 2797 C CA . GLU A 1 367 ? 14.875 -29.687 -77.096 1.00 60.25 367 GLU A CA 1
ATOM 2798 C C . GLU A 1 367 ? 16.296 -29.088 -76.898 1.00 60.25 367 GLU A C 1
ATOM 2800 O O . GLU A 1 367 ? 16.825 -28.445 -77.806 1.00 60.25 367 GLU A O 1
ATOM 2805 N N . GLY A 1 368 ? 16.958 -29.252 -75.742 1.00 56.19 368 GLY A N 1
ATOM 2806 C CA . GLY A 1 368 ? 18.276 -28.633 -75.509 1.00 56.19 368 GLY A CA 1
ATOM 2807 C C . GLY A 1 368 ? 19.470 -29.445 -76.024 1.00 56.19 368 GLY A C 1
ATOM 2808 O O . GLY A 1 368 ? 19.639 -30.611 -75.684 1.00 56.19 368 GLY A O 1
ATOM 2809 N N . ILE A 1 369 ? 20.332 -28.812 -76.832 1.00 55.91 369 ILE A N 1
ATOM 2810 C CA . ILE A 1 369 ? 21.463 -29.472 -77.527 1.00 55.91 369 ILE A CA 1
ATOM 2811 C C . ILE A 1 369 ? 22.833 -28.862 -77.136 1.00 55.91 369 ILE A C 1
ATOM 2813 O O . ILE A 1 369 ? 23.874 -29.357 -77.556 1.00 55.91 369 ILE A O 1
ATOM 2817 N N . ASN A 1 370 ? 22.884 -27.802 -76.315 1.00 62.44 370 ASN A N 1
ATOM 2818 C CA . ASN A 1 370 ? 24.096 -26.974 -76.181 1.00 62.44 370 ASN A CA 1
ATOM 2819 C C . ASN A 1 370 ? 24.790 -26.990 -74.806 1.00 62.44 370 ASN A C 1
ATOM 2821 O O . ASN A 1 370 ? 25.818 -26.323 -74.664 1.00 62.44 370 ASN A O 1
ATOM 2825 N N . GLY A 1 371 ? 24.295 -27.742 -73.817 1.00 65.19 371 GLY A N 1
ATOM 2826 C CA . GLY A 1 371 ? 24.959 -27.913 -72.517 1.00 65.19 371 GLY A CA 1
ATOM 2827 C C . GLY A 1 371 ? 25.024 -26.631 -71.681 1.00 65.19 371 GLY A C 1
ATOM 2828 O O . GLY A 1 371 ? 25.942 -26.458 -70.877 1.00 65.19 371 GLY A O 1
ATOM 2829 N N . LYS A 1 372 ? 24.093 -25.698 -71.896 1.00 73.31 372 LYS A N 1
ATOM 2830 C CA . LYS A 1 372 ? 24.041 -24.405 -71.206 1.00 73.31 372 LYS A CA 1
ATOM 2831 C C . LYS A 1 372 ? 23.032 -24.460 -70.064 1.00 73.31 372 LYS A C 1
ATOM 2833 O O . LYS A 1 372 ? 21.959 -25.029 -70.195 1.00 73.31 372 LYS A O 1
ATOM 2838 N N . VAL A 1 373 ? 23.345 -23.815 -68.942 1.00 79.69 373 VAL A N 1
ATOM 2839 C CA . VAL A 1 373 ? 22.385 -23.620 -67.844 1.00 79.69 373 VAL A CA 1
ATOM 2840 C C . VAL A 1 373 ? 21.808 -22.219 -67.953 1.00 79.69 373 VAL A C 1
ATOM 2842 O O . VAL A 1 373 ? 22.554 -21.238 -67.900 1.00 79.69 373 VAL A O 1
ATOM 2845 N N . GLN A 1 374 ? 20.486 -22.119 -68.087 1.00 77.56 374 GLN A N 1
ATOM 2846 C CA . GLN A 1 374 ? 19.805 -20.843 -67.919 1.00 77.56 374 GLN A CA 1
ATOM 2847 C C . GLN A 1 374 ? 19.587 -20.613 -66.425 1.00 77.56 374 GLN A C 1
ATOM 2849 O O . GLN A 1 374 ? 18.874 -21.369 -65.768 1.00 77.56 374 GLN A O 1
ATOM 2854 N N . TRP A 1 375 ? 20.243 -19.584 -65.891 1.00 83.81 375 TRP A N 1
ATOM 2855 C CA . TRP A 1 375 ? 20.095 -19.176 -64.500 1.00 83.81 375 TRP A CA 1
ATOM 2856 C C . TRP A 1 375 ? 18.998 -18.123 -64.373 1.00 83.81 375 TRP A C 1
ATOM 2858 O O . TRP A 1 375 ? 19.003 -17.131 -65.101 1.00 83.81 375 TRP A O 1
ATOM 2868 N N . THR A 1 376 ? 18.129 -18.307 -63.392 1.00 86.06 376 THR A N 1
ATOM 2869 C CA . THR A 1 376 ? 17.183 -17.310 -62.906 1.00 86.06 376 THR A CA 1
ATOM 2870 C C . THR A 1 376 ? 17.670 -16.838 -61.539 1.00 86.06 376 THR A C 1
ATOM 2872 O O . THR A 1 376 ? 17.929 -17.643 -60.642 1.00 86.06 376 THR A O 1
ATOM 2875 N N . ILE A 1 377 ? 17.844 -15.526 -61.391 1.00 86.25 377 ILE A N 1
ATOM 2876 C CA . ILE A 1 377 ? 18.144 -14.886 -60.109 1.00 86.25 377 ILE A CA 1
ATOM 2877 C C . ILE A 1 377 ? 16.891 -14.124 -59.701 1.00 86.25 377 ILE A C 1
ATOM 2879 O O . ILE A 1 377 ? 16.535 -13.129 -60.330 1.00 86.25 377 ILE A O 1
ATOM 2883 N N . GLU A 1 378 ? 16.223 -14.608 -58.665 1.00 83.56 378 GLU A N 1
ATOM 2884 C CA . GLU A 1 378 ? 15.092 -13.933 -58.048 1.00 83.56 378 GLU A CA 1
ATOM 2885 C C . GLU A 1 378 ? 15.615 -13.095 -56.889 1.00 83.56 378 GLU A C 1
ATOM 2887 O O . GLU A 1 378 ? 16.204 -13.613 -55.940 1.00 83.56 378 GLU A O 1
ATOM 2892 N N . VAL A 1 379 ? 15.414 -11.785 -56.992 1.00 78.38 379 VAL A N 1
ATOM 2893 C CA . VAL A 1 379 ? 15.679 -10.837 -55.913 1.00 78.38 379 VAL A CA 1
ATOM 2894 C C . VAL A 1 379 ? 14.326 -10.371 -55.407 1.00 78.38 379 VAL A C 1
ATOM 2896 O O . VAL A 1 379 ? 13.537 -9.809 -56.164 1.00 78.38 379 VAL A O 1
ATOM 2899 N N . SER A 1 380 ? 14.051 -10.626 -54.136 1.00 77.19 380 SER A N 1
ATOM 2900 C CA . SER A 1 380 ? 12.814 -10.212 -53.479 1.00 77.19 380 SER A CA 1
ATOM 2901 C C . SER A 1 380 ? 13.136 -9.441 -52.208 1.00 77.19 380 SER A C 1
ATOM 2903 O O . SER A 1 380 ? 14.179 -9.661 -51.602 1.00 77.19 380 SER A O 1
ATOM 2905 N N . HIS A 1 381 ? 12.266 -8.519 -51.807 1.00 65.62 381 HIS A N 1
ATOM 2906 C CA . HIS A 1 381 ? 12.363 -7.921 -50.480 1.00 65.62 381 HIS A CA 1
ATOM 2907 C C . HIS A 1 381 ? 11.816 -8.904 -49.446 1.00 65.62 381 HIS A C 1
ATOM 2909 O O . HIS A 1 381 ? 10.750 -9.489 -49.659 1.00 65.62 381 HIS A O 1
ATOM 2915 N N . LYS A 1 382 ? 12.506 -9.057 -48.312 1.00 60.88 382 LYS A N 1
ATOM 2916 C CA . LYS A 1 382 ? 11.889 -9.677 -47.136 1.00 60.88 382 LYS A CA 1
ATOM 2917 C C . LYS A 1 382 ? 10.708 -8.790 -46.730 1.00 60.88 382 LYS A C 1
ATOM 2919 O O . LYS A 1 382 ? 10.871 -7.588 -46.546 1.00 60.88 382 LYS A O 1
ATOM 2924 N N . SER A 1 383 ? 9.499 -9.347 -46.689 1.00 42.00 383 SER A N 1
ATOM 2925 C CA . SER A 1 383 ? 8.284 -8.583 -46.392 1.00 42.00 383 SER A CA 1
ATOM 2926 C C . SER A 1 383 ? 8.372 -7.972 -44.989 1.00 42.00 383 SER A C 1
ATOM 2928 O O . SER A 1 383 ? 8.364 -8.725 -44.017 1.00 42.00 383 SER A O 1
ATOM 2930 N N . GLY A 1 384 ? 8.439 -6.641 -44.885 1.00 42.94 384 GLY A N 1
ATOM 2931 C CA . GLY A 1 384 ? 8.434 -5.948 -43.591 1.00 42.94 384 GLY A CA 1
ATOM 2932 C C . GLY A 1 384 ? 8.813 -4.467 -43.623 1.00 42.94 384 GLY A C 1
ATOM 2933 O O . GLY A 1 384 ? 8.183 -3.694 -42.914 1.00 42.94 384 GLY A O 1
ATOM 2934 N N . ASP A 1 385 ? 9.752 -4.055 -44.478 1.00 38.78 385 ASP A N 1
ATOM 2935 C CA . ASP A 1 385 ? 10.237 -2.666 -44.493 1.00 38.78 385 ASP A CA 1
ATOM 2936 C C . ASP A 1 385 ? 9.664 -1.895 -45.687 1.00 38.78 385 ASP A C 1
ATOM 2938 O O . ASP A 1 385 ? 10.179 -1.971 -46.807 1.00 38.78 385 ASP A O 1
ATOM 2942 N N . SER A 1 386 ? 8.563 -1.181 -45.443 1.00 33.69 386 SER A N 1
ATOM 2943 C CA . SER A 1 386 ? 8.056 -0.100 -46.300 1.00 33.69 386 SER A CA 1
ATOM 2944 C C . SER A 1 386 ? 8.390 1.255 -45.706 1.00 33.69 386 SER A C 1
ATOM 2946 O O . SER A 1 386 ? 8.048 1.424 -44.512 1.00 33.69 386 SER A O 1
#

Foldseek 3Di:
DDPVVVVVVVVVVVVVVVVVVVVVVVVVVVVVVVPPPPPVPPPDQDDVPNCPPPDQWNDDAADPDAHPLAAEQLQFFQKKWKQWPNDIWIDGFQAETEAAREADFFTKIKMKIKGKDQFLVSCPSCLVRQKHKYQFDQQWFFDPDQTDDVFFKDFVVVHPPDGQWGWGAHRRGMIMTGGDPVNSVVSVPDGMTMIMTIGMTTGGFDLAQFSWDWGDDSNYIYIYTYPGDDKAKEKDWDWDDPPPWIKIKIKMKIFPDQLRDQQQLKKKWKAKVRHTDQCVVWVKDKPPPPQQWDADRVSMIGGHRDPRRDRMIMIITMGTDDDAPDKIKMKMWMDHVPDIHIYIDIDHRHDQKDKDKDWDFQVVPPDRDDRDIDIDIDIDGDPDDD